Protein AF-A0A257G9U3-F1 (afdb_monomer_lite)

Structure (mmCIF, N/CA/C/O backbone):
data_AF-A0A257G9U3-F1
#
_entry.id   AF-A0A257G9U3-F1
#
loop_
_atom_site.group_PDB
_atom_site.id
_atom_site.type_symbol
_atom_site.label_atom_id
_atom_site.label_alt_id
_atom_site.label_comp_id
_atom_site.label_asym_id
_atom_site.label_entity_id
_atom_site.label_seq_id
_atom_site.pdbx_PDB_ins_code
_atom_site.Cartn_x
_atom_site.Cartn_y
_atom_site.Cartn_z
_atom_site.occupancy
_atom_site.B_iso_or_equiv
_atom_site.auth_seq_id
_atom_site.auth_comp_id
_atom_site.auth_asym_id
_atom_site.auth_atom_id
_atom_site.pdbx_PDB_model_num
ATOM 1 N N . MET A 1 1 ? -11.466 24.087 -43.821 1.00 72.81 1 MET A N 1
ATOM 2 C CA . MET A 1 1 ? -10.978 25.427 -44.226 1.00 72.81 1 MET A CA 1
ATOM 3 C C . MET A 1 1 ? -11.768 25.887 -45.441 1.00 72.81 1 MET A C 1
ATOM 5 O O . MET A 1 1 ? -11.652 25.248 -46.482 1.00 72.81 1 MET A O 1
ATOM 9 N N . HIS A 1 2 ? -12.593 26.930 -45.298 1.00 75.88 2 HIS A N 1
ATOM 10 C CA . HIS A 1 2 ? -13.577 27.343 -46.321 1.00 75.88 2 HIS A CA 1
ATOM 11 C C . HIS A 1 2 ? -13.564 28.851 -46.631 1.00 75.88 2 HIS A C 1
ATOM 13 O O . HIS A 1 2 ? -14.400 29.316 -47.394 1.00 75.88 2 HIS A O 1
ATOM 19 N N . ARG A 1 3 ? -12.641 29.619 -46.040 1.00 86.56 3 ARG A N 1
ATOM 20 C CA . ARG A 1 3 ? -12.510 31.073 -46.235 1.00 86.56 3 ARG A CA 1
ATOM 21 C C . ARG A 1 3 ? -11.156 31.422 -46.860 1.00 86.56 3 ARG A C 1
ATOM 23 O O . ARG A 1 3 ? -10.334 30.529 -47.083 1.00 86.56 3 ARG A O 1
ATOM 30 N N . SER A 1 4 ? -10.942 32.700 -47.148 1.00 89.44 4 SER A N 1
ATOM 31 C CA . SER A 1 4 ? -9.614 33.252 -47.428 1.00 89.44 4 SER A CA 1
ATOM 32 C C . SER A 1 4 ? -8.909 33.554 -46.110 1.00 89.44 4 SER A C 1
ATOM 34 O O . SER A 1 4 ? -9.551 34.014 -45.169 1.00 89.44 4 SER A O 1
ATOM 36 N N . TYR A 1 5 ? -7.615 33.263 -46.038 1.00 90.62 5 TYR A N 1
ATOM 37 C CA . TYR A 1 5 ? -6.811 33.429 -44.829 1.00 90.62 5 TYR A CA 1
ATOM 38 C C . TYR A 1 5 ? -5.545 34.211 -45.154 1.00 90.62 5 TYR A C 1
ATOM 40 O O . TYR A 1 5 ? -4.874 33.917 -46.146 1.00 90.62 5 TYR A O 1
ATOM 48 N N . SER A 1 6 ? -5.183 35.159 -44.297 1.00 91.81 6 SER A N 1
ATOM 49 C CA . SER A 1 6 ? -3.831 35.718 -44.289 1.00 91.81 6 SER A CA 1
ATOM 50 C C . SER A 1 6 ? -2.805 34.680 -43.812 1.00 91.81 6 SER A C 1
ATOM 52 O O . SER A 1 6 ? -3.154 33.654 -43.222 1.00 91.81 6 SER A O 1
ATOM 54 N N . VAL A 1 7 ? -1.513 34.952 -44.026 1.00 89.94 7 VAL A N 1
ATOM 55 C CA . VAL A 1 7 ? -0.409 34.101 -43.534 1.00 89.94 7 VAL A CA 1
ATOM 56 C C . VAL A 1 7 ? -0.536 33.800 -42.032 1.00 89.94 7 VAL A C 1
ATOM 58 O O . VAL A 1 7 ? -0.291 32.672 -41.607 1.00 89.94 7 VAL A O 1
ATOM 61 N N . GLU A 1 8 ? -0.911 34.794 -41.225 1.00 90.56 8 GLU A N 1
ATOM 62 C CA . GLU A 1 8 ? -0.974 34.667 -39.764 1.00 90.56 8 GLU A CA 1
ATOM 63 C C . GLU A 1 8 ? -2.212 33.911 -39.286 1.00 90.56 8 GLU A C 1
ATOM 65 O O . GLU A 1 8 ? -2.125 33.094 -38.370 1.00 90.56 8 GLU A O 1
ATOM 70 N N . GLU A 1 9 ? -3.360 34.147 -39.919 1.00 90.88 9 GLU A N 1
ATOM 71 C CA . GLU A 1 9 ? -4.587 33.405 -39.624 1.00 90.88 9 GLU A CA 1
ATOM 72 C C . GLU A 1 9 ? -4.457 31.945 -40.044 1.00 90.88 9 GLU A C 1
ATOM 74 O O . GLU A 1 9 ? -4.921 31.053 -39.335 1.00 90.88 9 GLU A O 1
ATOM 79 N N . LEU A 1 10 ? -3.784 31.687 -41.167 1.00 90.38 10 LEU A N 1
ATOM 80 C CA . LEU A 1 10 ? -3.533 30.334 -41.635 1.00 90.38 10 LEU A CA 1
ATOM 81 C C . LEU A 1 10 ? -2.587 29.572 -40.700 1.00 90.38 10 LEU A C 1
ATOM 83 O O . LEU A 1 10 ? -2.836 28.407 -40.392 1.00 90.38 10 LEU A O 1
ATOM 87 N N . ALA A 1 11 ? -1.532 30.243 -40.233 1.00 91.75 11 ALA A N 1
ATOM 88 C CA . ALA A 1 11 ? -0.590 29.719 -39.251 1.00 91.75 11 ALA A CA 1
ATOM 89 C C . ALA A 1 11 ? -1.302 29.313 -37.950 1.00 91.75 11 ALA A C 1
ATOM 91 O O . ALA A 1 11 ? -1.144 28.183 -37.494 1.00 91.75 11 ALA A O 1
ATOM 92 N N . ARG A 1 12 ? -2.170 30.185 -37.418 1.00 90.94 12 ARG A N 1
ATOM 93 C CA . ARG A 1 12 ? -2.994 29.884 -36.235 1.00 90.94 12 ARG A CA 1
ATOM 94 C C . ARG A 1 12 ? -3.997 28.756 -36.482 1.00 90.94 12 ARG A C 1
ATOM 96 O O . ARG A 1 12 ? -4.149 27.883 -35.640 1.00 90.94 12 ARG A O 1
ATOM 103 N N . CYS A 1 13 ? -4.668 28.743 -37.634 1.00 90.38 13 CYS A N 1
ATOM 104 C CA . CYS A 1 13 ? -5.687 27.736 -37.953 1.00 90.38 13 CYS A CA 1
ATOM 105 C C . CYS A 1 13 ? -5.116 26.312 -38.078 1.00 90.38 13 CYS A C 1
ATOM 107 O O . CYS A 1 13 ? -5.838 25.345 -37.841 1.00 90.38 13 CYS A O 1
ATOM 109 N N . LEU A 1 14 ? -3.861 26.179 -38.510 1.00 87.38 14 LEU A N 1
ATOM 110 C CA . LEU A 1 14 ? -3.194 24.891 -38.723 1.00 87.38 14 LEU A CA 1
ATOM 111 C C . LEU A 1 14 ? -2.183 24.543 -37.627 1.00 87.38 14 LEU A C 1
ATOM 113 O O . LEU A 1 14 ? -1.507 23.527 -37.760 1.00 87.38 14 LEU A O 1
ATOM 117 N N . ASP A 1 15 ? -2.081 25.379 -36.592 1.00 89.62 15 ASP A N 1
ATOM 118 C CA . ASP A 1 15 ? -1.109 25.260 -35.505 1.00 89.62 15 ASP A CA 1
ATOM 119 C C . ASP A 1 15 ? 0.339 25.093 -36.011 1.00 89.62 15 ASP A C 1
ATOM 121 O O . ASP A 1 15 ? 1.076 24.170 -35.670 1.00 89.62 15 ASP A O 1
ATOM 125 N N . VAL A 1 16 ? 0.746 25.981 -36.925 1.00 90.06 16 VAL A N 1
ATOM 126 C CA . VAL A 1 16 ? 2.098 26.013 -37.505 1.00 90.06 16 VAL A CA 1
ATOM 127 C C . VAL A 1 16 ? 2.681 27.418 -37.448 1.00 90.06 16 VAL A C 1
ATOM 129 O O . VAL A 1 16 ? 1.965 28.413 -37.449 1.00 90.06 16 VAL A O 1
ATOM 132 N N . HIS A 1 17 ? 4.008 27.538 -37.475 1.00 92.62 17 HIS A N 1
ATOM 133 C CA . HIS A 1 17 ? 4.662 28.846 -37.485 1.00 92.62 17 HIS A CA 1
ATOM 134 C C . HIS A 1 17 ? 4.446 29.604 -38.816 1.00 92.62 17 HIS A C 1
ATOM 136 O O . HIS A 1 17 ? 4.458 29.008 -39.897 1.00 92.62 17 HIS A O 1
ATOM 142 N N . LYS A 1 18 ? 4.343 30.943 -38.776 1.00 89.75 18 LYS A N 1
ATOM 143 C CA . LYS A 1 18 ? 4.124 31.806 -39.965 1.00 89.75 18 LYS A CA 1
ATOM 144 C C . LYS A 1 18 ? 5.163 31.628 -41.079 1.00 89.75 18 LYS A C 1
ATOM 146 O O . LYS A 1 18 ? 4.844 31.741 -42.261 1.00 89.75 18 LYS A O 1
ATOM 151 N N . ASN A 1 19 ? 6.404 31.298 -40.719 1.00 91.50 19 ASN A N 1
ATOM 152 C CA . ASN A 1 19 ? 7.462 31.021 -41.698 1.00 91.50 19 ASN A CA 1
ATOM 153 C C . ASN A 1 19 ? 7.225 29.710 -42.459 1.00 91.50 19 ASN A C 1
ATOM 155 O O . ASN A 1 19 ? 7.593 29.616 -43.625 1.00 91.50 19 ASN A O 1
ATOM 159 N N . THR A 1 20 ? 6.559 28.730 -41.848 1.00 89.31 20 THR A N 1
ATOM 160 C CA . THR A 1 20 ? 6.191 27.473 -42.508 1.00 89.31 20 THR A CA 1
ATOM 161 C C . THR A 1 20 ? 5.189 27.731 -43.634 1.00 89.31 20 THR A C 1
ATOM 163 O O . THR A 1 20 ? 5.343 27.182 -44.721 1.00 89.31 20 THR A O 1
ATOM 166 N N . VAL A 1 21 ? 4.228 28.637 -43.420 1.00 89.00 21 VAL A N 1
ATOM 167 C CA . VAL A 1 21 ? 3.282 29.081 -44.458 1.00 89.00 21 VAL A CA 1
ATOM 168 C C . VAL A 1 21 ? 3.996 29.831 -45.589 1.00 89.00 21 VAL A C 1
ATOM 170 O O . VAL A 1 21 ? 3.756 29.544 -46.759 1.00 89.00 21 VAL A O 1
ATOM 173 N N . ARG A 1 22 ? 4.935 30.735 -45.270 1.00 88.75 22 ARG A N 1
ATOM 174 C CA . ARG A 1 22 ? 5.759 31.419 -46.291 1.00 88.75 22 ARG A CA 1
ATOM 175 C C . ARG A 1 22 ? 6.621 30.447 -47.097 1.00 88.75 22 ARG A C 1
ATOM 177 O O . ARG A 1 22 ? 6.778 30.610 -48.301 1.00 88.75 22 ARG A O 1
ATOM 184 N N . HIS A 1 23 ? 7.129 29.397 -46.457 1.00 89.94 23 HIS A N 1
ATOM 185 C CA . HIS A 1 23 ? 7.853 28.331 -47.148 1.00 89.94 23 HIS A CA 1
ATOM 186 C C . HIS A 1 23 ? 6.951 27.527 -48.087 1.00 89.94 23 HIS A C 1
ATOM 188 O O . HIS A 1 23 ? 7.401 27.061 -49.128 1.00 89.94 23 HIS A O 1
ATOM 194 N N . TRP A 1 24 ? 5.669 27.359 -47.747 1.00 91.44 24 TRP A N 1
ATOM 195 C CA . TRP A 1 24 ? 4.699 26.734 -48.651 1.00 91.44 24 TRP A CA 1
ATOM 196 C C . TRP A 1 24 ? 4.435 27.599 -49.875 1.00 91.44 24 TRP A C 1
ATOM 198 O O . TRP A 1 24 ? 4.394 27.057 -50.974 1.00 91.44 24 TRP A O 1
ATOM 208 N N . GLN A 1 25 ? 4.349 28.920 -49.706 1.00 88.31 25 GLN A N 1
ATOM 209 C CA . GLN A 1 25 ? 4.256 29.860 -50.825 1.00 88.31 25 GLN A CA 1
ATOM 210 C C . GLN A 1 25 ? 5.451 29.711 -51.776 1.00 88.31 25 GLN A C 1
ATOM 212 O O . GLN A 1 25 ? 5.264 29.512 -52.970 1.00 88.31 25 GLN A O 1
ATOM 217 N N . ALA A 1 26 ? 6.675 29.683 -51.239 1.00 85.56 26 ALA A N 1
ATOM 218 C CA . ALA A 1 26 ? 7.885 29.456 -52.034 1.00 85.56 26 ALA A CA 1
ATOM 219 C C . ALA A 1 26 ? 7.920 28.080 -52.736 1.00 85.56 26 ALA A C 1
ATOM 221 O O . ALA A 1 26 ? 8.650 27.898 -53.705 1.00 85.56 26 ALA A O 1
ATOM 222 N N . LYS A 1 27 ? 7.136 27.105 -52.256 1.00 85.06 27 LYS A N 1
ATOM 223 C CA . LYS A 1 27 ? 7.017 25.747 -52.810 1.00 85.06 27 LYS A CA 1
ATOM 224 C C . LYS A 1 27 ? 5.774 25.540 -53.686 1.00 85.06 27 LYS A C 1
ATOM 226 O O . LYS A 1 27 ? 5.429 24.391 -53.959 1.00 85.06 27 LYS A O 1
ATOM 231 N N . GLY A 1 28 ? 5.112 26.617 -54.116 1.00 85.81 28 GLY A N 1
ATOM 232 C CA . GLY A 1 28 ? 4.000 26.561 -55.072 1.00 85.81 28 GLY A CA 1
ATOM 233 C C . GLY A 1 28 ? 2.598 26.645 -54.462 1.00 85.81 28 GLY A C 1
ATOM 234 O O . GLY A 1 28 ? 1.633 26.238 -55.105 1.00 85.81 28 GLY A O 1
ATOM 235 N N . LEU A 1 29 ? 2.450 27.143 -53.227 1.00 89.19 29 LEU A N 1
ATOM 236 C CA . LEU A 1 29 ? 1.143 27.580 -52.728 1.00 89.19 29 LEU A CA 1
ATOM 237 C C . LEU A 1 29 ? 0.839 28.987 -53.268 1.00 89.19 29 LEU A C 1
ATOM 239 O O . LEU A 1 29 ? 1.347 29.977 -52.742 1.00 89.19 29 LEU A O 1
ATOM 243 N N . GLU A 1 30 ? 0.002 29.063 -54.300 1.00 87.69 30 GLU A N 1
ATOM 244 C CA . GLU A 1 30 ? -0.359 30.328 -54.949 1.00 87.69 30 GLU A CA 1
ATOM 245 C C . GLU A 1 30 ? -1.299 31.184 -54.072 1.00 87.69 30 GLU A C 1
ATOM 247 O O . GLU A 1 30 ? -2.315 30.673 -53.574 1.00 87.69 30 GLU A O 1
ATOM 252 N N . PRO A 1 31 ? -0.986 32.476 -53.858 1.00 88.81 31 PRO A N 1
ATOM 253 C CA . PRO A 1 31 ? -1.901 33.417 -53.225 1.00 88.81 31 PRO A CA 1
ATOM 254 C C . PRO A 1 31 ? -3.032 33.820 -54.182 1.00 88.81 31 PRO A C 1
ATOM 256 O O . PRO A 1 31 ? -2.943 33.633 -55.392 1.00 88.81 31 PRO A O 1
ATOM 259 N N . ILE A 1 32 ? -4.106 34.386 -53.632 1.00 87.06 32 ILE A N 1
ATOM 260 C CA . ILE A 1 32 ? -5.258 34.867 -54.413 1.00 87.06 32 ILE A CA 1
ATOM 261 C C . ILE A 1 32 ? -4.840 36.022 -55.332 1.00 87.06 32 ILE A C 1
ATOM 263 O O . ILE A 1 32 ? -5.249 36.075 -56.488 1.00 87.06 32 ILE A O 1
ATOM 267 N N . ASP A 1 33 ? -4.017 36.935 -54.818 1.00 82.25 33 ASP A N 1
ATOM 268 C CA . ASP A 1 33 ? -3.486 38.083 -55.540 1.00 82.25 33 ASP A CA 1
ATOM 269 C C . ASP A 1 33 ? -2.051 38.419 -55.084 1.00 82.25 33 ASP A C 1
ATOM 271 O O . ASP A 1 33 ? -1.484 37.798 -54.179 1.00 82.25 33 ASP A O 1
ATOM 275 N N . ARG A 1 34 ? -1.430 39.411 -55.735 1.00 77.81 34 ARG A N 1
ATOM 276 C CA . ARG A 1 34 ? -0.120 39.964 -55.335 1.00 77.81 34 ARG A CA 1
ATOM 277 C C . ARG A 1 34 ? -0.255 41.124 -54.334 1.00 77.81 34 ARG A C 1
ATOM 279 O O . ARG A 1 34 ? 0.698 41.882 -54.145 1.00 77.81 34 ARG A O 1
ATOM 286 N N . GLY A 1 35 ? -1.433 41.279 -53.728 1.00 76.19 35 GLY A N 1
ATOM 287 C CA . GLY A 1 35 ? -1.744 42.331 -52.771 1.00 76.19 35 GLY A CA 1
ATOM 288 C C . GLY A 1 35 ? -1.068 42.110 -51.418 1.00 76.19 35 GLY A C 1
ATOM 289 O O . GLY A 1 35 ? -0.606 41.017 -51.081 1.00 76.19 35 GLY A O 1
ATOM 290 N N . ARG A 1 36 ? -0.985 43.179 -50.621 1.00 78.62 36 ARG A N 1
ATOM 291 C CA . ARG A 1 36 ? -0.591 43.103 -49.208 1.00 78.62 36 ARG A CA 1
ATOM 292 C C . ARG A 1 36 ? -1.789 43.527 -48.351 1.00 78.62 36 ARG A C 1
ATOM 294 O O . ARG A 1 36 ? -2.288 44.626 -48.577 1.00 78.62 36 ARG A O 1
ATOM 301 N N . PRO A 1 37 ? -2.220 42.719 -47.365 1.00 81.50 37 PRO A N 1
ATOM 302 C CA . PRO A 1 37 ? -1.639 41.442 -46.931 1.00 81.50 37 PRO A CA 1
ATOM 303 C C . PRO A 1 37 ? -1.880 40.289 -47.923 1.00 81.50 37 PRO A C 1
ATOM 305 O O . PRO A 1 37 ? -2.897 40.253 -48.598 1.00 81.50 37 PRO A O 1
ATOM 308 N N . VAL A 1 38 ? -0.947 39.329 -47.976 1.00 87.19 38 VAL A N 1
ATOM 309 C CA . VAL A 1 38 ? -1.051 38.142 -48.847 1.00 87.19 38 VAL A CA 1
ATOM 310 C C . VAL A 1 38 ? -2.140 37.208 -48.322 1.00 87.19 38 VAL A C 1
ATOM 312 O O . VAL A 1 38 ? -2.072 36.775 -47.165 1.00 87.19 38 VAL A O 1
ATOM 315 N N . LEU A 1 39 ? -3.106 36.869 -49.179 1.00 91.00 39 LEU A N 1
ATOM 316 C CA . LEU A 1 39 ? -4.240 36.006 -48.848 1.00 91.00 39 LEU A CA 1
ATOM 317 C C . LEU A 1 39 ? -4.191 34.683 -49.617 1.00 91.00 39 LEU A C 1
ATOM 319 O O . LEU A 1 39 ? -3.897 34.651 -50.810 1.00 91.00 39 LEU A O 1
ATOM 323 N N . PHE A 1 40 ? -4.551 33.589 -48.946 1.00 90.94 40 PHE A N 1
ATOM 324 C CA . PHE A 1 40 ? -4.679 32.257 -49.537 1.00 90.94 40 PHE A CA 1
ATOM 325 C C . PHE A 1 40 ? -6.117 31.762 -49.452 1.00 90.94 40 PHE A C 1
ATOM 327 O O . PHE A 1 40 ? -6.746 31.814 -48.392 1.00 90.94 40 PHE A O 1
ATOM 334 N N . GLN A 1 41 ? -6.627 31.205 -50.549 1.00 91.19 41 GLN A N 1
ATOM 335 C CA . GLN A 1 41 ? -7.936 30.563 -50.550 1.00 91.19 41 GLN A CA 1
ATOM 336 C C . GLN A 1 41 ? -7.844 29.203 -49.845 1.00 91.19 41 GLN A C 1
ATOM 338 O O . GLN A 1 41 ? -7.018 28.358 -50.195 1.00 91.19 41 GLN A O 1
ATOM 343 N N . GLY A 1 42 ? -8.716 28.949 -48.866 1.00 88.44 42 GLY A N 1
ATOM 344 C CA . GLY A 1 42 ? -8.676 27.720 -48.068 1.00 88.44 42 GLY A CA 1
ATOM 345 C C . GLY A 1 42 ? -8.819 26.425 -48.879 1.00 88.44 42 GLY A C 1
ATOM 346 O O . GLY A 1 42 ? -8.283 25.395 -48.472 1.00 88.44 42 GLY A O 1
ATOM 347 N N . ALA A 1 43 ? -9.490 26.470 -50.035 1.00 88.31 43 ALA A N 1
ATOM 348 C CA . ALA A 1 43 ? -9.569 25.343 -50.965 1.00 88.31 43 ALA A CA 1
ATOM 349 C C . ALA A 1 43 ? -8.194 25.006 -51.572 1.00 88.31 43 ALA A C 1
ATOM 351 O O . ALA A 1 43 ? -7.769 23.854 -51.503 1.00 88.31 43 ALA A O 1
ATOM 352 N N . SER A 1 44 ? -7.463 26.012 -52.062 1.00 87.31 44 SER A N 1
ATOM 353 C CA . SER A 1 44 ? -6.116 25.858 -52.625 1.00 87.31 44 SER A CA 1
ATOM 354 C C . SER A 1 44 ? -5.117 25.351 -51.585 1.00 87.31 44 SER A C 1
ATOM 356 O O . SER A 1 44 ? -4.344 24.438 -51.870 1.00 87.31 44 SER A O 1
ATOM 358 N N . VAL A 1 45 ? -5.195 25.847 -50.342 1.00 88.94 45 VAL A N 1
ATOM 359 C CA . VAL A 1 45 ? -4.355 25.347 -49.238 1.00 88.94 45 VAL A CA 1
ATOM 360 C C . VAL A 1 45 ? -4.635 23.872 -48.945 1.00 88.94 45 VAL A C 1
ATOM 362 O O . VAL A 1 45 ? -3.701 23.089 -48.774 1.00 88.94 45 VAL A O 1
ATOM 365 N N . ARG A 1 46 ? -5.910 23.461 -48.910 1.00 88.19 46 ARG A N 1
ATOM 366 C CA . ARG A 1 46 ? -6.277 22.052 -48.699 1.00 88.19 46 ARG A CA 1
ATOM 367 C C . ARG A 1 46 ? -5.734 21.154 -49.804 1.00 88.19 46 ARG A C 1
ATOM 369 O O . ARG A 1 46 ? -5.155 20.119 -49.485 1.00 88.19 46 ARG A O 1
ATOM 376 N N . SER A 1 47 ? -5.890 21.548 -51.066 1.00 87.12 47 SER A N 1
ATOM 377 C CA . SER A 1 47 ? -5.381 20.785 -52.211 1.00 87.12 47 SER A CA 1
ATOM 378 C C . SER A 1 47 ? -3.855 20.685 -52.190 1.00 87.12 47 SER A C 1
ATOM 380 O O . SER A 1 47 ? -3.313 19.592 -52.348 1.00 87.12 47 SER A O 1
ATOM 382 N N . PHE A 1 48 ? -3.158 21.785 -51.888 1.00 90.00 48 PHE A N 1
ATOM 383 C CA . PHE A 1 48 ? -1.702 21.806 -51.739 1.00 90.00 48 PHE A CA 1
ATOM 384 C C . PHE A 1 48 ? -1.221 20.874 -50.618 1.00 90.00 48 PHE A C 1
ATOM 386 O O . PHE A 1 48 ? -0.332 20.048 -50.828 1.00 90.00 48 PHE A O 1
ATOM 393 N N . LEU A 1 49 ? -1.823 20.955 -49.425 1.00 87.81 49 LEU A N 1
ATOM 394 C CA . LEU A 1 49 ? -1.457 20.091 -48.300 1.00 87.81 49 LEU A CA 1
ATOM 395 C C . LEU A 1 49 ? -1.792 18.622 -48.574 1.00 87.81 49 LEU A C 1
ATOM 397 O O . LEU A 1 49 ? -1.012 17.746 -48.201 1.00 87.81 49 LEU A O 1
ATOM 401 N N . ALA A 1 50 ? -2.908 18.338 -49.247 1.00 85.44 50 ALA A N 1
ATOM 402 C CA . ALA A 1 50 ? -3.270 16.984 -49.650 1.00 85.44 50 ALA A CA 1
ATOM 403 C C . ALA A 1 50 ? -2.255 16.399 -50.645 1.00 85.44 50 ALA A C 1
ATOM 405 O O . ALA A 1 50 ? -1.793 15.275 -50.439 1.00 85.44 50 ALA A O 1
ATOM 406 N N . ALA A 1 51 ? -1.847 17.166 -51.661 1.00 85.00 51 ALA A N 1
ATOM 407 C CA . ALA A 1 51 ? -0.819 16.762 -52.620 1.00 85.00 51 ALA A CA 1
ATOM 408 C C . ALA A 1 51 ? 0.539 16.547 -51.931 1.00 85.00 51 ALA A C 1
ATOM 410 O O . ALA A 1 51 ? 1.150 15.487 -52.070 1.00 85.00 51 ALA A O 1
ATOM 411 N N . ARG A 1 52 ? 0.963 17.501 -51.092 1.00 84.56 52 ARG A N 1
ATOM 412 C CA . ARG A 1 52 ? 2.223 17.435 -50.334 1.00 84.56 52 ARG A CA 1
ATOM 413 C C . ARG A 1 52 ? 2.272 16.262 -49.358 1.00 84.56 52 ARG A C 1
ATOM 415 O O . ARG A 1 52 ? 3.321 15.659 -49.161 1.00 84.56 52 ARG A O 1
ATOM 422 N N . ASN A 1 53 ? 1.167 15.964 -48.682 1.00 80.50 53 ASN A N 1
ATOM 423 C CA . ASN A 1 53 ? 1.122 14.849 -47.742 1.00 80.50 53 ASN A CA 1
ATOM 424 C C . ASN A 1 53 ? 1.048 13.511 -48.480 1.00 80.50 53 ASN A C 1
ATOM 426 O O . ASN A 1 53 ? 1.626 12.540 -48.005 1.00 80.50 53 ASN A O 1
ATOM 430 N N . SER A 1 54 ? 0.393 13.459 -49.642 1.00 75.88 54 SER A N 1
ATOM 431 C CA . SER A 1 54 ? 0.323 12.246 -50.464 1.00 75.88 54 SER A CA 1
ATOM 432 C C . SER A 1 54 ? 1.678 11.883 -51.067 1.00 75.88 54 SER A C 1
ATOM 434 O O . SER A 1 54 ? 2.039 10.713 -51.035 1.00 75.88 54 SER A O 1
ATOM 436 N N . SER A 1 55 ? 2.477 12.866 -51.501 1.00 72.19 55 SER A N 1
ATOM 437 C CA . SER A 1 55 ? 3.835 12.618 -52.011 1.00 72.19 55 SER A CA 1
ATOM 438 C C . SER A 1 55 ? 4.827 12.137 -50.944 1.00 72.19 55 SER A C 1
ATOM 440 O O . SER A 1 55 ? 5.865 11.575 -51.277 1.00 72.19 55 SER A O 1
ATOM 442 N N . ARG A 1 56 ? 4.515 12.326 -49.653 1.00 70.88 56 ARG A N 1
ATOM 443 C CA . ARG A 1 56 ? 5.318 11.835 -48.517 1.00 70.88 56 ARG A CA 1
ATOM 444 C C . ARG A 1 56 ? 4.880 10.463 -48.005 1.00 70.88 56 ARG A C 1
ATOM 446 O O . ARG A 1 56 ? 5.560 9.907 -47.146 1.00 70.88 56 ARG A O 1
ATOM 453 N N . LYS A 1 57 ? 3.752 9.922 -48.478 1.00 72.56 57 LYS A N 1
ATOM 454 C CA . LYS A 1 57 ? 3.299 8.587 -48.073 1.00 72.56 57 LYS A CA 1
ATOM 455 C C . LYS A 1 57 ? 4.173 7.540 -48.751 1.00 72.56 57 LYS A C 1
ATOM 457 O O . LYS A 1 57 ? 4.193 7.449 -49.972 1.00 72.56 57 LYS A O 1
ATOM 462 N N . GLN A 1 58 ? 4.839 6.717 -47.951 1.00 74.88 58 GLN A N 1
ATOM 463 C CA . GLN A 1 58 ? 5.484 5.500 -48.427 1.00 74.88 58 GLN A CA 1
ATOM 464 C C . GLN A 1 58 ? 4.606 4.304 -48.040 1.00 74.88 58 GLN A C 1
ATOM 466 O O . GLN A 1 58 ? 4.472 4.023 -46.844 1.00 74.88 58 GLN A O 1
ATOM 471 N N . PRO A 1 59 ? 3.945 3.634 -49.001 1.00 78.44 59 PRO A N 1
ATOM 472 C CA . PRO A 1 59 ? 3.130 2.468 -48.693 1.00 78.44 59 PRO A CA 1
ATOM 473 C C . PRO A 1 59 ? 4.022 1.343 -48.155 1.00 78.44 59 PRO A C 1
ATOM 475 O O . PRO A 1 59 ? 5.048 1.016 -48.745 1.00 78.44 59 PRO A O 1
ATOM 478 N N . CYS A 1 60 ? 3.640 0.762 -47.018 1.00 83.38 60 CYS A N 1
ATOM 479 C CA . CYS A 1 60 ? 4.311 -0.419 -46.479 1.00 83.38 60 CYS A CA 1
ATOM 480 C C . CYS A 1 60 ? 3.809 -1.652 -47.228 1.00 83.38 60 CYS A C 1
ATOM 482 O O . CYS A 1 60 ? 2.599 -1.895 -47.268 1.00 83.38 60 CYS A O 1
ATOM 484 N N . THR A 1 61 ? 4.724 -2.426 -47.803 1.00 85.19 61 THR A N 1
ATOM 485 C CA . THR A 1 61 ? 4.407 -3.728 -48.395 1.00 85.19 61 THR A CA 1
ATOM 486 C C . THR A 1 61 ? 3.946 -4.712 -47.310 1.00 85.19 61 THR A C 1
ATOM 488 O O . THR A 1 61 ? 4.258 -4.512 -46.127 1.00 85.19 61 THR A O 1
ATOM 491 N N . PRO A 1 62 ? 3.184 -5.765 -47.660 1.00 86.38 62 PRO A N 1
ATOM 492 C CA . PRO A 1 62 ? 2.832 -6.821 -46.710 1.00 86.38 62 PRO A CA 1
ATOM 493 C C . PRO A 1 62 ? 4.080 -7.365 -45.997 1.00 86.38 62 PRO A C 1
ATOM 495 O O . PRO A 1 62 ? 5.118 -7.543 -46.629 1.00 86.38 62 PRO A O 1
ATOM 498 N N . GLY A 1 63 ? 3.996 -7.567 -44.681 1.00 84.12 63 GLY A N 1
ATOM 499 C CA . GLY A 1 63 ? 5.121 -8.026 -43.855 1.00 84.12 63 GLY A CA 1
ATOM 500 C C . GLY A 1 63 ? 6.048 -6.910 -43.360 1.00 84.12 63 GLY A C 1
ATOM 501 O O . GLY A 1 63 ? 7.018 -7.191 -42.662 1.00 84.12 63 GLY A O 1
ATOM 502 N N . THR A 1 64 ? 5.758 -5.640 -43.672 1.00 89.44 64 THR A N 1
ATOM 503 C CA . THR A 1 64 ? 6.562 -4.493 -43.218 1.00 89.44 64 THR A CA 1
ATOM 504 C C . THR A 1 64 ? 5.752 -3.476 -42.412 1.00 89.44 64 THR A C 1
ATOM 506 O O . THR A 1 64 ? 4.540 -3.293 -42.596 1.00 89.44 64 THR A O 1
ATOM 509 N N . LEU A 1 65 ? 6.446 -2.777 -41.512 1.00 88.31 65 LEU A N 1
ATOM 510 C CA . LEU A 1 65 ? 5.948 -1.608 -40.790 1.00 88.31 65 LEU A CA 1
ATOM 511 C C . LEU A 1 65 ? 6.830 -0.395 -41.097 1.00 88.31 65 LEU A C 1
ATOM 513 O O . LEU A 1 65 ? 8.008 -0.526 -41.420 1.00 88.31 65 LEU A O 1
ATOM 517 N N . TYR A 1 66 ? 6.270 0.809 -40.997 1.00 89.94 66 TYR A N 1
ATOM 518 C CA . TYR A 1 66 ? 7.045 2.026 -41.216 1.00 89.94 66 TYR A CA 1
ATOM 519 C C . TYR A 1 66 ? 7.914 2.335 -39.995 1.00 89.94 66 TYR A C 1
ATOM 521 O O . TYR A 1 66 ? 7.399 2.544 -38.894 1.00 89.94 66 TYR A O 1
ATOM 529 N N . CYS A 1 67 ? 9.227 2.421 -40.199 1.00 86.50 67 CYS A N 1
ATOM 530 C CA . CYS A 1 67 ? 10.152 2.854 -39.164 1.00 86.50 67 CYS A CA 1
ATOM 531 C C . CYS A 1 67 ? 10.372 4.370 -39.243 1.00 86.50 67 CYS A C 1
ATOM 533 O O . CYS A 1 67 ? 10.914 4.877 -40.228 1.00 86.50 67 CYS A O 1
ATOM 535 N N . PHE A 1 68 ? 10.014 5.097 -38.180 1.00 82.44 68 PHE A N 1
ATOM 536 C CA . PHE A 1 68 ? 10.203 6.551 -38.101 1.00 82.44 68 PHE A CA 1
ATOM 537 C C . PHE A 1 68 ? 11.675 6.976 -38.049 1.00 82.44 68 PHE A C 1
ATOM 539 O O . PHE A 1 68 ? 11.998 8.061 -38.518 1.00 82.44 68 PHE A O 1
ATOM 546 N N . ARG A 1 69 ? 12.570 6.122 -37.535 1.00 77.19 69 ARG A N 1
ATOM 547 C CA . ARG A 1 69 ? 14.014 6.402 -37.475 1.00 77.19 69 ARG A CA 1
ATOM 548 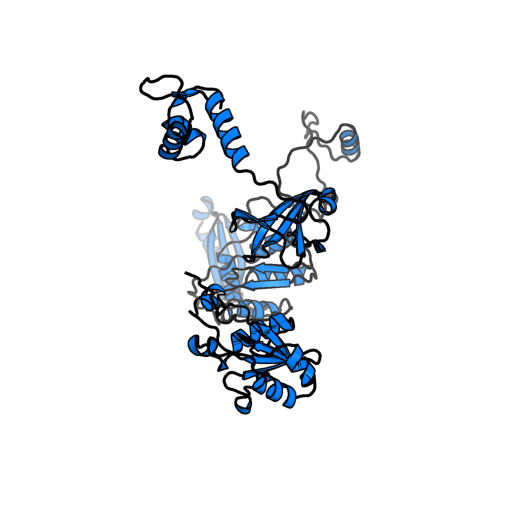C C . ARG A 1 69 ? 14.712 6.143 -38.812 1.00 77.19 69 ARG A C 1
ATOM 550 O O . ARG A 1 69 ? 15.561 6.923 -39.221 1.00 77.19 69 ARG A O 1
ATOM 557 N N . CYS A 1 70 ? 14.336 5.076 -39.520 1.00 80.75 70 CYS A N 1
ATOM 558 C CA . CYS A 1 70 ? 14.885 4.761 -40.845 1.00 80.75 70 CYS A CA 1
ATOM 559 C C . CYS A 1 70 ? 14.155 5.460 -42.000 1.00 80.75 70 CYS A C 1
ATOM 561 O O . CYS A 1 70 ? 14.539 5.251 -43.153 1.00 80.75 70 CYS A O 1
ATOM 563 N N . CYS A 1 71 ? 13.080 6.200 -41.717 1.00 82.75 71 CYS A N 1
ATOM 564 C CA . CYS A 1 71 ? 12.207 6.845 -42.701 1.00 82.75 71 CYS A CA 1
ATOM 565 C C . CYS A 1 71 ? 11.838 5.934 -43.891 1.00 82.75 71 CYS A C 1
ATOM 567 O O . CYS A 1 71 ? 11.832 6.379 -45.037 1.00 82.75 71 CYS A O 1
ATOM 569 N N . SER A 1 72 ? 11.615 4.641 -43.632 1.00 86.75 72 SER A N 1
ATOM 570 C CA . SER A 1 72 ? 11.325 3.627 -44.656 1.00 86.75 72 SER A CA 1
ATOM 571 C C . SER A 1 72 ? 10.537 2.441 -44.075 1.00 86.75 72 SER A C 1
ATOM 573 O O . SER A 1 72 ? 10.649 2.178 -42.871 1.00 86.75 72 SER A O 1
ATOM 575 N N . PRO A 1 73 ? 9.748 1.713 -44.895 1.00 90.06 73 PRO A N 1
ATOM 576 C CA . PRO A 1 73 ? 9.168 0.426 -44.515 1.00 90.06 73 PRO A CA 1
ATOM 577 C C . PRO A 1 73 ? 10.263 -0.598 -44.200 1.00 90.06 73 PRO A C 1
ATOM 579 O O . PRO A 1 73 ? 11.238 -0.714 -44.945 1.00 90.06 73 PRO A O 1
ATOM 582 N N . ARG A 1 74 ? 10.117 -1.318 -43.088 1.00 89.12 74 ARG A N 1
ATOM 583 C CA . ARG A 1 74 ? 11.082 -2.305 -42.589 1.00 89.12 74 ARG A CA 1
ATOM 584 C C . ARG A 1 74 ? 10.384 -3.543 -42.058 1.00 89.12 74 ARG A C 1
ATOM 586 O O . ARG A 1 74 ? 9.246 -3.460 -41.586 1.00 89.12 74 ARG A O 1
ATOM 593 N N . ALA A 1 75 ? 11.068 -4.678 -42.143 1.00 87.94 75 ALA A N 1
ATOM 594 C CA . ALA A 1 75 ? 10.565 -5.907 -41.558 1.00 87.94 75 ALA A CA 1
ATOM 595 C C . ALA A 1 75 ? 10.707 -5.873 -40.019 1.00 87.94 75 ALA A C 1
ATOM 597 O O . ALA A 1 75 ? 11.611 -5.210 -39.487 1.00 87.94 75 ALA A O 1
ATOM 598 N N . PRO A 1 76 ? 9.810 -6.558 -39.289 1.00 86.19 76 PRO A N 1
ATOM 599 C CA . PRO A 1 76 ? 9.999 -6.854 -37.876 1.00 86.19 76 PRO A CA 1
ATOM 600 C C . PRO A 1 76 ? 11.277 -7.661 -37.642 1.00 86.19 76 PRO A C 1
ATOM 602 O O . PRO A 1 76 ? 11.536 -8.638 -38.347 1.00 86.19 76 PRO A O 1
ATOM 605 N N . ALA A 1 77 ? 12.040 -7.307 -36.611 1.00 76.38 77 ALA A N 1
ATOM 606 C CA . ALA A 1 77 ? 13.172 -8.102 -36.159 1.00 76.38 77 ALA A CA 1
ATOM 607 C C . ALA A 1 77 ? 12.708 -9.531 -35.832 1.00 76.38 77 ALA A C 1
ATOM 609 O O . ALA A 1 77 ? 11.734 -9.726 -35.101 1.00 76.38 77 ALA A O 1
ATOM 610 N N . LEU A 1 78 ? 13.397 -10.524 -36.408 1.00 77.44 78 LEU A N 1
ATOM 611 C CA . LEU A 1 78 ? 13.100 -11.956 -36.250 1.00 77.44 78 LEU A CA 1
ATOM 612 C C . LEU A 1 78 ? 11.668 -12.360 -36.659 1.00 77.44 78 LEU A C 1
ATOM 614 O O . LEU A 1 78 ? 11.191 -13.419 -36.261 1.00 77.44 78 LEU A O 1
ATOM 618 N N . GLY A 1 79 ? 10.963 -11.523 -37.431 1.00 75.38 79 GLY A N 1
ATOM 619 C CA . GLY A 1 79 ? 9.577 -11.783 -37.826 1.00 75.38 79 GLY A CA 1
ATOM 620 C C . GLY A 1 79 ? 8.586 -11.801 -36.656 1.00 75.38 79 GLY A C 1
ATOM 621 O O . GLY A 1 79 ? 7.506 -12.368 -36.801 1.00 75.38 79 GLY A O 1
ATOM 622 N N . MET A 1 80 ? 8.932 -11.212 -35.505 1.00 75.25 80 MET A N 1
ATOM 623 C CA . MET A 1 80 ? 8.074 -11.180 -34.316 1.00 75.25 80 MET A CA 1
ATOM 624 C C . MET A 1 80 ? 7.271 -9.880 -34.228 1.00 75.25 80 MET A C 1
ATOM 626 O O . MET A 1 80 ? 7.812 -8.785 -34.404 1.00 75.25 80 MET A O 1
ATOM 630 N N . VAL A 1 81 ? 5.972 -9.997 -33.946 1.00 81.69 81 VAL A N 1
ATOM 631 C CA . VAL A 1 81 ? 5.055 -8.856 -33.833 1.00 81.69 81 VAL A CA 1
ATOM 632 C C . VAL A 1 81 ? 4.091 -9.062 -32.672 1.00 81.69 81 VAL A C 1
ATOM 634 O O . VAL A 1 81 ? 3.407 -10.077 -32.615 1.00 81.69 81 VAL A O 1
ATOM 637 N N . ASP A 1 82 ? 3.945 -8.059 -31.814 1.00 81.44 82 ASP A N 1
ATOM 638 C CA . ASP A 1 82 ? 2.974 -8.069 -30.723 1.00 81.44 82 ASP A CA 1
ATOM 639 C C . ASP A 1 82 ? 1.691 -7.353 -31.146 1.00 81.44 82 ASP A C 1
ATOM 641 O O . ASP A 1 82 ? 1.723 -6.203 -31.589 1.00 81.44 82 ASP A O 1
ATOM 645 N N . PHE A 1 83 ? 0.539 -7.990 -30.972 1.00 83.69 83 PHE A N 1
ATOM 646 C CA . PHE A 1 83 ? -0.762 -7.346 -31.090 1.00 83.69 83 PHE A CA 1
ATOM 647 C C . PHE A 1 83 ? -1.251 -6.888 -29.715 1.00 83.69 83 PHE A C 1
ATOM 649 O O . PHE A 1 83 ? -1.463 -7.697 -28.814 1.00 83.69 83 PHE A O 1
ATOM 656 N N . VAL A 1 84 ? -1.472 -5.580 -29.573 1.00 82.62 84 VAL A N 1
ATOM 657 C CA . VAL A 1 84 ? -2.020 -4.953 -28.365 1.00 82.62 84 VAL A CA 1
ATOM 658 C C . VAL A 1 84 ? -3.474 -4.535 -28.628 1.00 82.62 84 VAL A C 1
ATOM 660 O O . VAL A 1 84 ? -3.702 -3.607 -29.422 1.00 82.62 84 VAL A O 1
ATOM 663 N N . PRO A 1 85 ? -4.473 -5.173 -27.987 1.00 80.94 85 PRO A N 1
ATOM 664 C CA . PRO A 1 85 ? -5.879 -4.838 -28.193 1.00 80.94 85 PRO A CA 1
ATOM 665 C C . PRO A 1 85 ? -6.204 -3.445 -27.632 1.00 80.94 85 PRO A C 1
ATOM 667 O O . PRO A 1 85 ? -5.805 -3.095 -26.523 1.00 80.94 85 PRO A O 1
ATOM 670 N N . MET A 1 86 ? -6.955 -2.635 -28.389 1.00 76.62 86 MET A N 1
ATOM 671 C CA . MET A 1 86 ? -7.409 -1.302 -27.946 1.00 76.62 86 MET A CA 1
ATOM 672 C C . MET A 1 86 ? -8.931 -1.186 -27.849 1.00 76.62 86 MET A C 1
ATOM 674 O O . MET A 1 86 ? -9.445 -0.476 -26.987 1.00 76.62 86 MET A O 1
ATOM 678 N N . ARG A 1 87 ? -9.656 -1.833 -28.765 1.00 77.50 87 ARG A N 1
ATOM 679 C CA . ARG A 1 87 ? -11.124 -1.927 -28.794 1.00 77.50 87 ARG A CA 1
ATOM 680 C C . ARG A 1 87 ? -11.505 -3.327 -29.290 1.00 77.50 87 ARG A C 1
ATOM 682 O O . ARG A 1 87 ? -10.673 -3.946 -29.952 1.00 77.50 87 ARG A O 1
ATOM 689 N N . PRO A 1 88 ? -12.739 -3.805 -29.064 1.00 76.50 88 PRO A N 1
ATOM 690 C CA . PRO A 1 88 ? -13.189 -5.072 -29.640 1.00 76.50 88 PRO A CA 1
ATOM 691 C C . PRO A 1 88 ? -12.929 -5.114 -31.158 1.00 76.50 88 PRO A C 1
ATOM 693 O O . PRO A 1 88 ? -13.360 -4.215 -31.884 1.00 76.50 88 PRO A O 1
ATOM 696 N N . GLY A 1 89 ? -12.145 -6.093 -31.621 1.00 76.69 89 GLY A N 1
ATOM 697 C CA . GLY A 1 89 ? -11.790 -6.293 -33.034 1.00 76.69 89 GLY A CA 1
ATOM 698 C C . GLY A 1 89 ? -10.751 -5.331 -33.637 1.00 76.69 89 GLY A C 1
ATOM 699 O O . GLY A 1 89 ? -10.500 -5.390 -34.845 1.00 76.69 89 GLY A O 1
ATOM 700 N N . SER A 1 90 ? -10.128 -4.433 -32.857 1.00 87.50 90 SER A N 1
ATOM 701 C CA . SER A 1 90 ? -9.047 -3.564 -33.357 1.00 87.50 90 SER A CA 1
ATOM 702 C C . SER A 1 90 ? -7.944 -3.303 -32.332 1.00 87.50 90 SER A C 1
ATOM 704 O O . SER A 1 90 ? -8.191 -3.109 -31.138 1.00 87.50 90 SER A O 1
ATOM 706 N N . GLY A 1 91 ? -6.709 -3.220 -32.815 1.00 87.81 91 GLY A N 1
ATOM 707 C CA . GLY A 1 91 ? -5.538 -3.023 -31.970 1.00 87.81 91 GLY A CA 1
ATOM 708 C C . GLY A 1 91 ? -4.350 -2.458 -32.732 1.00 87.81 91 GLY A C 1
ATOM 709 O O . GLY A 1 91 ? -4.449 -2.080 -33.905 1.00 87.81 91 GLY A O 1
ATOM 710 N N . ASN A 1 92 ? -3.224 -2.375 -32.035 1.00 89.75 92 ASN A N 1
ATOM 711 C CA . ASN A 1 92 ? -1.956 -1.949 -32.604 1.00 89.75 92 ASN A CA 1
ATOM 712 C C . ASN A 1 92 ? -0.992 -3.128 -32.667 1.00 89.75 92 ASN A C 1
ATOM 714 O O . ASN A 1 92 ? -0.762 -3.789 -31.662 1.00 89.75 92 ASN A O 1
ATOM 718 N N . LEU A 1 93 ? -0.383 -3.325 -33.833 1.00 88.12 93 LEU A N 1
ATOM 719 C CA . LEU A 1 93 ? 0.830 -4.114 -33.979 1.00 88.12 93 LEU A CA 1
ATOM 720 C C . LEU A 1 93 ? 2.016 -3.299 -33.468 1.00 88.12 93 LEU A C 1
ATOM 722 O O . LEU A 1 93 ? 2.152 -2.118 -33.813 1.00 88.12 93 LEU A O 1
ATOM 726 N N . ARG A 1 94 ? 2.866 -3.935 -32.671 1.00 86.25 94 ARG A N 1
ATOM 727 C CA . ARG A 1 94 ? 4.115 -3.410 -32.131 1.00 86.25 94 ARG A CA 1
ATOM 728 C C . ARG A 1 94 ? 5.231 -4.380 -32.512 1.00 86.25 94 ARG A C 1
ATOM 730 O O . ARG A 1 94 ? 5.116 -5.573 -32.281 1.00 86.25 94 ARG A O 1
ATOM 737 N N . ALA A 1 95 ? 6.291 -3.874 -33.124 1.00 84.19 95 ALA A N 1
ATOM 738 C CA . ALA A 1 95 ? 7.428 -4.686 -33.557 1.00 84.19 95 ALA A CA 1
ATOM 739 C C . ALA A 1 95 ? 8.716 -3.870 -33.504 1.00 84.19 95 ALA A C 1
ATOM 741 O O . ALA A 1 95 ? 8.673 -2.647 -33.619 1.00 84.19 95 ALA A O 1
ATOM 742 N N . LEU A 1 96 ? 9.865 -4.525 -33.367 1.00 81.00 96 LEU A N 1
ATOM 743 C CA . LEU A 1 96 ? 11.167 -3.862 -33.467 1.00 81.00 96 LEU A CA 1
ATOM 744 C C . LEU A 1 96 ? 11.611 -3.798 -34.929 1.00 81.00 96 LEU A C 1
ATOM 746 O O . LEU A 1 96 ? 11.425 -4.753 -35.676 1.00 81.00 96 LEU A O 1
ATOM 750 N N . CYS A 1 97 ? 12.188 -2.676 -35.353 1.00 79.69 97 CYS A N 1
ATOM 751 C CA . CYS A 1 97 ? 12.816 -2.559 -36.670 1.00 79.69 97 CYS A CA 1
ATOM 752 C C . CYS A 1 97 ? 14.049 -3.470 -36.756 1.00 79.69 97 CYS A C 1
ATOM 754 O O . CYS A 1 97 ? 14.951 -3.328 -35.936 1.00 79.69 97 CYS A O 1
ATOM 756 N N . GLU A 1 98 ? 14.144 -4.311 -37.789 1.00 80.38 98 GLU A N 1
ATOM 757 C CA . GLU A 1 98 ? 15.299 -5.199 -38.034 1.00 80.38 98 GLU A CA 1
ATOM 758 C C . GLU A 1 98 ? 16.665 -4.487 -38.105 1.00 80.38 98 GLU A C 1
ATOM 760 O O . GLU A 1 98 ? 17.701 -5.117 -37.933 1.00 80.38 98 GLU A O 1
ATOM 765 N N . ARG A 1 99 ? 16.683 -3.177 -38.395 1.00 79.06 99 ARG A N 1
ATOM 766 C CA . ARG A 1 99 ? 17.914 -2.415 -38.658 1.00 79.06 99 ARG A CA 1
ATOM 767 C C . ARG A 1 99 ? 18.346 -1.508 -37.512 1.00 79.06 99 ARG A C 1
ATOM 769 O O . ARG A 1 99 ? 19.534 -1.311 -37.304 1.00 79.06 99 ARG A O 1
ATOM 776 N N . CYS A 1 100 ? 17.393 -0.843 -36.868 1.00 72.38 100 CYS A N 1
ATOM 777 C CA . CYS A 1 100 ? 17.681 0.207 -35.884 1.00 72.38 100 CYS A CA 1
ATOM 778 C C . CYS A 1 100 ? 16.983 -0.024 -34.546 1.00 72.38 100 CYS A C 1
ATOM 780 O O . CYS A 1 100 ? 16.960 0.893 -33.723 1.00 72.38 100 CYS A O 1
ATOM 782 N N . GLU A 1 101 ? 16.323 -1.182 -34.408 1.00 76.06 101 GLU A N 1
ATOM 783 C CA . GLU A 1 101 ? 15.669 -1.677 -33.190 1.00 76.06 101 GLU A CA 1
ATOM 784 C C . GLU A 1 101 ? 14.617 -0.724 -32.608 1.00 76.06 101 GLU A C 1
ATOM 786 O O . GLU A 1 101 ? 14.096 -0.903 -31.515 1.00 76.06 101 GLU A O 1
ATOM 791 N N . THR A 1 102 ? 14.245 0.306 -33.365 1.00 68.12 102 THR A N 1
ATOM 792 C CA . THR A 1 102 ? 13.220 1.261 -32.966 1.00 68.12 102 THR A CA 1
ATOM 793 C C . THR A 1 102 ? 11.863 0.589 -33.054 1.00 68.12 102 THR A C 1
ATOM 795 O O . THR A 1 102 ? 11.570 -0.110 -34.028 1.00 68.12 102 THR A O 1
ATOM 798 N N . ILE A 1 103 ? 11.029 0.829 -32.047 1.00 81.81 103 ILE A N 1
ATOM 799 C CA . ILE A 1 103 ? 9.673 0.299 -32.007 1.00 81.81 103 ILE A CA 1
ATOM 800 C C . ILE A 1 103 ? 8.858 0.919 -33.147 1.00 81.81 103 ILE A C 1
ATOM 802 O O . ILE A 1 103 ? 8.759 2.137 -33.298 1.00 81.81 103 ILE A O 1
ATOM 806 N N . MET A 1 104 ? 8.269 0.051 -33.955 1.00 88.06 104 MET A N 1
ATOM 807 C CA . MET A 1 104 ? 7.355 0.371 -35.037 1.00 88.06 104 MET A CA 1
ATOM 808 C C . MET A 1 104 ? 5.929 0.058 -34.598 1.00 88.06 104 MET A C 1
ATOM 810 O O . MET A 1 104 ? 5.676 -0.950 -33.935 1.00 88.06 104 MET A O 1
ATOM 814 N N . HIS A 1 105 ? 4.991 0.907 -35.011 1.00 89.25 105 HIS A N 1
ATOM 815 C CA . HIS A 1 105 ? 3.576 0.753 -34.699 1.00 89.25 105 HIS A CA 1
ATOM 816 C C . HIS A 1 105 ? 2.737 0.739 -35.973 1.00 89.25 105 HIS A C 1
ATOM 818 O O . HIS A 1 105 ? 2.948 1.553 -36.874 1.00 89.25 105 HIS A O 1
ATOM 824 N N . ARG A 1 106 ? 1.736 -0.143 -36.031 1.00 88.06 106 ARG A N 1
ATOM 825 C CA . ARG A 1 106 ? 0.736 -0.148 -37.105 1.00 88.06 106 ARG A CA 1
ATOM 826 C C . ARG A 1 106 ? -0.635 -0.500 -36.554 1.00 88.06 106 ARG A C 1
ATOM 828 O O . ARG A 1 106 ? -0.811 -1.532 -35.921 1.00 88.06 106 ARG A O 1
ATOM 835 N N . ARG A 1 107 ? -1.623 0.347 -36.828 1.00 89.00 107 ARG A N 1
ATOM 836 C CA . ARG A 1 107 ? -3.006 0.091 -36.427 1.00 89.00 107 ARG A CA 1
ATOM 837 C C . ARG A 1 107 ? -3.671 -0.870 -37.403 1.00 89.00 107 ARG A C 1
ATOM 839 O O . ARG A 1 107 ? -3.602 -0.642 -38.610 1.00 89.00 107 ARG A O 1
ATOM 846 N N . VAL A 1 108 ? -4.317 -1.911 -36.885 1.00 89.56 108 VAL A N 1
ATOM 847 C CA . VAL A 1 108 ? -4.947 -2.966 -37.691 1.00 89.56 108 VAL A CA 1
ATOM 848 C C . VAL A 1 108 ? -6.254 -3.447 -37.060 1.00 89.56 108 VAL A C 1
ATOM 850 O O . VAL A 1 108 ? -6.477 -3.306 -35.852 1.00 89.56 108 VAL A O 1
ATOM 853 N N . ARG A 1 109 ? -7.133 -4.011 -37.888 1.00 89.38 109 ARG A N 1
ATOM 854 C CA . ARG A 1 109 ? -8.232 -4.857 -37.413 1.00 89.38 109 ARG A CA 1
ATOM 855 C C . ARG A 1 109 ? -7.710 -6.273 -37.250 1.00 89.38 109 ARG A C 1
ATOM 857 O O . ARG A 1 109 ? -6.849 -6.693 -38.015 1.00 89.38 109 ARG A O 1
ATOM 864 N N . GLU A 1 110 ? -8.250 -6.992 -36.278 1.00 82.56 110 GLU A N 1
ATOM 865 C CA . GLU A 1 110 ? -7.806 -8.350 -35.952 1.00 82.56 110 GLU A CA 1
ATOM 866 C C . GLU A 1 110 ? -7.938 -9.310 -37.146 1.00 82.56 110 GLU A C 1
ATOM 868 O O . GLU A 1 110 ? -7.002 -10.038 -37.462 1.00 82.56 110 GLU A O 1
ATOM 873 N N . ALA A 1 111 ? -9.041 -9.207 -37.895 1.00 85.19 111 ALA A N 1
ATOM 874 C CA . ALA A 1 111 ? -9.288 -10.004 -39.099 1.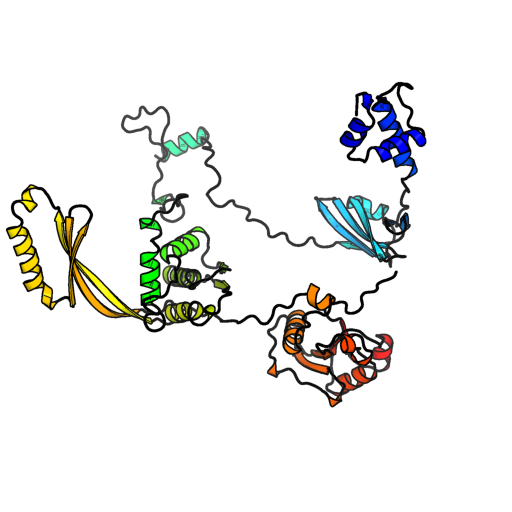00 85.19 111 ALA A CA 1
ATOM 875 C C . ALA A 1 111 ? -8.271 -9.762 -40.235 1.00 85.19 111 ALA A C 1
ATOM 877 O O . ALA A 1 111 ? -8.036 -10.650 -41.049 1.00 85.19 111 ALA A O 1
ATOM 878 N N . ASP A 1 112 ? -7.643 -8.583 -40.281 1.00 86.69 112 ASP A N 1
ATOM 879 C CA . ASP A 1 112 ? -6.739 -8.189 -41.369 1.00 86.69 112 ASP A CA 1
ATOM 880 C C . ASP A 1 112 ? -5.265 -8.525 -41.063 1.00 86.69 112 ASP A C 1
ATOM 882 O O . ASP A 1 112 ? -4.395 -8.321 -41.912 1.00 86.69 112 ASP A O 1
ATOM 886 N N . ILE A 1 113 ? -4.950 -9.033 -39.862 1.00 84.50 113 ILE A N 1
ATOM 887 C CA . ILE A 1 113 ? -3.566 -9.278 -39.418 1.00 84.50 113 ILE A CA 1
ATOM 888 C C . ILE A 1 113 ? -2.847 -10.257 -40.351 1.00 84.50 113 ILE A C 1
ATOM 890 O O . ILE A 1 113 ? -1.723 -9.979 -40.768 1.00 84.50 113 ILE A O 1
ATOM 894 N N . ALA A 1 114 ? -3.507 -11.355 -40.730 1.00 82.25 114 ALA A N 1
ATOM 895 C CA . ALA A 1 114 ? -2.924 -12.385 -41.590 1.00 82.25 114 ALA A CA 1
ATOM 896 C C . ALA A 1 114 ? -2.567 -11.859 -42.993 1.00 82.25 114 ALA A C 1
ATOM 898 O O . ALA A 1 114 ? -1.556 -12.257 -43.568 1.00 82.25 114 ALA A O 1
ATOM 899 N N . ALA A 1 115 ? -3.362 -10.927 -43.528 1.00 85.44 115 ALA A N 1
ATOM 900 C CA . ALA A 1 115 ? -3.094 -10.291 -44.816 1.00 85.44 115 ALA A CA 1
ATOM 901 C C . ALA A 1 115 ? -2.004 -9.209 -44.720 1.00 85.44 115 ALA A C 1
ATOM 903 O O . ALA A 1 115 ? -1.256 -8.978 -45.669 1.00 85.44 115 ALA A O 1
ATOM 904 N N . ILE A 1 116 ? -1.917 -8.523 -43.575 1.00 84.81 116 ILE A N 1
ATOM 905 C CA . ILE A 1 116 ? -0.988 -7.411 -43.358 1.00 84.81 116 ILE A CA 1
ATOM 906 C C . ILE A 1 116 ? 0.426 -7.897 -43.009 1.00 84.81 116 ILE A C 1
ATOM 908 O O . ILE A 1 116 ? 1.392 -7.296 -43.485 1.00 84.81 116 ILE A O 1
ATOM 912 N N . MET A 1 117 ? 0.552 -8.961 -42.210 1.00 85.44 117 MET A N 1
ATOM 913 C CA . MET A 1 117 ? 1.826 -9.534 -41.753 1.00 85.44 117 MET A CA 1
ATOM 914 C C . MET A 1 117 ? 1.960 -11.025 -42.129 1.00 85.44 117 MET A C 1
ATOM 916 O O . MET A 1 117 ? 2.027 -11.876 -41.239 1.00 85.44 117 MET A O 1
ATOM 920 N N . PRO A 1 118 ? 2.001 -11.377 -43.429 1.00 83.38 118 PRO A N 1
ATOM 921 C CA . PRO A 1 118 ? 2.219 -12.757 -43.850 1.00 83.38 118 PRO A CA 1
ATOM 922 C C . PRO A 1 118 ? 3.612 -13.247 -43.421 1.00 83.38 118 PRO A C 1
ATOM 924 O O . PRO A 1 118 ? 4.605 -12.546 -43.606 1.00 83.38 118 PRO A O 1
ATOM 927 N N . GLY A 1 119 ? 3.689 -14.457 -42.860 1.00 75.31 119 GLY A N 1
ATOM 928 C CA . GLY A 1 119 ? 4.959 -15.093 -42.479 1.00 75.31 119 GLY A CA 1
ATOM 929 C C . GLY A 1 119 ? 5.616 -14.554 -41.201 1.00 75.31 119 GLY A C 1
ATOM 930 O O . GLY A 1 119 ? 6.747 -14.929 -40.909 1.00 75.31 119 GLY A O 1
ATOM 931 N N . CYS A 1 120 ? 4.936 -13.694 -40.436 1.00 78.12 120 CYS A N 1
ATOM 932 C CA . CYS A 1 120 ? 5.393 -13.234 -39.123 1.00 78.12 120 CYS A CA 1
ATOM 933 C C . CYS A 1 120 ? 4.661 -13.963 -37.989 1.00 78.12 120 CYS A C 1
ATOM 935 O O . CYS A 1 120 ? 3.461 -14.228 -38.078 1.00 78.12 120 CYS A O 1
ATOM 937 N N . THR A 1 121 ? 5.371 -14.231 -36.895 1.00 77.56 121 THR A N 1
ATOM 938 C CA . THR A 1 121 ? 4.793 -14.785 -35.668 1.00 77.56 121 THR A CA 1
ATOM 939 C C . THR A 1 121 ? 4.141 -13.657 -34.878 1.00 77.56 121 THR A C 1
ATOM 941 O O . THR A 1 121 ? 4.828 -12.754 -34.395 1.00 77.56 121 THR A O 1
ATOM 944 N N . VA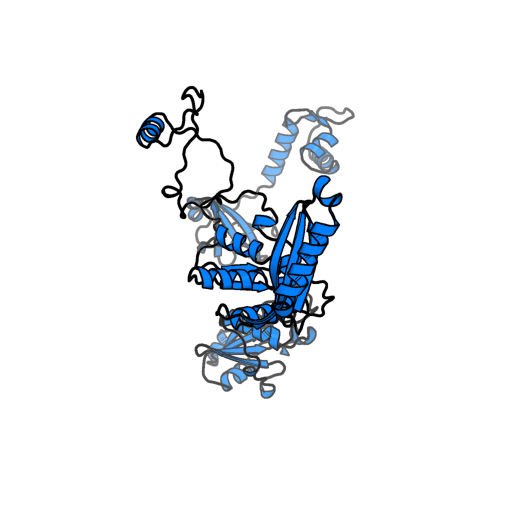L A 1 122 ? 2.812 -13.701 -34.754 1.00 78.50 122 VAL A N 1
ATOM 945 C CA . VAL A 1 122 ? 2.039 -12.693 -34.018 1.00 78.50 122 VAL A CA 1
ATOM 946 C C . VAL A 1 122 ? 1.756 -13.180 -32.601 1.00 78.50 122 VAL A C 1
ATOM 948 O O . VAL A 1 122 ? 1.097 -14.200 -32.412 1.00 78.50 122 VAL A O 1
ATOM 951 N N . GLN A 1 123 ? 2.234 -12.437 -31.607 1.00 75.44 123 GLN A N 1
ATOM 952 C CA . GLN A 1 123 ? 1.954 -12.673 -30.195 1.00 75.44 123 GLN A CA 1
ATOM 953 C C . GLN A 1 123 ? 0.817 -11.759 -29.737 1.00 75.44 123 GLN A C 1
ATOM 955 O O . GLN A 1 123 ? 0.852 -10.548 -29.938 1.00 75.44 123 GLN A O 1
ATOM 960 N N . PHE A 1 124 ? -0.217 -12.325 -29.120 1.00 76.19 124 PHE A N 1
ATOM 961 C CA . PHE A 1 124 ? -1.328 -11.546 -28.579 1.00 76.19 124 PHE A CA 1
ATOM 962 C C . PHE A 1 124 ? -0.989 -11.140 -27.150 1.00 76.19 124 PHE A C 1
ATOM 964 O O . PHE A 1 124 ? -1.027 -11.963 -26.236 1.00 76.19 124 PHE A O 1
ATOM 971 N N . ALA A 1 125 ? -0.651 -9.868 -26.953 1.00 62.53 125 ALA A N 1
ATOM 972 C CA . ALA A 1 125 ? -0.426 -9.344 -25.619 1.00 62.53 125 ALA A CA 1
ATOM 973 C C . ALA A 1 125 ? -1.773 -9.293 -24.884 1.00 62.53 125 ALA A C 1
ATOM 975 O O . ALA A 1 125 ? -2.681 -8.559 -25.287 1.00 62.53 125 ALA A O 1
ATOM 976 N N . GLN A 1 126 ? -1.912 -10.068 -23.803 1.00 54.59 126 GLN A N 1
ATOM 977 C CA . GLN A 1 126 ? -3.029 -9.897 -22.879 1.00 54.59 126 GLN A CA 1
ATOM 978 C C . GLN A 1 126 ? -2.972 -8.463 -22.351 1.00 54.59 126 GLN A C 1
ATOM 980 O O . GLN A 1 126 ? -1.969 -8.038 -21.774 1.00 54.59 126 GLN A O 1
ATOM 985 N N . GLY A 1 127 ? -4.025 -7.683 -22.608 1.00 54.81 127 GLY A N 1
ATOM 986 C CA . GLY A 1 127 ? -4.137 -6.350 -22.030 1.00 54.81 127 GLY A CA 1
ATOM 987 C C . GLY A 1 127 ? -4.009 -6.459 -20.514 1.00 54.81 127 GLY A C 1
ATOM 988 O O . GLY A 1 127 ? -4.580 -7.375 -19.923 1.00 54.81 127 GLY A O 1
ATOM 989 N N . GLN A 1 128 ? -3.259 -5.547 -19.890 1.00 51.47 128 GLN A N 1
ATOM 990 C CA . GLN A 1 128 ? -3.203 -5.506 -18.432 1.00 51.47 128 GLN A CA 1
ATOM 991 C C . GLN A 1 128 ? -4.637 -5.458 -17.886 1.00 51.47 128 GLN A C 1
ATOM 993 O O . GLN A 1 128 ? -5.446 -4.680 -18.418 1.00 51.47 128 GLN A O 1
ATOM 998 N N . PRO A 1 129 ? -4.973 -6.268 -16.864 1.00 47.56 129 PRO A N 1
ATOM 999 C CA . PRO A 1 129 ? -6.250 -6.137 -16.195 1.00 47.56 129 PRO A CA 1
ATOM 1000 C C . PRO A 1 129 ? -6.330 -4.698 -15.703 1.00 47.56 129 PRO A C 1
ATOM 1002 O O . PRO A 1 129 ? -5.553 -4.257 -14.858 1.00 47.56 129 PRO A O 1
ATOM 1005 N N . ARG A 1 130 ? -7.240 -3.919 -16.287 1.00 47.72 130 ARG A N 1
ATOM 1006 C CA . ARG A 1 130 ? -7.625 -2.662 -15.660 1.00 47.72 130 ARG A CA 1
ATOM 1007 C C . ARG A 1 130 ? -8.224 -3.063 -14.322 1.00 47.72 130 ARG A C 1
ATOM 1009 O O . ARG A 1 130 ? -9.019 -4.001 -14.303 1.00 47.72 130 ARG A O 1
ATOM 1016 N N . LEU A 1 131 ? -7.861 -2.367 -13.245 1.00 44.34 131 LEU A N 1
ATOM 1017 C CA . LEU A 1 131 ? -8.656 -2.381 -12.019 1.00 44.34 131 LEU A CA 1
ATOM 1018 C C . LEU A 1 131 ? -10.099 -2.131 -12.454 1.00 44.34 131 LEU A C 1
ATOM 1020 O O . LEU A 1 131 ? -10.447 -1.035 -12.900 1.00 44.34 131 LEU A O 1
ATOM 1024 N N . SER A 1 132 ? -10.899 -3.192 -12.472 1.00 43.00 132 SER A N 1
ATOM 1025 C CA . SER A 1 132 ? -12.296 -3.108 -12.835 1.00 43.00 132 SER A CA 1
ATOM 1026 C C . SER A 1 132 ? -12.941 -2.310 -11.720 1.00 43.00 132 SER A C 1
ATOM 1028 O O . SER A 1 132 ? -13.124 -2.823 -10.617 1.00 43.00 132 SER A O 1
ATOM 1030 N N . GLY A 1 133 ? -13.226 -1.037 -11.992 1.00 45.12 133 GLY A N 1
ATOM 1031 C CA . GLY A 1 133 ? -14.149 -0.272 -11.172 1.00 45.12 133 GLY A CA 1
ATOM 1032 C C . GLY A 1 133 ? -15.407 -1.114 -10.989 1.00 45.12 133 GLY A C 1
ATOM 1033 O O . GLY A 1 133 ? -15.920 -1.674 -11.962 1.00 45.12 133 GLY A O 1
ATOM 1034 N N . GLN A 1 134 ? -15.824 -1.269 -9.734 1.00 45.62 134 GLN A N 1
ATOM 1035 C CA . GLN A 1 134 ? -17.029 -1.990 -9.342 1.00 45.62 134 GLN A CA 1
ATOM 1036 C C . GLN A 1 134 ? -18.187 -1.708 -10.308 1.00 45.62 134 GLN A C 1
ATOM 1038 O O . GLN A 1 134 ? -18.450 -0.568 -10.687 1.00 45.62 134 GLN A O 1
ATOM 1043 N N . THR A 1 135 ? -18.926 -2.755 -10.661 1.00 42.31 135 THR A N 1
ATOM 1044 C CA . THR A 1 135 ? -20.149 -2.694 -11.477 1.00 42.31 135 THR A CA 1
ATOM 1045 C C . THR A 1 135 ? -21.354 -2.100 -10.744 1.00 42.31 135 THR A C 1
ATOM 1047 O O . THR A 1 135 ? -22.452 -2.077 -11.297 1.00 42.31 135 THR A O 1
ATOM 1050 N N . ALA A 1 136 ? -21.173 -1.576 -9.532 1.00 47.00 136 ALA A N 1
ATOM 1051 C CA . ALA A 1 136 ? -22.196 -0.827 -8.825 1.00 47.00 136 ALA A CA 1
ATOM 1052 C C . ALA A 1 136 ? -21.608 0.511 -8.353 1.00 47.00 136 ALA A C 1
ATOM 1054 O O . ALA A 1 136 ? -20.632 0.499 -7.602 1.00 47.00 136 ALA A O 1
ATOM 1055 N N . PRO A 1 137 ? -22.170 1.664 -8.760 1.00 42.75 137 PRO A N 1
ATOM 1056 C CA . PRO A 1 137 ? -21.882 2.905 -8.059 1.00 42.75 137 PRO A CA 1
ATOM 1057 C C . PRO A 1 137 ? -22.244 2.730 -6.580 1.00 42.75 137 PRO A C 1
ATOM 1059 O O . PRO A 1 137 ? -23.285 2.151 -6.252 1.00 42.75 137 PRO A O 1
ATOM 1062 N N . SER A 1 138 ? -21.393 3.234 -5.683 1.00 45.12 138 SER A N 1
ATOM 1063 C CA . SER A 1 138 ? -21.780 3.409 -4.287 1.00 45.12 138 SER A CA 1
ATOM 1064 C C . SER A 1 138 ? -23.044 4.275 -4.235 1.00 45.12 138 SER A C 1
ATOM 1066 O O . SER A 1 138 ? -23.259 5.142 -5.082 1.00 45.12 138 SER A O 1
ATOM 1068 N N . LEU A 1 139 ? -23.913 3.988 -3.265 1.00 46.31 139 LEU A N 1
ATOM 1069 C CA . LEU A 1 139 ? -25.313 4.423 -3.123 1.00 46.31 139 LEU A CA 1
ATOM 1070 C C . LEU A 1 139 ? -25.603 5.945 -3.151 1.00 46.31 139 LEU A C 1
ATOM 1072 O O . LEU A 1 139 ? -26.738 6.339 -2.894 1.00 46.31 139 LEU A O 1
ATOM 1076 N N . ASN A 1 140 ? -24.636 6.799 -3.489 1.00 41.56 140 ASN A N 1
ATOM 1077 C CA . ASN A 1 140 ? -24.731 8.257 -3.418 1.00 41.56 140 ASN A CA 1
ATOM 1078 C C . ASN A 1 140 ? -24.670 8.970 -4.782 1.00 41.56 140 ASN A C 1
ATOM 1080 O O . ASN A 1 140 ? -24.340 10.152 -4.841 1.00 41.56 140 ASN A O 1
ATOM 1084 N N . CYS A 1 141 ? -25.012 8.299 -5.883 1.00 33.47 141 CYS A N 1
ATOM 1085 C CA . CYS A 1 141 ? -25.205 8.974 -7.168 1.00 33.47 141 CYS A CA 1
ATOM 1086 C C . CYS A 1 141 ? -26.679 9.364 -7.347 1.00 33.47 141 CYS A C 1
ATOM 1088 O O . CYS A 1 141 ? -27.516 8.502 -7.596 1.00 33.47 141 CYS A O 1
ATOM 1090 N N . ASP A 1 142 ? -26.955 10.662 -7.200 1.00 33.44 142 ASP A N 1
ATOM 1091 C CA . ASP A 1 142 ? -28.142 11.412 -7.629 1.00 33.44 142 ASP A CA 1
ATOM 1092 C C . ASP A 1 142 ? -29.481 10.661 -7.663 1.00 33.44 142 ASP A C 1
ATOM 1094 O O . ASP A 1 142 ? -29.797 9.912 -8.591 1.00 33.44 142 ASP A O 1
ATOM 1098 N N . PHE A 1 143 ? -30.355 11.000 -6.709 1.00 36.38 143 PHE A N 1
ATOM 1099 C CA . PHE A 1 143 ? -31.784 10.708 -6.772 1.00 36.38 143 PHE A CA 1
ATOM 1100 C C . PHE A 1 143 ? -32.431 11.404 -7.983 1.00 36.38 143 PHE A C 1
ATOM 1102 O O . PHE A 1 143 ? -33.167 12.383 -7.846 1.00 36.38 143 PHE A O 1
ATOM 1109 N N . LYS A 1 144 ? -32.264 10.852 -9.187 1.00 36.88 144 LYS A N 1
ATOM 1110 C CA . LYS A 1 144 ? -33.322 10.952 -10.188 1.00 36.88 144 LYS A CA 1
ATOM 1111 C C . LYS A 1 144 ? -34.511 10.219 -9.584 1.00 36.88 144 LYS A C 1
ATOM 1113 O O . LYS A 1 144 ? -34.517 8.992 -9.531 1.00 36.88 144 LYS A O 1
ATOM 1118 N N . ARG A 1 145 ? -35.498 10.969 -9.080 1.00 45.25 145 ARG A N 1
ATOM 1119 C CA . ARG A 1 145 ? -36.821 10.444 -8.722 1.00 45.25 145 ARG A CA 1
ATOM 1120 C C . ARG A 1 145 ? -37.432 9.831 -9.984 1.00 45.25 145 ARG A C 1
ATOM 1122 O O . ARG A 1 145 ? -38.159 10.496 -10.712 1.00 45.25 145 ARG A O 1
ATOM 1129 N N . GLN A 1 146 ? -37.091 8.582 -10.280 1.00 44.25 146 GLN A N 1
ATOM 1130 C CA . GLN A 1 146 ? -37.837 7.789 -11.238 1.00 44.25 146 GLN A CA 1
ATOM 1131 C C . GLN A 1 146 ? -39.181 7.505 -10.575 1.00 44.25 146 GLN A C 1
ATOM 1133 O O . GLN A 1 146 ? -39.266 6.726 -9.626 1.00 44.25 146 GLN A O 1
ATOM 1138 N N . GLY A 1 147 ? -40.220 8.214 -11.018 1.00 55.25 147 GLY A N 1
ATOM 1139 C CA . GLY A 1 147 ? -41.587 7.803 -10.734 1.00 55.25 147 GLY A CA 1
ATOM 1140 C C . GLY A 1 147 ? -41.757 6.369 -11.227 1.00 55.25 147 GLY A C 1
ATOM 1141 O O . GLY A 1 147 ? -41.360 6.045 -12.346 1.00 55.25 147 GLY A O 1
ATOM 1142 N N . TYR A 1 148 ? -42.267 5.496 -10.368 1.00 64.38 148 TYR A N 1
ATOM 1143 C CA . TYR A 1 148 ? -42.584 4.126 -10.744 1.00 64.38 148 TYR A CA 1
ATOM 1144 C C . TYR A 1 148 ? -43.855 4.119 -11.615 1.00 64.38 148 TYR A C 1
ATOM 1146 O O . TYR A 1 148 ? -44.724 4.976 -11.457 1.00 64.38 148 TYR A O 1
ATOM 1154 N N . GLY A 1 149 ? -43.941 3.191 -12.573 1.00 72.44 149 GLY A N 1
ATOM 1155 C CA . GLY A 1 149 ? -45.060 3.118 -13.521 1.00 72.44 149 GLY A CA 1
ATOM 1156 C C . GLY A 1 149 ? -46.416 2.794 -12.862 1.00 72.44 149 GLY A C 1
ATOM 1157 O O . GLY A 1 149 ? -46.448 2.366 -11.706 1.00 72.44 149 GLY A O 1
ATOM 1158 N N . PRO A 1 150 ? -47.538 2.952 -13.589 1.00 72.75 150 PRO A N 1
ATOM 1159 C CA . PRO A 1 150 ? -48.895 2.801 -13.045 1.00 72.75 150 PRO A CA 1
ATOM 1160 C C . PRO A 1 150 ? -49.184 1.407 -12.460 1.00 72.75 150 PRO A C 1
ATOM 1162 O O . PRO A 1 150 ? -49.820 1.307 -11.416 1.00 72.75 150 PRO A O 1
ATOM 1165 N N . GLU A 1 151 ? -48.649 0.333 -13.047 1.00 78.38 151 GLU A N 1
ATOM 1166 C CA . GLU A 1 151 ? -48.782 -1.028 -12.495 1.00 78.38 151 GLU A CA 1
ATOM 1167 C C . GLU A 1 151 ? -48.061 -1.194 -11.151 1.00 78.38 151 GLU A C 1
ATOM 1169 O O . GLU A 1 151 ? -48.561 -1.837 -10.229 1.00 78.38 151 GLU A O 1
ATOM 1174 N N . GLN A 1 152 ? -46.882 -0.583 -11.016 1.00 75.56 152 GLN A N 1
ATOM 1175 C CA . GLN A 1 152 ? -46.137 -0.590 -9.761 1.00 75.56 152 GLN A CA 1
ATOM 1176 C C . GLN A 1 152 ? -46.822 0.298 -8.713 1.00 75.56 152 GLN A C 1
ATOM 1178 O O . GLN A 1 152 ? -46.722 0.011 -7.524 1.00 75.56 152 GLN A O 1
ATOM 1183 N N . HIS A 1 153 ? -47.539 1.347 -9.133 1.00 78.56 153 HIS A N 1
ATOM 1184 C CA . HIS A 1 153 ? -48.333 2.178 -8.230 1.00 78.56 153 HIS A CA 1
ATOM 1185 C C . HIS A 1 153 ? -49.485 1.403 -7.605 1.00 78.56 153 HIS A C 1
ATOM 1187 O O . HIS A 1 153 ? -49.576 1.393 -6.382 1.00 78.56 153 HIS A O 1
ATOM 1193 N N . ALA A 1 154 ? -50.265 0.674 -8.406 1.00 78.69 154 ALA A N 1
ATOM 1194 C CA . ALA A 1 154 ? -51.343 -0.172 -7.895 1.00 78.69 154 ALA A CA 1
ATOM 1195 C C . ALA A 1 154 ? -50.829 -1.189 -6.857 1.00 78.69 154 ALA A C 1
ATOM 1197 O O . ALA A 1 154 ? -51.372 -1.286 -5.759 1.00 78.69 154 ALA A O 1
ATOM 1198 N N . LYS A 1 155 ? -49.698 -1.855 -7.137 1.00 82.50 155 LYS A N 1
ATOM 1199 C CA . LYS A 1 155 ? -49.051 -2.761 -6.168 1.00 82.50 155 LYS A CA 1
ATOM 1200 C C . LYS A 1 155 ? -48.606 -2.053 -4.888 1.00 82.50 155 LYS A C 1
ATOM 1202 O O . LYS A 1 155 ? -48.752 -2.584 -3.793 1.00 82.50 155 LYS A O 1
ATOM 1207 N N . ASN A 1 156 ? -48.053 -0.847 -5.003 1.00 82.50 156 ASN A N 1
ATOM 1208 C CA . ASN A 1 156 ? -47.616 -0.078 -3.839 1.00 82.50 156 ASN A CA 1
ATOM 1209 C C . ASN A 1 156 ? -48.806 0.382 -2.974 1.00 82.50 156 ASN A C 1
ATOM 1211 O O . ASN A 1 156 ? -48.650 0.505 -1.757 1.00 82.50 156 ASN A O 1
ATOM 1215 N N . GLU A 1 157 ? -49.969 0.646 -3.575 1.00 80.81 157 GLU A N 1
ATOM 1216 C CA . GLU A 1 157 ? -51.209 0.946 -2.850 1.00 80.81 157 GLU A CA 1
ATOM 1217 C C . GLU A 1 157 ? -51.755 -0.292 -2.131 1.00 80.81 157 GLU A C 1
ATOM 1219 O O . GLU A 1 157 ? -52.053 -0.203 -0.938 1.00 80.81 157 GLU A O 1
ATOM 1224 N N . GLU A 1 158 ? -51.780 -1.454 -2.795 1.00 84.69 158 GLU A N 1
ATOM 1225 C CA . GLU A 1 158 ? -52.136 -2.743 -2.178 1.00 84.69 158 GLU A CA 1
ATOM 1226 C C . GLU A 1 158 ? -51.229 -3.076 -0.983 1.00 84.69 158 GLU A C 1
ATOM 1228 O O . GLU A 1 158 ? -51.697 -3.505 0.072 1.00 84.69 158 GLU A O 1
ATOM 1233 N N . GLU A 1 159 ? -49.926 -2.812 -1.102 1.00 81.88 159 GLU A N 1
ATOM 1234 C CA . GLU A 1 159 ? -48.950 -3.031 -0.031 1.00 81.88 159 GLU A CA 1
ATOM 1235 C C . GLU A 1 159 ? -48.924 -1.928 1.048 1.00 81.88 159 GLU A C 1
ATOM 1237 O O . GLU A 1 159 ? -48.067 -1.956 1.941 1.00 81.88 159 GLU A O 1
ATOM 1242 N N . ASN A 1 160 ? -49.840 -0.952 0.992 1.00 84.50 160 ASN A N 1
ATOM 1243 C CA . ASN A 1 160 ? -49.933 0.187 1.914 1.00 84.50 160 ASN A CA 1
ATOM 1244 C C . ASN A 1 160 ? -48.628 1.009 2.015 1.00 84.50 160 ASN A C 1
ATOM 1246 O O . ASN A 1 160 ? -48.296 1.571 3.061 1.00 84.50 160 ASN A O 1
ATOM 1250 N N . LEU A 1 161 ? -47.868 1.089 0.922 1.00 81.06 161 LEU A N 1
ATOM 1251 C CA . LEU A 1 161 ? -46.614 1.843 0.829 1.00 81.06 161 LEU A CA 1
ATOM 1252 C C . LEU A 1 161 ? -46.834 3.298 0.392 1.00 81.06 161 LEU A C 1
ATOM 1254 O O . LEU A 1 161 ? -45.903 4.098 0.424 1.00 81.06 161 LEU A O 1
ATOM 1258 N N . VAL A 1 162 ? -48.055 3.665 0.012 1.00 83.44 162 VAL A N 1
ATOM 1259 C CA . VAL A 1 162 ? -48.416 5.001 -0.477 1.00 83.44 162 VAL A CA 1
ATOM 1260 C C . VAL A 1 162 ? -49.121 5.787 0.635 1.00 83.44 162 VAL A C 1
ATOM 1262 O O . VAL A 1 162 ? -49.972 5.265 1.356 1.00 83.44 162 VAL A O 1
ATOM 1265 N N . TRP A 1 163 ? -48.735 7.048 0.831 1.00 81.62 163 TRP A N 1
ATOM 1266 C CA . TRP A 1 163 ? -49.327 7.942 1.823 1.00 81.62 163 TRP A CA 1
ATOM 1267 C C . TRP A 1 163 ? -49.774 9.259 1.192 1.00 81.62 163 TRP A C 1
ATOM 1269 O O . TRP A 1 163 ? -48.956 10.041 0.713 1.00 81.62 163 TRP A O 1
ATOM 1279 N N . TRP A 1 164 ? -51.073 9.530 1.275 1.00 82.38 164 TRP A N 1
ATOM 1280 C CA . TRP A 1 164 ? -51.735 10.685 0.663 1.00 82.38 164 TRP A CA 1
ATOM 1281 C C . TRP A 1 164 ? -51.886 11.892 1.612 1.00 82.38 164 TRP A C 1
ATOM 1283 O O . TRP A 1 164 ? -52.766 12.734 1.444 1.00 82.38 164 TRP A O 1
ATOM 1293 N N . GLY A 1 165 ? -51.015 12.000 2.622 1.00 79.88 165 GLY A N 1
ATOM 1294 C CA . GLY A 1 165 ? -51.107 13.035 3.659 1.00 79.88 165 GLY A CA 1
ATOM 1295 C C . GLY A 1 165 ? -52.091 12.671 4.778 1.00 79.88 165 GLY A C 1
ATOM 1296 O O . GLY A 1 165 ? -52.663 11.582 4.789 1.00 79.88 165 GLY A O 1
ATOM 1297 N N . LYS A 1 166 ? -52.262 13.563 5.763 1.00 78.62 166 LYS A N 1
ATOM 1298 C CA . LYS A 1 166 ? -53.193 13.337 6.889 1.00 78.62 166 LYS A CA 1
ATOM 1299 C C . LYS A 1 166 ? -54.658 13.339 6.441 1.00 78.62 166 LYS A C 1
ATOM 1301 O O . LYS A 1 166 ? -55.420 12.506 6.912 1.00 78.62 166 LYS A O 1
ATOM 1306 N N . ASP A 1 167 ? -54.992 14.209 5.490 1.00 79.25 167 ASP A N 1
ATOM 1307 C CA . ASP A 1 167 ? -56.366 14.416 5.014 1.00 79.25 167 ASP A CA 1
ATOM 1308 C C . ASP A 1 167 ? -56.671 13.647 3.714 1.00 79.25 167 ASP A C 1
ATOM 1310 O O . ASP A 1 167 ? -57.763 13.756 3.170 1.00 79.25 167 ASP A O 1
ATOM 1314 N N . GLY A 1 168 ? -55.703 12.890 3.178 1.00 76.56 168 GLY A N 1
ATOM 1315 C CA . GLY A 1 168 ? -55.863 12.087 1.957 1.00 76.56 168 GLY A CA 1
ATOM 1316 C C . GLY A 1 168 ? -55.912 12.876 0.640 1.00 76.56 168 GLY A C 1
ATOM 1317 O O . GLY A 1 168 ? -56.042 12.274 -0.419 1.00 76.56 168 GLY A O 1
ATOM 1318 N N . LEU A 1 169 ? -55.796 14.206 0.688 1.00 77.19 169 LEU A N 1
ATOM 1319 C CA . LEU A 1 169 ? -55.975 15.108 -0.460 1.00 77.19 169 LEU A CA 1
ATOM 1320 C C . LEU A 1 169 ? -54.658 15.568 -1.110 1.00 77.19 169 LEU A C 1
ATOM 1322 O O . LEU A 1 169 ? -54.659 16.493 -1.924 1.00 77.19 169 LEU A O 1
ATOM 1326 N N . ALA A 1 170 ? -53.513 14.988 -0.739 1.00 75.06 170 ALA A N 1
ATOM 1327 C CA . ALA A 1 170 ? -52.231 15.414 -1.295 1.00 75.06 170 ALA A CA 1
ATOM 1328 C C . ALA A 1 170 ? -52.158 15.121 -2.805 1.00 75.06 170 ALA A C 1
ATOM 1330 O O . ALA A 1 170 ? -52.372 13.998 -3.240 1.00 75.06 170 ALA A O 1
ATOM 1331 N N . THR A 1 171 ? -51.781 16.109 -3.617 1.00 71.56 171 THR A N 1
ATOM 1332 C CA . THR A 1 171 ? -51.618 15.939 -5.075 1.00 71.56 171 THR A CA 1
ATOM 1333 C C . THR A 1 171 ? -50.422 15.067 -5.453 1.00 71.56 171 THR A C 1
ATOM 1335 O O . THR A 1 171 ? -50.330 14.596 -6.582 1.00 71.56 171 THR A O 1
ATOM 1338 N N . THR A 1 172 ? -49.482 14.855 -4.531 1.00 73.19 172 THR A N 1
ATOM 1339 C CA . THR A 1 172 ? -48.343 13.950 -4.715 1.00 73.19 172 THR A CA 1
ATOM 1340 C C . THR A 1 172 ? -48.238 13.031 -3.498 1.00 73.19 172 THR A C 1
ATOM 1342 O O . THR A 1 172 ? -48.098 13.541 -2.382 1.00 73.19 172 THR A O 1
ATOM 1345 N N . PRO A 1 173 ? -48.289 11.699 -3.670 1.00 78.00 173 PRO A N 1
ATOM 1346 C CA . PRO A 1 173 ? -48.179 10.784 -2.549 1.00 78.00 173 PRO A CA 1
ATOM 1347 C C . PRO A 1 173 ? -46.732 10.686 -2.056 1.00 78.00 173 PRO A C 1
ATOM 1349 O O . PRO A 1 173 ? -45.778 10.701 -2.835 1.00 78.00 173 PRO A O 1
ATOM 1352 N N . ASN A 1 174 ? -46.568 10.507 -0.750 1.00 74.94 174 ASN A N 1
ATOM 1353 C CA . ASN A 1 174 ? -45.296 10.152 -0.131 1.00 74.94 174 ASN A CA 1
ATOM 1354 C C . ASN A 1 174 ? -45.180 8.632 0.011 1.00 74.94 174 ASN A C 1
ATOM 1356 O O . ASN A 1 174 ? -46.168 7.941 0.250 1.00 74.94 174 ASN A O 1
ATOM 1360 N N . PHE A 1 175 ? -43.963 8.103 -0.096 1.00 79.69 175 PHE A N 1
ATOM 1361 C CA . PHE A 1 175 ? -43.717 6.666 0.022 1.00 79.69 175 PHE A CA 1
ATOM 1362 C C . PHE A 1 175 ? -43.346 6.287 1.462 1.00 79.69 175 PHE A C 1
ATOM 1364 O O . PHE A 1 175 ? -42.348 6.771 2.004 1.00 79.69 175 PHE A O 1
ATOM 1371 N N . LYS A 1 176 ? -44.129 5.402 2.085 1.00 80.00 176 LYS A N 1
ATOM 1372 C CA . LYS A 1 176 ? -43.850 4.841 3.411 1.00 80.00 176 LYS A CA 1
ATOM 1373 C C . LYS A 1 176 ? -42.719 3.822 3.296 1.00 80.00 176 LYS A C 1
ATOM 1375 O O . LYS A 1 176 ? -42.804 2.857 2.541 1.00 80.00 176 LYS A O 1
ATOM 1380 N N . ARG A 1 177 ? -41.658 4.003 4.082 1.00 70.19 177 ARG A N 1
ATOM 1381 C CA . ARG A 1 177 ? -40.564 3.028 4.204 1.00 70.19 177 ARG A CA 1
ATOM 1382 C C . ARG A 1 177 ? -40.652 2.355 5.566 1.00 70.19 177 ARG A C 1
ATOM 1384 O O . ARG A 1 177 ? -40.332 2.962 6.584 1.00 70.19 177 ARG A O 1
ATOM 1391 N N . TYR A 1 178 ? -41.100 1.104 5.585 1.00 74.50 178 TYR A N 1
ATOM 1392 C CA . TYR A 1 178 ? -41.175 0.321 6.814 1.00 74.50 178 TYR A CA 1
ATOM 1393 C C . TYR A 1 178 ? -39.797 -0.211 7.205 1.00 74.50 178 TYR A C 1
ATOM 1395 O O . TYR A 1 178 ? -39.098 -0.796 6.379 1.00 74.50 178 TYR A O 1
ATOM 1403 N N . ARG A 1 179 ? -39.432 -0.059 8.484 1.00 65.12 179 ARG A N 1
ATOM 1404 C CA . ARG A 1 179 ? -38.120 -0.450 9.027 1.00 65.12 179 ARG A CA 1
ATOM 1405 C C . ARG A 1 179 ? -37.732 -1.898 8.692 1.00 65.12 179 ARG A C 1
ATOM 1407 O O . ARG A 1 179 ? -36.590 -2.146 8.330 1.00 65.12 179 ARG A O 1
ATOM 1414 N N . HIS A 1 180 ? -38.690 -2.826 8.753 1.00 73.06 180 HIS A N 1
ATOM 1415 C CA . HIS A 1 180 ? -38.480 -4.252 8.475 1.00 73.06 180 HIS A CA 1
ATOM 1416 C C . HIS A 1 180 ? -38.344 -4.593 6.977 1.00 73.06 180 HIS A C 1
ATOM 1418 O O . HIS A 1 180 ? -37.855 -5.668 6.652 1.00 73.06 180 HIS A O 1
ATOM 1424 N N . LYS A 1 181 ? -38.759 -3.700 6.062 1.00 66.38 181 LYS A N 1
ATOM 1425 C CA . LYS A 1 181 ? -38.622 -3.881 4.601 1.00 66.38 181 LYS A CA 1
ATOM 1426 C C . LYS A 1 181 ? -37.322 -3.276 4.040 1.00 66.38 181 LYS A C 1
ATOM 1428 O O . LYS A 1 181 ? -37.035 -3.429 2.856 1.00 66.38 181 LYS A O 1
ATOM 1433 N N . LEU A 1 182 ? -36.535 -2.565 4.853 1.00 62.19 182 LEU A N 1
ATOM 1434 C CA . LEU A 1 182 ? -35.253 -1.989 4.436 1.00 62.19 182 LEU A CA 1
ATOM 1435 C C . LEU A 1 182 ? -34.150 -3.058 4.488 1.00 62.19 182 LEU A C 1
ATOM 1437 O O . LEU A 1 182 ? -33.953 -3.697 5.522 1.00 62.19 182 LEU A O 1
ATOM 1441 N N . LYS A 1 183 ? -33.399 -3.228 3.388 1.00 51.34 183 LYS A N 1
ATOM 1442 C CA . LYS A 1 183 ? -32.186 -4.065 3.373 1.00 51.34 183 LYS A CA 1
ATOM 1443 C C . LYS A 1 183 ? -31.216 -3.548 4.450 1.00 51.34 183 LYS A C 1
ATOM 1445 O O . LYS A 1 183 ? -30.892 -2.365 4.443 1.00 51.34 183 LYS A O 1
ATOM 1450 N N . GLY A 1 184 ? -30.798 -4.413 5.380 1.00 54.47 184 GLY A N 1
ATOM 1451 C CA . GLY A 1 184 ? -29.877 -4.059 6.474 1.00 54.47 184 GLY A CA 1
ATOM 1452 C C . GLY A 1 184 ? -30.522 -3.654 7.812 1.00 54.47 184 GLY A C 1
ATOM 1453 O O . GLY A 1 184 ? -29.899 -2.937 8.586 1.00 54.47 184 GLY A O 1
ATOM 1454 N N . GLY A 1 185 ? -31.763 -4.065 8.109 1.00 55.19 185 GLY A N 1
ATOM 1455 C CA . GLY A 1 185 ? -32.333 -3.937 9.467 1.00 55.19 185 GLY A CA 1
ATOM 1456 C C . GLY A 1 185 ? -32.832 -2.535 9.852 1.00 55.19 185 GLY A C 1
ATOM 1457 O O . GLY A 1 185 ? -33.032 -2.234 11.033 1.00 55.19 185 GLY A O 1
ATOM 1458 N N . GLY A 1 186 ? -33.064 -1.668 8.864 1.00 50.09 186 GLY A N 1
ATOM 1459 C CA . GLY A 1 186 ? -33.653 -0.350 9.095 1.00 50.09 186 GLY A CA 1
ATOM 1460 C C . GLY A 1 186 ? -32.673 0.750 9.497 1.00 50.09 186 GLY A C 1
ATOM 1461 O O . GLY A 1 186 ? -33.084 1.711 10.147 1.00 50.09 186 GLY A O 1
ATOM 1462 N N . GLY A 1 187 ? -31.400 0.618 9.118 1.00 55.56 187 GLY A N 1
ATOM 1463 C CA . GLY A 1 187 ? -30.445 1.722 9.172 1.00 55.56 187 GLY A CA 1
ATOM 1464 C C . GLY A 1 187 ? -30.876 2.888 8.274 1.00 55.56 187 GLY A C 1
ATOM 1465 O O . GLY A 1 187 ? -31.432 2.691 7.191 1.00 55.56 187 GLY A O 1
ATOM 1466 N N . VAL A 1 188 ? -30.638 4.114 8.737 1.00 56.88 188 VAL A N 1
ATOM 1467 C CA . VAL A 1 188 ? -30.794 5.323 7.918 1.00 56.88 188 VAL A CA 1
ATOM 1468 C C . VAL A 1 188 ? -29.619 5.381 6.942 1.00 56.88 188 VAL A C 1
ATOM 1470 O O . VAL A 1 188 ? -28.491 5.076 7.325 1.00 56.88 188 VAL A O 1
ATOM 1473 N N . VAL A 1 189 ? -29.873 5.759 5.686 1.00 57.75 189 VAL A N 1
ATOM 1474 C CA . VAL A 1 189 ? -28.791 6.015 4.723 1.00 57.75 189 VAL A CA 1
ATOM 1475 C C . VAL A 1 189 ? -27.957 7.181 5.268 1.00 57.75 189 VAL A C 1
ATOM 1477 O O . VAL A 1 189 ? -28.540 8.241 5.508 1.00 57.75 189 VAL A O 1
ATOM 1480 N N . PRO A 1 190 ? -26.643 7.013 5.498 1.00 61.69 190 PRO A N 1
ATOM 1481 C CA . PRO A 1 190 ? -25.804 8.087 6.013 1.00 61.69 190 PRO A CA 1
ATOM 1482 C C . PRO A 1 190 ? -25.903 9.322 5.110 1.00 61.69 190 PRO A C 1
ATOM 1484 O O . PRO A 1 190 ? -25.762 9.214 3.891 1.00 61.69 190 PRO A O 1
ATOM 1487 N N . GLY A 1 191 ? -26.160 10.490 5.702 1.00 67.00 191 GLY A N 1
ATOM 1488 C CA . GLY A 1 191 ? -26.122 11.763 4.981 1.00 67.00 191 GLY A CA 1
ATOM 1489 C C . GLY A 1 191 ? -24.697 12.125 4.550 1.00 67.00 191 GLY A C 1
ATOM 1490 O O . GLY A 1 191 ? -23.724 11.556 5.042 1.00 67.00 191 GLY A O 1
ATOM 1491 N N . THR A 1 192 ? -24.560 13.097 3.645 1.00 73.75 192 THR A N 1
ATOM 1492 C CA . THR A 1 192 ? -23.253 13.593 3.167 1.00 73.75 192 THR A CA 1
ATOM 1493 C C . THR A 1 192 ? -22.483 14.400 4.215 1.00 73.75 192 THR A C 1
ATOM 1495 O O . THR A 1 192 ? -21.295 14.648 4.042 1.00 73.75 192 THR A O 1
ATOM 1498 N N . TRP A 1 193 ? -23.153 14.822 5.287 1.00 80.31 193 TRP A N 1
ATOM 1499 C CA . TRP A 1 193 ? -22.579 15.564 6.404 1.00 80.31 193 TRP A CA 1
ATOM 1500 C C . TRP A 1 193 ? -22.754 14.761 7.689 1.00 80.31 193 TRP A C 1
ATOM 1502 O O . TRP A 1 193 ? -23.875 14.359 8.007 1.00 80.31 193 TRP A O 1
ATOM 1512 N N . TRP A 1 194 ? -21.663 14.537 8.422 1.00 86.31 194 TRP A N 1
ATOM 1513 C CA . TRP A 1 194 ? -21.671 13.862 9.720 1.00 86.31 194 TRP A CA 1
ATOM 1514 C C . TRP A 1 194 ? -21.326 14.877 10.804 1.00 86.31 194 TRP A C 1
ATOM 1516 O O . TRP A 1 194 ? -20.241 15.457 10.795 1.00 86.31 194 TRP A O 1
ATOM 1526 N N . ASP A 1 195 ? -22.268 15.122 11.708 1.00 86.75 195 ASP A N 1
ATOM 1527 C CA . ASP A 1 195 ? -22.045 15.998 12.852 1.00 86.75 195 ASP A CA 1
ATOM 1528 C C . ASP A 1 195 ? -21.220 15.308 13.953 1.00 86.75 195 ASP A C 1
ATOM 1530 O O . ASP A 1 195 ? -20.903 14.114 13.903 1.00 86.75 195 ASP A O 1
ATOM 1534 N N . TRP A 1 196 ? -20.835 16.099 14.953 1.00 83.06 196 TRP A N 1
ATOM 1535 C CA . TRP A 1 196 ? -20.016 15.640 16.069 1.00 83.06 196 TRP A CA 1
ATOM 1536 C C . TRP A 1 196 ? -20.765 14.686 17.011 1.00 83.06 196 TRP A C 1
ATOM 1538 O O . TRP A 1 196 ? -20.116 13.912 17.708 1.00 83.06 196 TRP A O 1
ATOM 1548 N N . GLU A 1 197 ? -22.100 14.710 17.039 1.00 81.81 197 GLU A N 1
ATOM 1549 C CA . GLU A 1 197 ? -22.898 13.761 17.825 1.00 81.81 197 GLU A CA 1
ATOM 1550 C C . GLU A 1 197 ? -22.861 12.375 17.168 1.00 81.81 197 GLU A C 1
ATOM 1552 O O . GLU A 1 197 ? -22.757 11.351 17.844 1.00 81.81 197 GLU A O 1
ATOM 1557 N N . PHE A 1 198 ? -22.877 12.340 15.835 1.00 80.12 198 PHE A N 1
ATOM 1558 C CA . PHE A 1 198 ? -22.870 11.120 15.042 1.00 80.12 198 PHE A CA 1
ATOM 1559 C C . PHE A 1 198 ? -21.475 10.497 14.877 1.00 80.12 198 PHE A C 1
ATOM 1561 O O . PHE A 1 198 ? -21.337 9.270 14.945 1.00 80.12 198 PHE A O 1
ATOM 1568 N N . ALA A 1 199 ? -20.448 11.321 14.640 1.00 85.81 199 ALA A N 1
ATOM 1569 C CA . ALA A 1 199 ? -19.088 10.880 14.305 1.00 85.81 199 ALA A CA 1
ATOM 1570 C C . ALA A 1 199 ? -18.021 11.241 15.355 1.00 85.81 199 ALA A C 1
ATOM 1572 O O . ALA A 1 199 ? -16.840 10.944 15.157 1.00 85.81 199 ALA A O 1
ATOM 1573 N N . SER A 1 200 ? -18.429 11.805 16.496 1.00 88.31 200 SER A N 1
ATOM 1574 C CA . SER A 1 200 ? -17.544 12.298 17.558 1.00 88.31 200 SER A CA 1
ATOM 1575 C C . SER A 1 200 ? -16.688 13.506 17.134 1.00 88.31 200 SER A C 1
ATOM 1577 O O . SER A 1 200 ? -16.828 14.061 16.044 1.00 88.31 200 SER A O 1
ATOM 1579 N N . HIS A 1 201 ? -15.818 13.968 18.032 1.00 87.00 201 HIS A N 1
ATOM 1580 C CA . HIS A 1 201 ? -15.004 15.172 17.869 1.00 87.00 201 HIS A CA 1
ATOM 1581 C C . HIS A 1 201 ? -13.562 14.968 18.355 1.00 87.00 201 HIS A C 1
ATOM 1583 O O . HIS A 1 201 ? -13.248 14.045 19.111 1.00 87.00 201 HIS A O 1
ATOM 1589 N N . THR A 1 202 ? -12.668 15.883 17.978 1.00 87.62 202 THR A N 1
ATOM 1590 C CA . THR A 1 202 ? -11.220 15.792 18.239 1.00 87.62 202 THR A CA 1
ATOM 1591 C C . THR A 1 202 ? -10.868 15.636 19.722 1.00 87.62 202 THR A C 1
ATOM 1593 O O . THR A 1 202 ? -9.977 14.861 20.062 1.00 87.62 202 THR A O 1
ATOM 1596 N N . ASP A 1 203 ? -11.577 16.315 20.629 1.00 84.25 203 ASP A N 1
ATOM 1597 C CA . ASP A 1 203 ? -11.285 16.205 22.067 1.00 84.25 203 ASP A CA 1
ATOM 1598 C C . ASP A 1 203 ? -11.560 14.810 22.642 1.00 84.25 203 ASP A C 1
ATOM 1600 O O . ASP A 1 203 ? -10.848 14.369 23.544 1.00 84.25 203 ASP A O 1
ATOM 1604 N N . ALA A 1 204 ? -12.564 14.096 22.122 1.00 85.44 204 ALA A N 1
ATOM 1605 C CA . ALA A 1 204 ? -12.849 12.727 22.531 1.00 85.44 204 ALA A CA 1
ATOM 1606 C C . ALA A 1 204 ? -11.750 11.790 22.021 1.00 85.44 204 ALA A C 1
ATOM 1608 O O . ALA A 1 204 ? -11.211 11.005 22.795 1.00 85.44 204 ALA A O 1
ATOM 1609 N N . ALA A 1 205 ? -11.331 11.968 20.764 1.00 88.56 205 ALA A N 1
ATOM 1610 C CA . ALA A 1 205 ? -10.232 11.213 20.168 1.00 88.56 205 ALA A CA 1
ATOM 1611 C C . ALA A 1 205 ? -8.920 11.366 20.961 1.00 88.56 205 ALA A C 1
ATOM 1613 O O . ALA A 1 205 ? -8.215 10.388 21.207 1.00 88.56 205 ALA A O 1
ATOM 1614 N N . LYS A 1 206 ? -8.604 12.589 21.414 1.00 88.06 206 LYS A N 1
ATOM 1615 C CA . LYS A 1 206 ? -7.432 12.853 22.265 1.00 88.06 206 LYS A CA 1
ATOM 1616 C C . LYS A 1 206 ? -7.519 12.139 23.612 1.00 88.06 206 LYS A C 1
ATOM 1618 O O . LYS A 1 206 ? -6.526 11.577 24.063 1.00 88.06 206 LYS A O 1
ATOM 1623 N N . LYS A 1 207 ? -8.686 12.170 24.263 1.00 86.44 207 LYS A N 1
ATOM 1624 C CA . LYS A 1 207 ? -8.906 11.477 25.544 1.00 86.44 207 LYS A CA 1
ATOM 1625 C C . LYS A 1 207 ? -8.765 9.966 25.392 1.00 86.44 207 LYS A C 1
ATOM 1627 O O . LYS A 1 207 ? -8.097 9.348 26.210 1.00 86.44 207 LYS A O 1
ATOM 1632 N N . GLU A 1 208 ? -9.330 9.399 24.330 1.00 88.06 208 GLU A N 1
ATOM 1633 C CA . GLU A 1 208 ? -9.209 7.974 24.018 1.00 88.06 208 GLU A CA 1
ATOM 1634 C C . GLU A 1 208 ? -7.743 7.576 23.818 1.00 88.06 208 GLU A C 1
ATOM 1636 O O . GLU A 1 208 ? -7.260 6.661 24.479 1.00 88.06 208 GLU A O 1
ATOM 1641 N N . LEU A 1 209 ? -7.000 8.304 22.979 1.00 89.69 209 LEU A N 1
ATOM 1642 C CA . LEU A 1 209 ? -5.583 8.019 22.750 1.00 89.69 209 LEU A CA 1
ATOM 1643 C C . LEU A 1 209 ? -4.765 8.094 24.050 1.00 89.69 209 LEU A C 1
ATOM 1645 O O . LEU A 1 209 ? -3.963 7.202 24.313 1.00 89.69 209 LEU A O 1
ATOM 1649 N N . ARG A 1 210 ? -5.006 9.113 24.886 1.00 87.56 210 ARG A N 1
ATOM 1650 C CA . ARG A 1 210 ? -4.364 9.233 26.204 1.00 87.56 210 ARG A CA 1
ATOM 1651 C C . ARG A 1 210 ? -4.730 8.092 27.145 1.00 87.56 210 ARG A C 1
ATOM 1653 O O . ARG A 1 210 ? -3.885 7.694 27.926 1.00 87.56 210 ARG A O 1
ATOM 1660 N N . SER A 1 211 ? -5.951 7.566 27.074 1.00 85.94 211 SER A N 1
ATOM 1661 C CA . SER A 1 211 ? -6.348 6.418 27.897 1.00 85.94 211 SER A CA 1
ATOM 1662 C C . SER A 1 211 ? -5.647 5.122 27.486 1.00 85.94 211 SER A C 1
ATOM 1664 O O . SER A 1 211 ? -5.417 4.268 28.329 1.00 85.94 211 SER A O 1
ATOM 1666 N N . ILE A 1 212 ? -5.289 4.987 26.203 1.00 89.12 212 ILE A N 1
ATOM 1667 C CA . ILE A 1 212 ? -4.581 3.813 25.677 1.00 89.12 212 ILE A CA 1
ATOM 1668 C C . ILE A 1 212 ? -3.081 3.897 25.986 1.00 89.12 212 ILE A C 1
ATOM 1670 O O . ILE A 1 212 ? -2.459 2.879 26.276 1.00 89.12 212 ILE A O 1
ATOM 1674 N N . LEU A 1 213 ? -2.492 5.095 25.917 1.00 88.38 213 LEU A N 1
ATOM 1675 C CA . LEU A 1 213 ? -1.043 5.334 25.988 1.00 88.38 213 LEU A CA 1
ATOM 1676 C C . LEU A 1 213 ? -0.648 6.268 27.146 1.00 88.38 213 LEU A C 1
ATOM 1678 O O . LEU A 1 213 ? 0.241 7.102 26.989 1.00 88.38 213 LEU A O 1
ATOM 1682 N N . SER A 1 214 ? -1.327 6.176 28.290 1.00 81.12 214 SER A N 1
ATOM 1683 C CA . SER A 1 214 ? -1.214 7.134 29.407 1.00 81.12 214 SER A CA 1
ATOM 1684 C C . SER A 1 214 ? 0.188 7.267 30.009 1.00 81.12 214 SER A C 1
ATOM 1686 O O . SER A 1 214 ? 0.528 8.312 30.552 1.00 81.12 214 SER A O 1
ATOM 1688 N N . ASP A 1 215 ? 0.983 6.208 29.931 1.00 80.12 215 ASP A N 1
ATOM 1689 C CA . ASP A 1 215 ? 2.357 6.079 30.426 1.00 80.12 215 ASP A CA 1
ATOM 1690 C C . ASP A 1 215 ? 3.419 6.519 29.406 1.00 80.12 215 ASP A C 1
ATOM 1692 O O . ASP A 1 215 ? 4.522 6.894 29.796 1.00 80.12 215 ASP A O 1
ATOM 1696 N N . ILE A 1 216 ? 3.095 6.484 28.109 1.00 81.31 216 ILE A N 1
ATOM 1697 C CA . ILE A 1 216 ? 4.034 6.797 27.020 1.00 81.31 216 ILE A CA 1
ATOM 1698 C C . ILE A 1 216 ? 3.831 8.222 26.505 1.00 81.31 216 ILE A C 1
ATOM 1700 O O . ILE A 1 216 ? 4.795 8.893 26.134 1.00 81.31 216 ILE A O 1
ATOM 1704 N N . LEU A 1 217 ? 2.584 8.697 26.450 1.00 77.50 217 LEU A N 1
ATOM 1705 C CA . LEU A 1 217 ? 2.267 10.017 25.921 1.00 77.50 217 LEU A CA 1
ATOM 1706 C C . LEU A 1 217 ? 2.408 11.102 26.997 1.00 77.50 217 LEU A C 1
ATOM 1708 O O . LEU A 1 217 ? 1.664 11.084 27.980 1.00 77.50 217 LEU A O 1
ATOM 1712 N N . PRO A 1 218 ? 3.260 12.119 26.773 1.00 69.06 218 PRO A N 1
ATOM 1713 C CA . PRO A 1 218 ? 3.260 13.328 27.587 1.00 69.06 218 PRO A CA 1
ATOM 1714 C C . PRO A 1 218 ? 1.877 13.996 27.588 1.00 69.06 218 PRO A C 1
ATOM 1716 O O . PRO A 1 218 ? 1.160 13.980 26.580 1.00 69.06 218 PRO A O 1
ATOM 1719 N N . GLN A 1 219 ? 1.484 14.622 28.704 1.00 60.66 219 GLN A N 1
ATOM 1720 C CA . GLN A 1 219 ? 0.175 15.291 28.806 1.00 60.66 219 GLN A CA 1
ATOM 1721 C C . GLN A 1 219 ? -0.009 16.405 27.755 1.00 60.66 219 GLN A C 1
ATOM 1723 O O . GLN A 1 219 ? -1.131 16.656 27.297 1.00 60.66 219 GLN A O 1
ATOM 1728 N N . ASP A 1 220 ? 1.093 17.027 27.344 1.00 57.66 220 ASP A N 1
ATOM 1729 C CA . ASP A 1 220 ? 1.215 18.099 26.358 1.00 57.66 220 ASP A CA 1
ATOM 1730 C C . ASP A 1 220 ? 1.415 17.610 24.912 1.00 57.66 220 ASP A C 1
ATOM 1732 O O . ASP A 1 220 ? 1.566 18.433 24.009 1.00 57.66 220 ASP A O 1
ATOM 1736 N N . ALA A 1 221 ? 1.347 16.297 24.653 1.00 67.69 221 ALA A N 1
ATOM 1737 C CA . ALA A 1 221 ? 1.455 15.755 23.301 1.00 67.69 221 ALA A CA 1
ATOM 1738 C C . ALA A 1 221 ? 0.460 16.432 22.334 1.00 67.69 221 ALA A C 1
ATOM 1740 O O . ALA A 1 221 ? -0.759 16.437 22.543 1.00 67.69 221 ALA A O 1
ATOM 1741 N N . THR A 1 222 ? 0.988 16.984 21.240 1.00 70.12 222 THR A N 1
ATOM 1742 C CA . THR A 1 222 ? 0.254 17.794 20.249 1.00 70.12 222 THR A CA 1
ATOM 1743 C C . THR A 1 222 ? -0.493 16.964 19.200 1.00 70.12 222 THR A C 1
ATOM 1745 O O . THR A 1 222 ? -1.091 17.515 18.273 1.00 70.12 222 THR A O 1
ATOM 1748 N N . ILE A 1 223 ? -0.516 15.637 19.350 1.00 80.88 223 ILE A N 1
ATOM 1749 C CA . ILE A 1 223 ? -1.129 14.722 18.387 1.00 80.88 223 ILE A CA 1
ATOM 1750 C C . ILE A 1 223 ? -2.653 14.911 18.374 1.00 80.88 223 ILE A C 1
ATOM 1752 O O . ILE A 1 223 ? -3.325 14.982 19.408 1.00 80.88 223 ILE A O 1
ATOM 1756 N N . THR A 1 224 ? -3.213 14.997 17.169 1.00 87.44 224 THR A N 1
ATOM 1757 C CA . THR A 1 224 ? -4.652 15.155 16.921 1.00 87.44 224 THR A CA 1
ATOM 1758 C C . THR A 1 224 ? -5.192 13.905 16.220 1.00 87.44 224 THR A C 1
ATOM 1760 O O . THR A 1 224 ? -5.372 13.903 15.000 1.00 87.44 224 THR A O 1
ATOM 1763 N N . PRO A 1 225 ? -5.433 12.811 16.971 1.00 92.06 225 PRO A N 1
ATOM 1764 C CA . PRO A 1 225 ? -5.948 11.582 16.384 1.00 92.06 225 PRO A CA 1
ATOM 1765 C C . PRO A 1 225 ? -7.324 11.827 15.761 1.00 92.06 225 PRO A C 1
ATOM 1767 O O . PRO A 1 225 ? -8.113 12.647 16.245 1.00 92.06 225 PRO A O 1
ATOM 1770 N N . LYS A 1 226 ? -7.638 11.092 14.692 1.00 94.38 226 LYS A N 1
ATOM 1771 C CA . LYS A 1 226 ? -9.012 11.042 14.178 1.00 94.38 226 LYS A CA 1
ATOM 1772 C C . LYS A 1 226 ? -9.900 10.304 15.194 1.00 94.38 226 LYS A C 1
ATOM 1774 O O . LYS A 1 226 ? -9.413 9.345 15.799 1.00 94.38 226 LYS A O 1
ATOM 1779 N N . PRO A 1 227 ? -11.166 10.717 15.399 1.00 94.56 227 PRO A N 1
ATOM 1780 C CA . PRO A 1 227 ? -12.076 10.001 16.291 1.00 94.56 227 PRO A CA 1
ATOM 1781 C C . PRO A 1 227 ? -12.316 8.561 15.831 1.00 94.56 227 PRO A C 1
ATOM 1783 O O . PRO A 1 227 ? -12.538 8.326 14.644 1.00 94.56 227 PRO A O 1
ATOM 1786 N N . LEU A 1 228 ? -12.308 7.606 16.764 1.00 93.88 228 LEU A N 1
ATOM 1787 C CA . LEU A 1 228 ? -12.551 6.193 16.461 1.00 93.88 228 LEU A CA 1
ATOM 1788 C C . LEU A 1 228 ? -13.925 5.985 15.823 1.00 93.88 228 LEU A C 1
ATOM 1790 O O . LEU A 1 228 ? -14.034 5.352 14.776 1.00 93.88 228 LEU A O 1
ATOM 1794 N N . THR A 1 229 ? -14.955 6.602 16.406 1.00 91.75 229 THR A N 1
ATOM 1795 C CA . THR A 1 229 ? -16.343 6.519 15.935 1.00 91.75 229 THR A CA 1
ATOM 1796 C C . THR A 1 229 ? -16.470 6.930 14.473 1.00 91.75 229 THR A C 1
ATOM 1798 O O . THR A 1 229 ? -17.136 6.240 13.709 1.00 91.75 229 THR A O 1
ATOM 1801 N N . LEU A 1 230 ? -15.791 8.004 14.055 1.00 93.75 230 LEU A N 1
ATOM 1802 C CA . LEU A 1 230 ? -15.763 8.436 12.659 1.00 93.75 230 LEU A CA 1
ATOM 1803 C C . LEU A 1 230 ? -15.278 7.308 11.738 1.00 93.75 230 LEU A C 1
ATOM 1805 O O . LEU A 1 230 ? -15.939 7.000 10.748 1.00 93.75 230 LEU A O 1
ATOM 1809 N N . ILE A 1 231 ? -14.154 6.671 12.069 1.00 96.12 231 ILE A N 1
ATOM 1810 C CA . ILE A 1 231 ? -13.571 5.628 11.218 1.00 96.12 231 ILE A CA 1
ATOM 1811 C C . ILE A 1 231 ? -14.392 4.334 11.261 1.00 96.12 231 ILE A C 1
ATOM 1813 O O . ILE A 1 231 ? -14.587 3.708 10.221 1.00 96.12 231 ILE A O 1
ATOM 1817 N N . GLU A 1 232 ? -14.973 3.968 12.406 1.00 92.44 232 GLU A N 1
ATOM 1818 C CA . GLU A 1 232 ? -15.903 2.834 12.487 1.00 92.44 232 GLU A CA 1
ATOM 1819 C C . GLU A 1 232 ? -17.114 3.010 11.563 1.00 92.44 232 GLU A C 1
ATOM 1821 O O . GLU A 1 232 ? -17.546 2.051 10.922 1.00 92.44 232 GLU A O 1
ATOM 1826 N N . ARG A 1 233 ? -17.651 4.235 11.446 1.00 90.31 233 ARG A N 1
ATOM 1827 C CA . ARG A 1 233 ? -18.735 4.532 10.496 1.00 90.31 233 ARG A CA 1
ATOM 1828 C C . ARG A 1 233 ? -18.277 4.372 9.053 1.00 90.31 233 ARG A C 1
ATOM 1830 O O . ARG A 1 233 ? -19.014 3.800 8.255 1.00 90.31 233 ARG A O 1
ATOM 1837 N N . VAL A 1 234 ? -17.075 4.845 8.719 1.00 92.44 234 VAL A N 1
ATOM 1838 C CA . VAL A 1 234 ? -16.505 4.659 7.375 1.00 92.44 234 VAL A CA 1
ATOM 1839 C C . VAL A 1 234 ? -16.400 3.170 7.049 1.00 92.44 234 VAL A C 1
ATOM 1841 O O . VAL A 1 234 ? -16.900 2.748 6.010 1.00 92.44 234 VAL A O 1
ATOM 1844 N N . ILE A 1 235 ? -15.842 2.362 7.955 1.00 91.00 235 ILE A N 1
ATOM 1845 C CA . ILE A 1 235 ? -15.714 0.907 7.778 1.00 91.00 235 ILE A CA 1
ATOM 1846 C C . ILE A 1 235 ? -17.090 0.255 7.623 1.00 91.00 235 ILE A C 1
ATOM 1848 O O . ILE A 1 235 ? -17.288 -0.535 6.702 1.00 91.00 235 ILE A O 1
ATOM 1852 N N . GLN A 1 236 ? -18.061 0.625 8.461 1.00 87.69 236 GLN A N 1
ATOM 1853 C CA . GLN A 1 236 ? -19.424 0.093 8.405 1.00 87.69 236 GLN A CA 1
ATOM 1854 C C . GLN A 1 236 ? -20.101 0.332 7.046 1.00 87.69 236 GLN A C 1
ATOM 1856 O O . GLN A 1 236 ? -20.882 -0.501 6.594 1.00 87.69 236 GLN A O 1
ATOM 1861 N N . VAL A 1 237 ? -19.848 1.482 6.417 1.00 86.81 237 VAL A N 1
ATOM 1862 C CA . VAL A 1 237 ? -20.495 1.868 5.153 1.00 86.81 237 VAL A CA 1
ATOM 1863 C C . VAL A 1 237 ? -19.729 1.351 3.935 1.00 86.81 237 VAL A C 1
ATOM 1865 O O . VAL A 1 237 ? -20.346 1.052 2.915 1.00 86.81 237 VAL A O 1
ATOM 1868 N N . ALA A 1 238 ? -18.400 1.281 4.018 1.00 88.12 238 ALA A N 1
ATOM 1869 C CA . ALA A 1 238 ? -17.533 1.056 2.865 1.00 88.12 238 ALA A CA 1
ATOM 1870 C C . ALA A 1 238 ? -17.000 -0.379 2.733 1.00 88.12 238 ALA A C 1
ATOM 1872 O O . ALA A 1 238 ? -16.393 -0.684 1.708 1.00 88.12 238 ALA A O 1
ATOM 1873 N N . THR A 1 239 ? -17.173 -1.240 3.742 1.00 87.44 239 THR A N 1
ATOM 1874 C CA . THR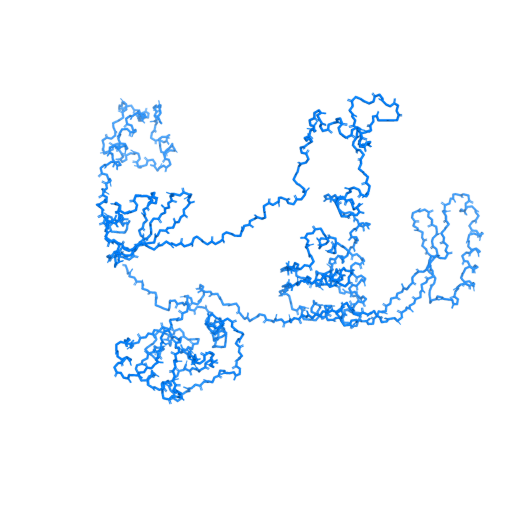 A 1 239 ? -16.514 -2.557 3.776 1.00 87.44 239 THR A CA 1
ATOM 1875 C C . THR A 1 239 ? -17.465 -3.711 4.072 1.00 87.44 239 THR A C 1
ATOM 1877 O O . THR A 1 239 ? -18.360 -3.600 4.910 1.00 87.44 239 THR A O 1
ATOM 1880 N N . ASP A 1 240 ? -17.198 -4.847 3.430 1.00 90.62 240 ASP A N 1
ATOM 1881 C CA . ASP A 1 240 ? -17.735 -6.154 3.809 1.00 90.62 240 ASP A CA 1
ATOM 1882 C C . ASP A 1 240 ? -16.905 -6.783 4.946 1.00 90.62 240 ASP A C 1
ATOM 1884 O O . ASP A 1 240 ? -15.896 -6.225 5.389 1.00 90.62 240 ASP A O 1
ATOM 1888 N N . GLN A 1 241 ? -17.331 -7.946 5.447 1.00 89.81 241 GLN A N 1
ATOM 1889 C CA . GLN A 1 241 ? -16.714 -8.607 6.604 1.00 89.81 241 GLN A CA 1
ATOM 1890 C C . GLN A 1 241 ? -15.309 -9.175 6.350 1.00 89.81 241 GLN A C 1
ATOM 1892 O O . GLN A 1 241 ? -14.623 -9.482 7.314 1.00 89.81 241 GLN A O 1
ATOM 1897 N N . ASP A 1 242 ? -14.848 -9.303 5.109 1.00 91.69 242 ASP A N 1
ATOM 1898 C CA . ASP A 1 242 ? -13.543 -9.872 4.726 1.00 91.69 242 ASP A CA 1
ATOM 1899 C C . ASP A 1 242 ? -12.629 -8.869 3.991 1.00 91.69 242 ASP A C 1
ATOM 1901 O O . ASP A 1 242 ? -11.583 -9.228 3.436 1.00 91.69 242 ASP A O 1
ATOM 1905 N N . ALA A 1 243 ? -13.009 -7.588 4.002 1.00 93.12 243 ALA A N 1
ATOM 1906 C CA . ALA A 1 243 ? -12.326 -6.531 3.270 1.00 93.12 243 ALA A CA 1
ATOM 1907 C C . ALA A 1 243 ? -10.873 -6.303 3.730 1.00 93.12 243 ALA A C 1
ATOM 1909 O O . ALA A 1 243 ? -10.525 -6.475 4.900 1.00 93.12 243 ALA A O 1
ATOM 1910 N N . LEU A 1 244 ? -10.032 -5.839 2.801 1.00 96.44 244 LEU A N 1
ATOM 1911 C CA . LEU A 1 244 ? -8.698 -5.309 3.086 1.00 96.44 244 LEU A CA 1
ATOM 1912 C C . LEU A 1 244 ? -8.751 -3.776 3.103 1.00 96.44 244 LEU A C 1
ATOM 1914 O O . LEU A 1 244 ? -9.062 -3.155 2.088 1.00 96.44 244 LEU A O 1
ATOM 1918 N N . VAL A 1 245 ? -8.431 -3.175 4.246 1.00 96.56 245 VAL A N 1
ATOM 1919 C CA . VAL A 1 245 ? -8.452 -1.724 4.469 1.00 96.56 245 VAL A CA 1
ATOM 1920 C C . VAL A 1 245 ? -7.029 -1.173 4.418 1.00 96.56 245 VAL A C 1
ATOM 1922 O O . VAL A 1 245 ? -6.182 -1.574 5.207 1.00 96.56 245 VAL A O 1
ATOM 1925 N N . LEU A 1 246 ? -6.758 -0.242 3.506 1.00 97.50 246 LEU A N 1
ATOM 1926 C CA . LEU A 1 246 ? -5.478 0.464 3.429 1.00 97.50 246 LEU A CA 1
ATOM 1927 C C . LEU A 1 246 ? -5.630 1.876 3.993 1.00 97.50 246 LEU A C 1
ATOM 1929 O O . LEU A 1 246 ? -6.482 2.634 3.531 1.00 97.50 246 LEU A O 1
ATOM 1933 N N . ASP A 1 247 ? -4.761 2.232 4.931 1.00 97.38 247 ASP A N 1
ATOM 1934 C CA . ASP A 1 247 ? -4.560 3.605 5.380 1.00 97.38 247 ASP A CA 1
ATOM 1935 C C . ASP A 1 247 ? -3.103 4.004 5.146 1.00 97.38 247 ASP A C 1
ATOM 1937 O O . ASP A 1 247 ? -2.198 3.571 5.860 1.00 97.38 247 ASP A O 1
ATOM 1941 N N . SER A 1 248 ? -2.874 4.803 4.104 1.00 95.94 248 SER A N 1
ATOM 1942 C CA . SER A 1 248 ? -1.532 5.256 3.728 1.00 95.94 248 SER A CA 1
ATOM 1943 C C . SER A 1 248 ? -1.003 6.409 4.593 1.00 95.94 248 SER A C 1
ATOM 1945 O O . SER A 1 248 ? 0.115 6.856 4.362 1.00 95.94 248 SER A O 1
ATOM 1947 N N . PHE A 1 249 ? -1.806 6.907 5.540 1.00 95.44 249 PHE A N 1
ATOM 1948 C CA . PHE A 1 249 ? -1.461 7.992 6.459 1.00 95.44 249 PHE A CA 1
ATOM 1949 C C . PHE A 1 249 ? -1.991 7.657 7.855 1.00 95.44 249 PHE A C 1
ATOM 1951 O O . PHE A 1 249 ? -2.871 8.336 8.394 1.00 95.44 249 PHE A O 1
ATOM 1958 N N . ALA A 1 250 ? -1.469 6.567 8.418 1.00 94.69 250 ALA A N 1
ATOM 1959 C CA . ALA A 1 250 ? -2.030 5.931 9.601 1.00 94.69 250 ALA A CA 1
ATOM 1960 C C . ALA A 1 250 ? -2.077 6.855 10.827 1.00 94.69 250 ALA A C 1
ATOM 1962 O O . ALA A 1 250 ? -2.979 6.722 11.667 1.00 94.69 250 ALA A O 1
ATOM 1963 N N . GLY A 1 251 ? -1.128 7.787 10.954 1.00 94.00 251 GLY A N 1
ATOM 1964 C CA . GLY A 1 251 ? -1.012 8.705 12.075 1.00 94.00 251 GLY A CA 1
ATOM 1965 C C . GLY A 1 251 ? -0.975 7.929 13.381 1.00 94.00 251 GLY A C 1
ATOM 1966 O O . GLY A 1 251 ? -0.145 7.055 13.594 1.00 94.00 251 GLY A O 1
ATOM 1967 N N . SER A 1 252 ? -1.946 8.172 14.258 1.00 94.19 252 SER A N 1
ATOM 1968 C CA . SER A 1 252 ? -2.054 7.446 15.525 1.00 94.19 252 SER A CA 1
ATOM 1969 C C . SER A 1 252 ? -2.516 5.991 15.398 1.00 94.19 252 SER A C 1
ATOM 1971 O O . SER A 1 252 ? -2.608 5.335 16.422 1.00 94.19 252 SER A O 1
ATOM 1973 N N . GLY A 1 253 ? -2.877 5.481 14.217 1.00 95.62 253 GLY A N 1
ATOM 1974 C CA . GLY A 1 253 ? -3.354 4.101 14.037 1.00 95.62 253 GLY A CA 1
ATOM 1975 C C . GLY A 1 253 ? -4.844 3.907 14.346 1.00 95.62 253 GLY A C 1
ATOM 1976 O O . GLY A 1 253 ? -5.274 2.820 14.738 1.00 95.62 253 GLY A O 1
ATOM 1977 N N . THR A 1 254 ? -5.664 4.957 14.198 1.00 97.06 254 THR A N 1
ATOM 1978 C CA . THR A 1 254 ? -7.115 4.886 14.470 1.00 97.06 254 THR A CA 1
ATOM 1979 C C . THR A 1 254 ? -7.816 3.877 13.556 1.00 97.06 254 THR A C 1
ATOM 1981 O O . THR A 1 254 ? -8.713 3.171 14.012 1.00 97.06 254 THR A O 1
ATOM 1984 N N . THR A 1 255 ? -7.385 3.759 12.297 1.00 98.06 255 THR A N 1
ATOM 1985 C CA . THR A 1 255 ? -7.998 2.852 11.318 1.00 98.06 255 THR A CA 1
ATOM 1986 C C . THR A 1 255 ? -7.860 1.384 11.704 1.00 98.06 255 THR A C 1
ATOM 1988 O O . THR A 1 255 ? -8.856 0.664 11.684 1.00 98.06 255 THR A O 1
ATOM 1991 N N . ALA A 1 256 ? -6.680 0.943 12.149 1.00 97.75 256 ALA A N 1
ATOM 1992 C CA . ALA A 1 256 ? -6.504 -0.425 12.640 1.00 97.75 256 ALA A CA 1
ATOM 1993 C C . ALA A 1 256 ? -7.372 -0.705 13.874 1.00 97.75 256 ALA A C 1
ATOM 1995 O O . ALA A 1 256 ? -8.027 -1.742 13.930 1.00 97.75 256 ALA A O 1
ATOM 1996 N N . HIS A 1 257 ? -7.457 0.242 14.819 1.00 97.38 257 HIS A N 1
ATOM 1997 C CA . HIS A 1 257 ? -8.353 0.110 15.974 1.00 97.38 257 HIS A CA 1
ATOM 1998 C C . HIS A 1 257 ? -9.811 -0.079 15.518 1.00 97.38 257 HIS A C 1
ATOM 2000 O O . HIS A 1 257 ? -10.472 -1.020 15.946 1.00 97.38 257 HIS A O 1
ATOM 2006 N N . ALA A 1 258 ? -10.297 0.743 14.586 1.00 97.06 258 ALA A N 1
ATOM 2007 C CA . ALA A 1 258 ? -11.663 0.635 14.081 1.00 97.06 258 ALA A CA 1
ATOM 2008 C C . ALA A 1 258 ? -11.933 -0.699 13.354 1.00 97.06 258 ALA A C 1
ATOM 2010 O O . ALA A 1 258 ? -13.014 -1.267 13.498 1.00 97.06 258 ALA A O 1
ATOM 2011 N N . VAL A 1 259 ? -10.954 -1.227 12.606 1.00 97.69 259 VAL A N 1
ATOM 2012 C CA . VAL A 1 259 ? -11.056 -2.544 11.951 1.00 97.69 259 VAL A CA 1
ATOM 2013 C C . VAL A 1 259 ? -11.162 -3.669 12.983 1.00 97.69 259 VAL A C 1
ATOM 2015 O O . VAL A 1 259 ? -12.049 -4.516 12.872 1.00 97.69 259 VAL A O 1
ATOM 2018 N N . LEU A 1 260 ? -10.303 -3.660 14.007 1.00 97.12 260 LEU A N 1
ATOM 2019 C CA . LEU A 1 260 ? -10.331 -4.653 15.085 1.00 97.12 260 LEU A CA 1
ATOM 2020 C C . LEU A 1 260 ? -11.647 -4.591 15.870 1.00 97.12 260 LEU A C 1
ATOM 2022 O O . LEU A 1 260 ? -12.255 -5.626 16.132 1.00 97.12 260 LEU A O 1
ATOM 2026 N N . ALA A 1 261 ? -12.134 -3.385 16.173 1.00 94.00 261 ALA A N 1
ATOM 2027 C CA . ALA A 1 261 ? -13.410 -3.180 16.854 1.00 94.00 261 ALA A CA 1
ATOM 2028 C C . ALA A 1 261 ? -14.601 -3.661 16.017 1.00 94.00 261 ALA A C 1
ATOM 2030 O O . ALA A 1 261 ? -15.527 -4.268 16.558 1.00 94.00 261 ALA A O 1
ATOM 2031 N N . ALA A 1 262 ? -14.574 -3.440 14.699 1.00 92.75 262 ALA A N 1
ATOM 2032 C CA . ALA A 1 262 ? -15.591 -3.965 13.796 1.00 92.75 262 ALA A CA 1
ATOM 2033 C C . ALA A 1 262 ? -15.598 -5.501 13.797 1.00 92.75 262 ALA A C 1
ATOM 2035 O O . ALA A 1 262 ? -16.655 -6.084 14.024 1.00 92.75 262 ALA A O 1
ATOM 2036 N N . ASN A 1 263 ? -14.434 -6.142 13.641 1.00 94.44 263 ASN A N 1
ATOM 2037 C CA . ASN A 1 263 ? -14.315 -7.604 13.663 1.00 94.44 263 ASN A CA 1
ATOM 2038 C C . ASN A 1 263 ? -14.763 -8.207 15.002 1.00 94.44 263 ASN A C 1
ATOM 2040 O O . ASN A 1 263 ? -15.501 -9.188 15.015 1.00 94.44 263 ASN A O 1
ATOM 2044 N N . ALA A 1 264 ? -14.379 -7.602 16.131 1.00 92.44 264 ALA A N 1
ATOM 2045 C CA . ALA A 1 264 ? -14.814 -8.048 17.455 1.00 92.44 264 ALA A CA 1
ATOM 2046 C C . ALA A 1 264 ? -16.338 -7.925 17.640 1.00 92.44 264 ALA A C 1
ATOM 2048 O O . ALA A 1 264 ? -16.955 -8.742 18.321 1.00 92.44 264 ALA A O 1
ATOM 2049 N N . ARG A 1 265 ? -16.958 -6.911 17.022 1.00 89.56 265 ARG A N 1
ATOM 2050 C CA . ARG A 1 265 ? -18.399 -6.643 17.111 1.00 89.56 265 ARG A CA 1
ATOM 2051 C C . ARG A 1 265 ? -19.238 -7.576 16.242 1.00 89.56 265 ARG A C 1
ATOM 2053 O O . ARG A 1 265 ? -20.313 -7.980 16.678 1.00 89.56 265 ARG A O 1
ATOM 2060 N N . ASP A 1 266 ? -18.808 -7.845 15.010 1.00 88.88 266 ASP A N 1
ATOM 2061 C CA . ASP A 1 266 ? -19.610 -8.565 14.010 1.00 88.88 266 ASP A CA 1
ATOM 2062 C C . ASP A 1 266 ? -19.071 -9.949 13.621 1.00 88.88 266 ASP A C 1
ATOM 2064 O O . ASP A 1 266 ? -19.683 -10.622 12.791 1.00 88.88 266 ASP A O 1
ATOM 2068 N N . GLY A 1 267 ? -17.969 -10.393 14.232 1.00 89.50 267 GLY A N 1
ATOM 2069 C CA . GLY A 1 267 ? -17.314 -11.664 13.918 1.00 89.50 267 GLY A CA 1
ATOM 2070 C C . GLY A 1 267 ? -16.613 -11.679 12.556 1.00 89.50 267 GLY A C 1
ATOM 2071 O O . GLY A 1 267 ? -16.321 -12.756 12.039 1.00 89.50 267 GLY A O 1
ATOM 2072 N N . GLY A 1 268 ? -16.383 -10.509 11.950 1.00 91.81 268 GLY A N 1
ATOM 2073 C CA . GLY A 1 268 ? -15.719 -10.373 10.659 1.00 91.81 268 GLY A CA 1
ATOM 2074 C C . GLY A 1 268 ? -14.229 -10.727 10.678 1.00 91.81 268 GLY A C 1
ATOM 2075 O O . GLY A 1 268 ? -13.595 -10.879 11.720 1.00 91.81 268 GLY A O 1
ATOM 2076 N N . ASN A 1 269 ? -13.659 -10.816 9.481 1.00 94.75 269 ASN A N 1
ATOM 2077 C CA . ASN A 1 269 ? -12.255 -11.110 9.211 1.00 94.75 269 ASN A CA 1
ATOM 2078 C C . ASN A 1 269 ? -11.611 -10.029 8.318 1.00 94.75 269 ASN A C 1
ATOM 2080 O O . ASN A 1 269 ? -10.870 -10.324 7.374 1.00 94.75 269 ASN A O 1
ATOM 2084 N N . ARG A 1 270 ? -11.924 -8.755 8.584 1.00 96.62 270 ARG A N 1
ATOM 2085 C CA . ARG A 1 270 ? -11.318 -7.623 7.874 1.00 96.62 270 ARG A CA 1
ATOM 2086 C C . ARG A 1 270 ? -9.838 -7.537 8.216 1.00 96.62 270 ARG A C 1
ATOM 2088 O O . ARG A 1 270 ? -9.448 -7.718 9.369 1.00 96.62 270 ARG A O 1
ATOM 2095 N N . ARG A 1 271 ? -9.020 -7.212 7.222 1.00 97.44 271 ARG A N 1
ATOM 2096 C CA . ARG A 1 271 ? -7.569 -7.026 7.353 1.00 97.44 271 ARG A CA 1
ATOM 2097 C C . ARG A 1 271 ? -7.223 -5.566 7.126 1.00 97.44 271 ARG A C 1
ATOM 2099 O O . ARG A 1 271 ? -7.967 -4.857 6.451 1.00 97.44 271 ARG A O 1
ATOM 2106 N N . PHE A 1 272 ? -6.086 -5.122 7.644 1.00 97.81 272 PHE A N 1
ATOM 2107 C CA . PHE A 1 272 ? -5.619 -3.757 7.438 1.00 97.81 272 PHE A CA 1
ATOM 2108 C C . PHE A 1 272 ? -4.149 -3.702 7.025 1.00 97.81 272 PHE A C 1
ATOM 2110 O O . PHE A 1 272 ? -3.360 -4.573 7.382 1.00 97.81 272 PHE A O 1
ATOM 2117 N N . ILE A 1 273 ? -3.799 -2.651 6.289 1.00 97.88 273 ILE A N 1
ATOM 2118 C CA . ILE A 1 273 ? -2.428 -2.216 6.026 1.00 97.88 273 ILE A CA 1
ATOM 2119 C C . ILE A 1 273 ? -2.354 -0.755 6.450 1.00 97.88 273 ILE A C 1
ATOM 2121 O O . ILE A 1 273 ? -3.146 0.067 5.988 1.00 97.88 273 ILE A O 1
ATOM 2125 N N . LEU A 1 274 ? -1.414 -0.451 7.338 1.00 97.56 274 LEU A N 1
ATOM 2126 C CA . LEU A 1 274 ? -1.116 0.905 7.778 1.00 97.56 274 LEU A CA 1
ATOM 2127 C C . LEU A 1 274 ? 0.248 1.314 7.227 1.00 97.56 274 LEU A C 1
ATOM 2129 O O . LEU A 1 274 ? 1.193 0.533 7.310 1.00 97.56 274 LEU A O 1
ATOM 2133 N N . VAL A 1 275 ? 0.345 2.531 6.700 1.00 96.56 275 VAL A N 1
ATOM 2134 C CA . VAL A 1 275 ? 1.618 3.163 6.341 1.00 96.56 275 VAL A CA 1
ATOM 2135 C C . VAL A 1 275 ? 1.769 4.428 7.174 1.00 96.56 275 VAL A C 1
ATOM 2137 O O . VAL A 1 275 ? 0.856 5.252 7.228 1.00 96.56 275 VAL A O 1
ATOM 2140 N N . GLU A 1 276 ? 2.915 4.557 7.833 1.00 94.62 276 GLU A N 1
ATOM 2141 C CA . GLU A 1 276 ? 3.313 5.737 8.593 1.00 94.62 276 GLU A CA 1
ATOM 2142 C C . GLU A 1 276 ? 4.767 6.066 8.248 1.00 94.62 276 GLU A C 1
ATOM 2144 O O . GLU A 1 276 ? 5.599 5.162 8.187 1.00 94.62 276 GLU A O 1
ATOM 2149 N N . GLY A 1 277 ? 5.041 7.339 7.958 1.00 91.38 277 GLY A N 1
ATOM 2150 C CA . GLY A 1 277 ? 6.356 7.818 7.524 1.00 91.38 277 GLY A CA 1
ATOM 2151 C C . GLY A 1 277 ? 7.132 8.560 8.610 1.00 91.38 277 GLY A C 1
ATOM 2152 O O . GLY A 1 277 ? 8.308 8.855 8.419 1.00 91.38 277 GLY A O 1
ATOM 2153 N N . GLU A 1 278 ? 6.487 8.881 9.728 1.00 90.12 278 GLU A N 1
ATOM 2154 C CA . GLU A 1 278 ? 7.102 9.614 10.828 1.00 90.12 278 GLU A CA 1
ATOM 2155 C C . GLU A 1 278 ? 7.829 8.689 11.820 1.00 90.12 278 GLU A C 1
ATOM 2157 O O . GLU A 1 278 ? 7.470 7.523 12.008 1.00 90.12 278 GLU A O 1
ATOM 2162 N N . ASP A 1 279 ? 8.811 9.241 12.542 1.00 88.50 279 ASP A N 1
ATOM 2163 C CA . ASP A 1 279 ? 9.650 8.512 13.514 1.00 88.50 279 ASP A CA 1
ATOM 2164 C C . ASP A 1 279 ? 8.877 7.877 14.684 1.00 88.50 279 ASP A C 1
ATOM 2166 O O . ASP A 1 279 ? 9.403 7.066 15.449 1.00 88.50 279 ASP A O 1
ATOM 2170 N N . TYR A 1 280 ? 7.612 8.262 14.850 1.00 89.75 280 TYR A N 1
ATOM 2171 C CA . TYR A 1 280 ? 6.762 7.794 15.927 1.00 89.75 280 TYR A CA 1
ATOM 2172 C C . TYR A 1 280 ? 5.974 6.533 15.581 1.00 89.75 280 TYR A C 1
ATOM 2174 O O . TYR A 1 280 ? 5.236 6.052 16.443 1.00 89.75 280 TYR A O 1
ATOM 2182 N N . ALA A 1 281 ? 6.116 5.991 14.368 1.00 92.06 281 ALA A N 1
ATOM 2183 C CA . ALA A 1 281 ? 5.356 4.834 13.902 1.00 92.06 281 ALA A CA 1
ATOM 2184 C C . ALA A 1 281 ? 5.385 3.666 14.903 1.00 92.06 281 ALA A C 1
ATOM 2186 O O . ALA A 1 281 ? 4.334 3.149 15.276 1.00 92.06 281 ALA A O 1
ATOM 2187 N N . ASP A 1 282 ? 6.560 3.289 15.411 1.00 92.62 282 ASP A N 1
ATOM 2188 C CA . ASP A 1 282 ? 6.665 2.182 16.366 1.00 92.62 282 ASP A CA 1
ATOM 2189 C C . ASP A 1 282 ? 6.106 2.547 17.757 1.00 92.62 282 ASP A C 1
ATOM 2191 O O . ASP A 1 282 ? 5.219 1.877 18.295 1.00 92.62 282 ASP A O 1
ATOM 2195 N N . ARG A 1 283 ? 6.575 3.666 18.323 1.00 91.75 283 ARG A N 1
ATOM 2196 C CA . ARG A 1 283 ? 6.253 4.100 19.698 1.00 91.75 283 ARG A CA 1
ATOM 2197 C C . ARG A 1 283 ? 4.815 4.579 19.902 1.00 91.75 283 ARG A C 1
ATOM 2199 O O . ARG A 1 283 ? 4.349 4.624 21.037 1.00 91.75 283 ARG A O 1
ATOM 2206 N N . LEU A 1 284 ? 4.130 4.989 18.835 1.00 92.69 284 LEU A N 1
ATOM 2207 C CA . LEU A 1 284 ? 2.771 5.529 18.888 1.00 92.69 284 LEU A CA 1
ATOM 2208 C C . LEU A 1 284 ? 1.790 4.651 18.113 1.00 92.69 284 LEU A C 1
ATOM 2210 O O . LEU A 1 284 ? 0.829 4.148 18.692 1.00 92.69 284 LEU A O 1
ATOM 2214 N N . THR A 1 285 ? 1.997 4.505 16.804 1.00 94.56 285 THR A N 1
ATOM 2215 C CA . THR A 1 285 ? 1.037 3.871 15.891 1.00 94.56 285 THR A CA 1
ATOM 2216 C C . THR A 1 285 ? 0.951 2.375 16.160 1.00 94.56 285 THR A C 1
ATOM 2218 O O . THR A 1 285 ? -0.130 1.861 16.451 1.00 94.56 285 THR A O 1
ATOM 2221 N N . ALA A 1 286 ? 2.089 1.681 16.115 1.00 95.44 286 ALA A N 1
ATOM 2222 C CA . ALA A 1 286 ? 2.176 0.255 16.386 1.00 95.44 286 ALA A CA 1
ATOM 2223 C C . ALA A 1 286 ? 1.833 -0.037 17.850 1.00 95.44 286 ALA A C 1
ATOM 2225 O O . ALA A 1 286 ? 1.059 -0.952 18.121 1.00 95.44 286 ALA A O 1
ATOM 2226 N N . GLU A 1 287 ? 2.318 0.779 18.789 1.00 95.19 287 GLU A N 1
ATOM 2227 C CA . GLU A 1 287 ? 2.035 0.600 20.214 1.00 95.19 287 GLU A CA 1
ATOM 2228 C C . GLU A 1 287 ? 0.547 0.740 20.565 1.00 95.19 287 GLU A C 1
ATOM 2230 O O . GLU A 1 287 ? 0.005 -0.102 21.285 1.00 95.19 287 GLU A O 1
ATOM 2235 N N . ARG A 1 288 ? -0.170 1.723 19.992 1.00 94.81 288 ARG A N 1
ATOM 2236 C CA . ARG A 1 288 ? -1.637 1.799 20.130 1.00 94.81 288 ARG A CA 1
ATOM 2237 C C . ARG A 1 288 ? -2.285 0.498 19.660 1.00 94.81 288 ARG A C 1
ATOM 2239 O O . ARG A 1 288 ? -3.161 -0.020 20.347 1.00 94.81 288 ARG A O 1
ATOM 2246 N N . VAL A 1 289 ? -1.872 -0.035 18.507 1.00 96.75 289 VAL A N 1
ATOM 2247 C CA . VAL A 1 289 ? -2.440 -1.273 17.951 1.00 96.75 289 VAL A CA 1
ATOM 2248 C C . VAL A 1 289 ? -2.126 -2.478 18.844 1.00 96.75 289 VAL A C 1
ATOM 2250 O O . VAL A 1 289 ? -3.038 -3.248 19.136 1.00 96.75 289 VAL A O 1
ATOM 2253 N N . ARG A 1 290 ? -0.895 -2.612 19.362 1.00 96.31 290 ARG A N 1
ATOM 2254 C CA . ARG A 1 290 ? -0.519 -3.675 20.320 1.00 96.31 290 ARG A CA 1
ATOM 2255 C C . ARG A 1 290 ? -1.429 -3.672 21.544 1.00 96.31 290 ARG A C 1
ATOM 2257 O O . ARG A 1 290 ? -1.941 -4.718 21.933 1.00 96.31 290 ARG A O 1
ATOM 2264 N N . ARG A 1 291 ? -1.665 -2.498 22.127 1.00 94.69 291 ARG A N 1
ATOM 2265 C CA . ARG A 1 291 ? -2.515 -2.340 23.315 1.00 94.69 291 ARG A CA 1
ATOM 2266 C C . ARG A 1 291 ? -3.983 -2.601 23.035 1.00 94.69 291 ARG A C 1
ATOM 2268 O O . ARG A 1 291 ? -4.651 -3.246 23.829 1.00 94.69 291 ARG A O 1
ATOM 2275 N N . VAL A 1 292 ? -4.488 -2.159 21.891 1.00 94.50 292 VAL A N 1
ATOM 2276 C CA . VAL A 1 292 ? -5.866 -2.456 21.478 1.00 94.50 292 VAL A CA 1
ATOM 2277 C C . VAL A 1 292 ? -6.072 -3.963 21.264 1.00 94.50 292 VAL A C 1
ATOM 2279 O O . VAL A 1 292 ? -7.117 -4.492 21.634 1.00 94.50 292 VAL A O 1
ATOM 2282 N N . ILE A 1 293 ? -5.079 -4.669 20.715 1.00 95.81 293 ILE A N 1
ATOM 2283 C CA . ILE A 1 293 ? -5.130 -6.125 20.510 1.00 95.81 293 ILE A CA 1
ATOM 2284 C C . ILE A 1 293 ? -5.084 -6.883 21.840 1.00 95.81 293 ILE A C 1
ATOM 2286 O O . ILE A 1 293 ? -5.903 -7.775 22.053 1.00 95.81 293 ILE A O 1
ATOM 2290 N N . ASN A 1 294 ? -4.140 -6.534 22.720 1.00 93.94 294 ASN A N 1
ATOM 2291 C CA . ASN A 1 294 ? -3.849 -7.286 23.948 1.00 93.94 294 ASN A CA 1
ATOM 2292 C C . ASN A 1 294 ? -4.684 -6.847 25.160 1.00 93.94 294 ASN A C 1
ATOM 2294 O O . ASN A 1 294 ? -4.797 -7.587 26.135 1.00 93.94 294 ASN A O 1
ATOM 2298 N N . GLY A 1 295 ? -5.275 -5.657 25.097 1.00 89.75 295 GLY A N 1
ATOM 2299 C CA . GLY A 1 295 ? -5.848 -4.967 26.245 1.00 89.75 295 GLY A CA 1
ATOM 2300 C C . GLY A 1 295 ? -4.838 -4.021 26.893 1.00 89.75 295 GLY A C 1
ATOM 2301 O O . GLY A 1 295 ? -3.627 -4.106 26.672 1.00 89.75 295 GLY A O 1
ATOM 2302 N N . TYR A 1 296 ? -5.346 -3.083 27.685 1.00 86.38 296 TYR A N 1
ATOM 2303 C CA . TYR A 1 296 ? -4.532 -2.076 28.363 1.00 86.38 296 TYR A CA 1
ATOM 2304 C C . TYR A 1 296 ? -5.175 -1.634 29.674 1.00 86.38 296 TYR A C 1
ATOM 2306 O O . TYR A 1 296 ? -6.395 -1.707 29.847 1.00 86.38 296 TYR A O 1
ATOM 2314 N N . ALA A 1 297 ? -4.341 -1.166 30.602 1.00 79.56 297 ALA A N 1
ATOM 2315 C CA . ALA A 1 297 ? -4.812 -0.542 31.827 1.00 79.56 297 ALA A CA 1
ATOM 2316 C C . ALA A 1 297 ? -5.469 0.797 31.480 1.00 79.56 297 ALA A C 1
ATOM 2318 O O . ALA A 1 297 ? -4.829 1.699 30.943 1.00 79.56 297 ALA A O 1
ATOM 2319 N N . PHE A 1 298 ? -6.756 0.911 31.769 1.00 72.88 298 PHE A N 1
ATOM 2320 C CA . PHE A 1 298 ? -7.508 2.141 31.651 1.00 72.88 298 PHE A CA 1
ATOM 2321 C C . PHE A 1 298 ? -7.465 2.864 32.991 1.00 72.88 298 PHE A C 1
ATOM 2323 O O . PHE A 1 298 ? -7.997 2.389 33.994 1.00 72.88 298 PHE A O 1
ATOM 2330 N N . THR A 1 299 ? -6.845 4.037 32.989 1.00 64.69 299 THR A N 1
ATOM 2331 C CA . THR A 1 299 ? -6.966 5.015 34.067 1.00 64.69 299 THR A CA 1
ATOM 2332 C C . THR A 1 299 ? -7.843 6.145 33.557 1.00 64.69 299 THR A C 1
ATOM 2334 O O . THR A 1 299 ? -7.429 6.909 32.678 1.00 64.69 299 THR A O 1
ATOM 2337 N N . GLY A 1 300 ? -9.067 6.244 34.062 1.00 61.28 300 GLY A N 1
ATOM 2338 C CA . GLY A 1 300 ? -9.988 7.286 33.636 1.00 61.28 300 GLY A CA 1
ATOM 2339 C C . GLY A 1 300 ? -10.898 7.745 34.755 1.00 61.28 300 GLY A C 1
ATOM 2340 O O . GLY A 1 300 ? -11.214 7.002 35.676 1.00 61.28 300 GLY A O 1
ATOM 2341 N N . THR A 1 301 ? -11.345 8.988 34.640 1.00 62.78 301 THR A N 1
ATOM 2342 C CA . THR A 1 301 ? -12.289 9.577 35.581 1.00 62.78 301 THR A CA 1
ATOM 2343 C C . THR A 1 301 ? -13.716 9.258 35.129 1.00 62.78 301 THR A C 1
ATOM 2345 O O . THR A 1 301 ? -14.217 9.844 34.161 1.00 62.78 301 THR A O 1
ATOM 2348 N N . SER A 1 302 ? -14.369 8.321 35.811 1.00 56.62 302 SER A N 1
ATOM 2349 C CA . SER A 1 302 ? -15.801 8.050 35.692 1.00 56.62 302 SER A CA 1
ATOM 2350 C C . SER A 1 302 ? -16.591 9.256 36.195 1.00 56.62 302 SER A C 1
ATOM 2352 O O . SER A 1 302 ? -16.321 9.756 37.286 1.00 56.62 302 SER A O 1
ATOM 2354 N N . ARG A 1 303 ? -17.537 9.756 35.390 1.00 71.50 303 ARG A N 1
ATOM 2355 C CA . ARG A 1 303 ? -18.388 10.900 35.743 1.00 71.50 303 ARG A CA 1
ATOM 2356 C C . ARG A 1 303 ? -19.830 10.451 35.914 1.00 71.50 303 ARG A C 1
ATOM 2358 O O . ARG A 1 303 ? -20.425 9.961 34.959 1.00 71.50 303 ARG A O 1
ATOM 2365 N N . GLU A 1 304 ? -20.400 10.693 37.082 1.00 73.94 304 GLU A N 1
ATOM 2366 C CA . GLU A 1 304 ? -21.814 10.472 37.375 1.00 73.94 304 GLU A CA 1
ATOM 2367 C C . GLU A 1 304 ? -22.513 11.825 37.553 1.00 73.94 304 GLU A C 1
ATOM 2369 O O . GLU A 1 304 ? -22.067 12.665 38.333 1.00 73.94 304 GLU A O 1
ATOM 2374 N N . GLU A 1 305 ? -23.584 12.079 36.798 1.00 79.00 305 GLU A N 1
ATOM 2375 C CA . GLU A 1 305 ? -24.378 13.306 36.937 1.00 79.00 305 GLU A CA 1
ATOM 2376 C C . GLU A 1 305 ? -25.290 13.185 38.163 1.00 79.00 305 GLU A C 1
ATOM 2378 O O . GLU A 1 305 ? -26.282 12.463 38.140 1.00 79.00 305 GLU A O 1
ATOM 2383 N N . LEU A 1 306 ? -24.946 13.899 39.236 1.00 81.75 306 LEU A N 1
ATOM 2384 C CA . LEU A 1 306 ? -25.670 13.873 40.510 1.00 81.75 306 LEU A CA 1
ATOM 2385 C C . LEU A 1 306 ? -26.862 14.836 40.508 1.00 81.75 306 LEU A C 1
ATOM 2387 O O . LEU A 1 306 ? -27.863 14.603 41.183 1.00 81.75 306 LEU A O 1
ATOM 2391 N N . LEU A 1 307 ? -26.763 15.938 39.757 1.00 82.25 307 LEU A N 1
ATOM 2392 C CA . LEU A 1 307 ? -27.823 16.939 39.661 1.00 82.25 307 LEU A CA 1
ATOM 2393 C C . LEU A 1 307 ? -27.752 17.694 38.337 1.00 82.25 307 LEU A C 1
ATOM 2395 O O . LEU A 1 307 ? -26.689 18.176 37.953 1.00 82.25 307 LEU A O 1
ATOM 2399 N N . ARG A 1 308 ? -28.914 17.901 37.715 1.00 82.50 308 ARG A N 1
ATOM 2400 C CA . ARG A 1 308 ? -29.126 18.873 36.637 1.00 82.50 308 ARG A CA 1
ATOM 2401 C C . ARG A 1 308 ? -30.335 19.730 36.971 1.00 82.50 308 ARG A C 1
ATOM 2403 O O . ARG A 1 308 ? -31.462 19.243 36.970 1.00 82.50 308 ARG A O 1
ATOM 2410 N N . GLU A 1 309 ? -30.111 21.012 37.245 1.00 81.06 309 GLU A N 1
ATOM 2411 C CA . GLU A 1 309 ? -31.185 21.954 37.580 1.00 81.06 309 GLU A CA 1
ATOM 2412 C C . GLU A 1 309 ? -31.121 23.194 36.664 1.00 81.06 309 GLU A C 1
ATOM 2414 O O . GLU A 1 309 ? -30.090 23.868 36.617 1.00 81.06 309 GLU A O 1
ATOM 2419 N N . PRO A 1 310 ? -32.190 23.524 35.911 1.00 83.94 310 PRO A N 1
ATOM 2420 C CA . PRO A 1 310 ? -32.205 24.688 35.028 1.00 83.94 310 PRO A CA 1
ATOM 2421 C C . PRO A 1 310 ? -32.142 25.999 35.825 1.00 83.94 310 PRO A C 1
ATOM 2423 O O . PRO A 1 310 ? -32.876 26.203 36.798 1.00 83.94 310 PRO A O 1
ATOM 2426 N N . ILE A 1 311 ? -31.291 26.921 35.381 1.00 82.44 311 ILE A N 1
ATOM 2427 C CA . ILE A 1 311 ? -31.104 28.235 35.992 1.00 82.44 311 ILE A CA 1
ATOM 2428 C C . ILE A 1 311 ? -32.141 29.192 35.407 1.00 82.44 311 ILE A C 1
ATOM 2430 O O . ILE A 1 311 ? -32.042 29.651 34.273 1.00 82.44 311 ILE A O 1
ATOM 2434 N N . THR A 1 312 ? -33.151 29.513 36.210 1.00 82.62 312 THR A N 1
ATOM 2435 C CA . THR A 1 312 ? -34.166 30.528 35.893 1.00 82.62 312 THR A CA 1
ATOM 2436 C C . THR A 1 312 ? -34.003 31.746 36.802 1.00 82.62 312 THR A C 1
ATOM 2438 O O . THR A 1 312 ? -33.461 31.640 37.904 1.00 82.62 312 THR A O 1
ATOM 2441 N N . PHE A 1 313 ? -34.508 32.912 36.383 1.00 77.25 313 PHE A N 1
ATOM 2442 C CA . PHE A 1 313 ? -34.440 34.153 37.176 1.00 77.25 313 PHE A CA 1
ATOM 2443 C C . PHE A 1 313 ? -35.022 33.987 38.593 1.00 77.25 313 PHE A C 1
ATOM 2445 O O . PHE A 1 313 ? -34.478 34.510 39.565 1.00 77.25 313 PHE A O 1
ATOM 2452 N N . SER A 1 314 ? -36.083 33.188 38.732 1.00 75.88 314 SER A N 1
ATOM 2453 C CA . SER A 1 314 ? -36.700 32.856 40.022 1.00 75.88 314 SER A CA 1
ATOM 2454 C C . SER A 1 314 ? -35.781 32.036 40.935 1.00 75.88 314 SER A C 1
ATOM 2456 O O . SER A 1 314 ? -35.810 32.204 42.151 1.00 75.88 314 SER A O 1
ATOM 2458 N N . LYS A 1 315 ? -34.946 31.161 40.363 1.00 74.75 315 LYS A N 1
ATOM 2459 C CA . LYS A 1 315 ? -33.982 30.325 41.097 1.00 74.75 315 LYS A CA 1
ATOM 2460 C C . LYS A 1 315 ? -32.720 31.094 41.477 1.00 74.75 315 LYS A C 1
ATOM 2462 O O . LYS A 1 315 ? -32.204 30.876 42.564 1.00 74.75 315 LYS A O 1
ATOM 2467 N N . LEU A 1 316 ? -32.288 32.045 40.649 1.00 76.56 316 LEU A N 1
ATOM 2468 C CA . LEU A 1 316 ? -31.219 32.988 41.002 1.00 76.56 316 LEU A CA 1
ATOM 2469 C C . LEU A 1 316 ? -31.616 33.882 42.184 1.00 76.56 316 LEU A C 1
ATOM 2471 O O . LEU A 1 316 ? -30.792 34.159 43.048 1.00 76.56 316 LEU A O 1
ATOM 2475 N N . ARG A 1 317 ? -32.894 34.281 42.270 1.00 79.12 317 ARG A N 1
ATOM 2476 C CA . ARG A 1 317 ? -33.419 35.038 43.420 1.00 79.12 317 ARG A CA 1
ATOM 2477 C C . ARG A 1 317 ? -33.380 34.237 44.728 1.00 79.12 317 ARG A C 1
ATOM 2479 O O . ARG A 1 317 ? -33.206 34.825 45.787 1.00 79.12 317 ARG A O 1
ATOM 2486 N N . ASN A 1 318 ? -33.489 32.911 44.632 1.00 78.31 318 ASN A N 1
ATOM 2487 C CA . ASN A 1 318 ? -33.401 31.960 45.744 1.00 78.31 318 ASN A CA 1
ATOM 2488 C C . ASN A 1 318 ? -32.094 31.145 45.687 1.00 78.31 318 ASN A C 1
ATOM 2490 O O . ASN A 1 318 ? -32.104 29.929 45.888 1.00 78.31 318 ASN A O 1
ATOM 2494 N N . ALA A 1 319 ? -30.967 31.803 45.392 1.00 77.06 319 ALA A N 1
ATOM 2495 C CA . ALA A 1 319 ? -29.672 31.139 45.229 1.00 77.06 319 ALA A CA 1
ATOM 2496 C C . ALA A 1 319 ? -29.248 30.323 46.464 1.00 77.06 319 ALA A C 1
ATOM 2498 O O . ALA A 1 319 ? -28.645 29.264 46.306 1.00 77.06 319 ALA A O 1
ATOM 2499 N N . ASN A 1 320 ? -29.623 30.756 47.674 1.00 82.56 320 ASN A N 1
ATOM 2500 C CA . ASN A 1 320 ? -29.295 30.053 48.920 1.00 82.56 320 ASN A CA 1
ATOM 2501 C C . ASN A 1 320 ? -29.818 28.609 48.931 1.00 82.56 320 ASN A C 1
ATOM 2503 O O . ASN A 1 320 ? -29.068 27.692 49.235 1.00 82.56 320 ASN A O 1
ATOM 2507 N N . THR A 1 321 ? -31.058 28.379 48.493 1.00 79.31 321 THR A N 1
ATOM 2508 C CA . THR A 1 321 ? -31.644 27.028 48.436 1.00 79.31 321 THR A CA 1
ATOM 2509 C C . THR A 1 321 ? -30.958 26.146 47.390 1.00 79.31 321 THR A C 1
ATOM 2511 O O . THR A 1 321 ? -30.905 24.927 47.525 1.00 79.31 321 THR A O 1
ATOM 2514 N N . LEU A 1 322 ? -30.437 26.750 46.317 1.00 77.94 322 LEU A N 1
ATOM 2515 C CA . LEU A 1 322 ? -29.678 26.034 45.294 1.00 77.94 322 LEU A CA 1
ATOM 2516 C C . LEU A 1 322 ? -28.298 25.619 45.832 1.00 77.94 322 LEU A C 1
ATOM 2518 O O . LEU A 1 322 ? -27.861 24.496 45.598 1.00 77.94 322 LEU A O 1
ATOM 2522 N N . LEU A 1 323 ? -27.646 26.505 46.590 1.00 81.25 323 LEU A N 1
ATOM 2523 C CA . LEU A 1 323 ? -26.366 26.240 47.249 1.00 81.25 323 LEU A CA 1
ATOM 2524 C C . LEU A 1 323 ? -26.497 25.165 48.332 1.00 81.25 323 LEU A C 1
ATOM 2526 O O . LEU A 1 323 ? -25.675 24.256 48.370 1.00 81.25 323 LEU A O 1
ATOM 2530 N N . GLU A 1 324 ? -27.559 25.202 49.138 1.00 83.50 324 GLU A N 1
ATOM 2531 C CA . GLU A 1 324 ? -27.853 24.172 50.145 1.00 83.50 324 GLU A CA 1
ATOM 2532 C C . GLU A 1 324 ? -28.016 22.781 49.520 1.00 83.50 324 GLU A C 1
ATOM 2534 O O . GLU A 1 324 ? -27.501 21.802 50.053 1.00 83.50 324 GLU A O 1
ATOM 2539 N N . LYS A 1 325 ? -28.675 22.675 48.358 1.00 80.81 325 LYS A N 1
ATOM 2540 C CA . LYS A 1 325 ? -28.792 21.402 47.625 1.00 80.81 325 LYS A CA 1
ATOM 2541 C C . LYS A 1 325 ? -27.443 20.885 47.137 1.00 80.81 325 LYS A C 1
ATOM 2543 O O . LYS A 1 325 ? -27.169 19.697 47.262 1.00 80.81 325 LYS A O 1
ATOM 2548 N N . VAL A 1 326 ? -26.611 21.763 46.577 1.00 81.81 326 VAL A N 1
ATOM 2549 C CA . VAL A 1 326 ? -25.258 21.394 46.132 1.00 81.81 326 VAL A CA 1
ATOM 2550 C C . VAL A 1 326 ? -24.422 20.939 47.328 1.00 81.81 326 VAL A C 1
ATOM 2552 O O . VAL A 1 326 ? -23.770 19.905 47.249 1.00 81.81 326 VAL A O 1
ATOM 2555 N N . GLN A 1 327 ? -24.510 21.648 48.454 1.00 81.88 327 GLN A N 1
ATOM 2556 C CA . GLN A 1 327 ? -23.797 21.314 49.684 1.00 81.88 327 GLN A CA 1
ATOM 2557 C C . GLN A 1 327 ? -24.294 20.001 50.313 1.00 81.88 327 GLN A C 1
ATOM 2559 O O . GLN A 1 327 ? -23.501 19.214 50.833 1.00 81.88 327 GLN A O 1
ATOM 2564 N N . ALA A 1 328 ? -25.596 19.717 50.227 1.00 82.12 328 ALA A N 1
ATOM 2565 C CA . ALA A 1 328 ? -26.165 18.440 50.646 1.00 82.12 328 ALA A CA 1
ATOM 2566 C C . ALA A 1 328 ? -25.627 17.278 49.797 1.00 82.12 328 ALA A C 1
ATOM 2568 O O . ALA A 1 328 ? -25.241 16.255 50.358 1.00 82.12 328 ALA A O 1
ATOM 2569 N N . ILE A 1 329 ? -25.529 17.452 48.474 1.00 80.69 329 ILE A N 1
ATOM 2570 C CA . ILE A 1 329 ? -24.926 16.466 47.560 1.00 80.69 329 ILE A CA 1
ATOM 2571 C C . ILE A 1 329 ? -23.439 16.274 47.875 1.00 80.69 329 ILE A C 1
ATOM 2573 O O . ILE A 1 329 ? -22.966 15.145 47.944 1.00 80.69 329 ILE A O 1
ATOM 2577 N N . GLU A 1 330 ? -22.699 17.350 48.144 1.00 77.31 330 GLU A N 1
ATOM 2578 C CA . GLU A 1 330 ? -21.296 17.243 48.562 1.00 77.31 330 GLU A CA 1
ATOM 2579 C C . GLU A 1 330 ? -21.123 16.467 49.868 1.00 77.31 330 GLU A C 1
ATOM 2581 O O . GLU A 1 330 ? -20.165 15.716 50.014 1.00 77.31 330 GLU A O 1
ATOM 2586 N N . THR A 1 331 ? -22.054 16.615 50.807 1.00 80.75 331 THR A N 1
ATOM 2587 C CA . THR A 1 331 ? -21.978 15.941 52.108 1.00 80.75 331 THR A CA 1
ATOM 2588 C C . THR A 1 331 ? -22.404 14.471 52.017 1.00 80.75 331 THR A C 1
ATOM 2590 O O . THR A 1 331 ? -21.786 13.612 52.642 1.00 80.75 331 THR A O 1
ATOM 2593 N N . LEU A 1 332 ? -23.455 14.170 51.246 1.00 77.50 332 LEU A N 1
ATOM 2594 C CA . LEU A 1 332 ? -24.038 12.827 51.123 1.00 77.50 332 LEU A CA 1
ATOM 2595 C C . LEU A 1 332 ? -23.283 11.938 50.133 1.00 77.50 332 LEU A C 1
ATOM 2597 O O . LEU A 1 332 ? -23.064 10.756 50.404 1.00 77.50 332 LEU A O 1
ATOM 2601 N N . ASP A 1 333 ? -22.896 12.498 48.991 1.00 76.19 333 ASP A N 1
ATOM 2602 C CA . ASP A 1 333 ? -22.276 11.759 47.893 1.00 76.19 333 ASP A CA 1
ATOM 2603 C C . ASP A 1 333 ? -20.773 12.028 47.772 1.00 76.19 333 ASP A C 1
ATOM 2605 O O . ASP A 1 333 ? -20.080 11.259 47.112 1.00 76.19 333 ASP A O 1
ATOM 2609 N N . GLY A 1 334 ? -20.234 13.034 48.471 1.00 72.12 334 GLY A N 1
ATOM 2610 C CA . GLY A 1 334 ? -18.794 13.323 48.537 1.00 72.12 334 GLY A CA 1
ATOM 2611 C C . GLY A 1 334 ? -17.911 12.109 48.831 1.00 72.12 334 GLY A C 1
ATOM 2612 O O . GLY A 1 334 ? -16.956 11.896 48.095 1.00 72.12 334 GLY A O 1
ATOM 2613 N N . PRO A 1 335 ? -18.232 11.246 49.816 1.00 79.62 335 PRO A N 1
ATOM 2614 C CA . PRO A 1 335 ? -17.427 10.056 50.103 1.00 79.62 335 PRO A CA 1
ATOM 2615 C C . PRO A 1 335 ? -17.404 9.001 48.984 1.00 79.62 335 PRO A C 1
ATOM 2617 O O . PRO A 1 335 ? -16.613 8.064 49.052 1.00 79.62 335 PRO A O 1
ATOM 2620 N N . LYS A 1 336 ? -18.289 9.097 47.981 1.00 74.25 336 LYS A N 1
ATOM 2621 C CA . LYS A 1 336 ? -18.381 8.134 46.872 1.00 74.25 336 LYS A CA 1
ATOM 2622 C C . LYS A 1 336 ? -17.511 8.520 45.672 1.00 74.25 336 LYS A C 1
ATOM 2624 O O . LYS A 1 336 ? -17.324 7.678 44.792 1.00 74.25 336 LYS A O 1
ATOM 2629 N N . PHE A 1 337 ? -17.005 9.747 45.605 1.00 77.00 337 PHE A N 1
ATOM 2630 C CA . PHE A 1 337 ? -16.278 10.276 44.450 1.00 77.00 337 PHE A CA 1
ATOM 2631 C C . PHE A 1 337 ? -14.995 10.967 44.907 1.00 77.00 337 PHE A C 1
ATOM 2633 O O . PHE A 1 337 ? -14.964 11.585 45.965 1.00 77.00 337 PHE A O 1
ATOM 2640 N N . ASP A 1 338 ? -13.946 10.910 44.093 1.00 75.44 338 ASP A N 1
ATOM 2641 C CA . ASP A 1 338 ? -12.677 11.578 44.397 1.00 75.44 338 ASP A CA 1
ATOM 2642 C C . ASP A 1 338 ? -12.803 13.103 44.254 1.00 75.44 338 ASP A C 1
ATOM 2644 O O . ASP A 1 338 ? -12.134 13.873 44.947 1.00 75.44 338 ASP A O 1
ATOM 2648 N N . ARG A 1 339 ? -13.702 13.565 43.370 1.00 80.06 339 ARG A N 1
ATOM 2649 C CA . ARG A 1 339 ? -14.014 14.986 43.182 1.00 80.06 339 ARG A CA 1
ATOM 2650 C C . ARG A 1 339 ? -15.481 15.206 42.819 1.00 80.06 339 ARG A C 1
ATOM 2652 O O . ARG A 1 339 ? -16.077 14.419 42.101 1.00 80.06 339 ARG A O 1
ATOM 2659 N N . ILE A 1 340 ? -16.055 16.337 43.237 1.00 82.56 340 ILE A N 1
ATOM 2660 C CA . ILE A 1 340 ? -17.357 16.815 42.740 1.00 82.56 340 ILE A CA 1
ATOM 2661 C C . ILE A 1 340 ? -17.150 18.114 41.957 1.00 82.56 340 ILE A C 1
ATOM 2663 O O . ILE A 1 340 ? -16.794 19.157 42.522 1.00 82.56 340 ILE A O 1
ATOM 2667 N N . ALA A 1 341 ? -17.387 18.054 40.646 1.00 80.69 341 ALA A N 1
ATOM 2668 C CA . ALA A 1 341 ? -17.308 19.192 39.739 1.00 80.69 341 ALA A CA 1
ATOM 2669 C C . ALA A 1 341 ? -18.687 19.851 39.561 1.00 80.69 341 ALA A C 1
ATOM 2671 O O . ALA A 1 341 ? -19.703 19.174 39.421 1.00 80.69 341 ALA A O 1
ATOM 2672 N N . LYS A 1 342 ? -18.719 21.189 39.557 1.00 86.88 342 LYS A N 1
ATOM 2673 C CA . LYS A 1 342 ? -19.937 21.993 39.372 1.00 86.88 342 LYS A CA 1
ATOM 2674 C C . LYS A 1 342 ? -19.754 22.857 38.138 1.00 86.88 342 LYS A C 1
ATOM 2676 O O . LYS A 1 342 ? -18.805 23.635 38.071 1.00 86.88 342 LYS A O 1
ATOM 2681 N N . THR A 1 343 ? -20.632 22.713 37.156 1.00 83.50 343 THR A N 1
ATOM 2682 C CA . THR A 1 343 ? -20.534 23.445 35.888 1.00 83.50 343 THR A CA 1
ATOM 2683 C C . THR A 1 343 ? -21.886 23.998 35.475 1.00 83.50 343 THR A C 1
ATOM 2685 O O . THR A 1 343 ? -22.919 23.400 35.753 1.00 83.50 343 THR A O 1
ATOM 2688 N N . VAL A 1 344 ? -21.885 25.151 34.807 1.00 81.50 344 VAL A N 1
ATOM 2689 C CA . VAL A 1 344 ? -23.089 25.715 34.192 1.00 81.50 344 VAL A CA 1
ATOM 2690 C C . VAL A 1 344 ? -22.954 25.575 32.681 1.00 81.50 344 VAL A C 1
ATOM 2692 O O . VAL A 1 344 ? -22.062 26.179 32.084 1.00 81.50 344 VAL A O 1
ATOM 2695 N N . ARG A 1 345 ? -23.812 24.758 32.066 1.00 76.50 345 ARG A N 1
ATOM 2696 C CA . ARG A 1 345 ? -23.892 24.555 30.609 1.00 76.50 345 ARG A CA 1
ATOM 2697 C C . ARG A 1 345 ? -25.353 24.478 30.183 1.00 76.50 345 ARG A C 1
ATOM 2699 O O . ARG A 1 345 ? -26.193 24.015 30.947 1.00 76.50 345 ARG A O 1
ATOM 2706 N N . ASP A 1 346 ? -25.650 24.988 28.990 1.00 74.06 346 ASP A N 1
ATOM 2707 C CA . ASP A 1 346 ? -26.993 24.980 28.387 1.00 74.06 346 ASP A CA 1
ATOM 2708 C C . ASP A 1 346 ? -28.095 25.567 29.289 1.00 74.06 346 ASP A C 1
ATOM 2710 O O . ASP A 1 346 ? -29.234 25.106 29.311 1.00 74.06 346 ASP A O 1
ATOM 2714 N N . GLY A 1 347 ? -27.749 26.590 30.078 1.00 79.19 347 GLY A N 1
ATOM 2715 C CA . GLY A 1 347 ? -28.682 27.239 31.001 1.00 79.19 347 GLY A CA 1
ATOM 2716 C C . GLY A 1 347 ? -29.048 26.403 32.233 1.00 79.19 347 GLY A C 1
ATOM 2717 O O . GLY A 1 347 ? -29.989 26.766 32.933 1.00 79.19 347 GLY A O 1
ATOM 2718 N N . ALA A 1 348 ? -28.328 25.318 32.533 1.00 83.31 348 ALA A N 1
ATOM 2719 C CA . ALA A 1 348 ? -28.524 24.493 33.724 1.00 83.31 348 ALA A CA 1
ATOM 2720 C C . ALA A 1 348 ? -27.245 24.377 34.566 1.00 83.31 348 ALA A C 1
ATOM 2722 O O . ALA A 1 348 ? -26.133 24.344 34.037 1.00 83.31 348 ALA A O 1
ATOM 2723 N N . LEU A 1 349 ? -27.414 24.303 35.889 1.00 84.06 349 LEU A N 1
ATOM 2724 C CA . LEU A 1 349 ? -26.372 23.889 36.821 1.00 84.06 349 LEU A CA 1
ATOM 2725 C C . LEU A 1 349 ? -26.297 22.362 36.804 1.00 84.06 349 LEU A C 1
ATOM 2727 O O . LEU A 1 349 ? -27.284 21.690 37.104 1.00 84.06 349 LEU A O 1
ATOM 2731 N N . ILE A 1 350 ? -25.123 21.839 36.467 1.00 83.44 350 ILE A N 1
ATOM 2732 C CA . ILE A 1 350 ? -24.819 20.414 36.418 1.00 83.44 350 ILE A CA 1
ATOM 2733 C C . ILE A 1 350 ? -23.757 20.118 37.481 1.00 83.44 350 ILE A C 1
ATOM 2735 O O . ILE A 1 350 ? -22.667 20.702 37.463 1.00 83.44 350 ILE A O 1
ATOM 2739 N N . VAL A 1 351 ? -24.076 19.215 38.406 1.00 83.12 351 VAL A N 1
ATOM 2740 C CA . VAL A 1 351 ? -23.153 18.688 39.417 1.00 83.12 351 VAL A CA 1
ATOM 2741 C C . VAL A 1 351 ? -22.789 17.265 39.024 1.00 83.12 351 VAL A C 1
ATOM 2743 O O . VAL A 1 351 ? -23.670 16.421 38.872 1.00 83.12 351 VAL A O 1
ATOM 2746 N N . THR A 1 352 ? -21.497 16.999 38.861 1.00 80.38 352 THR A N 1
ATOM 2747 C CA . THR A 1 352 ? -20.982 15.679 38.484 1.00 80.38 352 THR A CA 1
ATOM 2748 C C . THR A 1 352 ? -20.013 15.159 39.537 1.00 80.38 352 THR A C 1
ATOM 2750 O O . THR A 1 352 ? -19.041 15.847 39.861 1.00 80.38 352 THR A O 1
ATOM 2753 N N . GLY A 1 353 ? -20.252 13.948 40.035 1.00 79.12 353 GLY A N 1
ATOM 2754 C CA . GLY A 1 353 ? -19.280 13.172 40.799 1.00 79.12 353 GLY A CA 1
ATOM 2755 C C . GLY A 1 353 ? -18.253 12.556 39.854 1.00 79.12 353 GLY A C 1
ATOM 2756 O O . GLY A 1 353 ? -18.611 12.002 38.822 1.00 79.12 353 GLY A O 1
ATOM 2757 N N . GLU A 1 354 ? -16.975 12.697 40.170 1.00 77.88 354 GLU A N 1
ATOM 2758 C CA . GLU A 1 354 ? -15.837 12.212 39.400 1.00 77.88 354 GLU A CA 1
ATOM 2759 C C . GLU A 1 354 ? -15.066 11.190 40.247 1.00 77.88 354 GLU A C 1
ATOM 2761 O O . GLU A 1 354 ? -14.604 11.527 41.336 1.00 77.88 354 GLU A O 1
ATOM 2766 N N . ARG A 1 355 ? -14.944 9.947 39.771 1.00 74.81 355 ARG A N 1
ATOM 2767 C CA . ARG A 1 355 ? -14.157 8.883 40.412 1.00 74.81 355 ARG A CA 1
ATOM 2768 C C . ARG A 1 355 ? -13.080 8.383 39.462 1.00 74.81 355 ARG A C 1
ATOM 2770 O O . ARG A 1 355 ? -13.403 8.020 38.334 1.00 74.81 355 ARG A O 1
ATOM 2777 N N . ASP A 1 356 ? -11.840 8.304 39.915 1.00 64.62 356 ASP A N 1
ATOM 2778 C CA . ASP A 1 356 ? -10.760 7.694 39.153 1.00 64.62 356 ASP A CA 1
ATOM 2779 C C . ASP A 1 356 ? -10.848 6.167 39.265 1.00 64.62 356 ASP A C 1
ATOM 2781 O O . ASP A 1 356 ? -10.814 5.577 40.345 1.00 64.62 356 ASP A O 1
ATOM 2785 N N . VAL A 1 357 ? -11.026 5.517 38.119 1.00 66.88 357 VAL A N 1
ATOM 2786 C CA . VAL A 1 357 ? -11.172 4.067 38.006 1.00 66.88 357 VAL A CA 1
ATOM 2787 C C . VAL A 1 357 ? -9.932 3.513 37.318 1.00 66.88 357 VAL A C 1
ATOM 2789 O O . VAL A 1 357 ? -9.546 3.985 36.246 1.00 66.88 357 VAL A O 1
ATOM 2792 N N . ALA A 1 358 ? -9.320 2.512 37.952 1.00 63.94 358 ALA A N 1
ATOM 2793 C CA . ALA A 1 358 ? -8.269 1.689 37.373 1.00 63.94 358 ALA A CA 1
ATOM 2794 C C . ALA A 1 358 ? -8.876 0.331 37.001 1.00 63.94 358 ALA A C 1
ATOM 2796 O O . ALA A 1 358 ? -9.008 -0.559 37.841 1.00 63.94 358 ALA A O 1
ATOM 2797 N N . GLU A 1 359 ? -9.285 0.192 35.745 1.00 74.44 359 GLU A N 1
ATOM 2798 C CA . GLU A 1 359 ? -9.842 -1.045 35.191 1.00 74.44 359 GLU A CA 1
ATOM 2799 C C . GLU A 1 359 ? -8.979 -1.519 34.022 1.00 74.44 359 GLU A C 1
ATOM 2801 O O . GLU A 1 359 ? -8.304 -0.731 33.366 1.00 74.44 359 GLU A O 1
ATOM 2806 N N . THR A 1 360 ? -8.949 -2.825 33.761 1.00 77.38 360 THR A N 1
ATOM 2807 C CA . THR A 1 360 ? -8.251 -3.356 32.582 1.00 77.38 360 THR A CA 1
ATOM 2808 C C . THR A 1 360 ? -9.253 -3.512 31.452 1.00 77.38 360 THR A C 1
ATOM 2810 O O . THR A 1 360 ? -10.206 -4.281 31.573 1.00 77.38 360 THR A O 1
ATOM 2813 N N . THR A 1 361 ? -9.031 -2.804 30.347 1.00 82.00 361 THR A N 1
ATOM 2814 C CA . THR A 1 361 ? -9.823 -2.984 29.130 1.00 82.00 361 THR A CA 1
ATOM 2815 C C . THR A 1 361 ? -9.378 -4.281 28.453 1.00 82.00 361 THR A C 1
ATOM 2817 O O . THR A 1 361 ? -8.182 -4.423 28.178 1.00 82.00 361 THR A O 1
ATOM 2820 N N . PRO A 1 362 ? -10.290 -5.231 28.170 1.00 87.62 362 PRO A N 1
ATOM 2821 C CA . PRO A 1 362 ? -9.935 -6.447 27.453 1.00 87.62 362 PRO A CA 1
ATOM 2822 C C . PRO A 1 362 ? -9.508 -6.117 26.020 1.00 87.62 362 PRO A C 1
ATOM 2824 O O . PRO A 1 362 ? -10.035 -5.198 25.392 1.00 87.62 362 PRO A O 1
ATOM 2827 N N . GLY A 1 363 ? -8.552 -6.881 25.501 1.00 91.38 363 GLY A N 1
ATOM 2828 C CA . GLY A 1 363 ? -8.103 -6.746 24.122 1.00 91.38 363 GLY A CA 1
ATOM 2829 C C . GLY A 1 363 ? -9.167 -7.159 23.109 1.00 91.38 363 GLY A C 1
ATOM 2830 O O . GLY A 1 3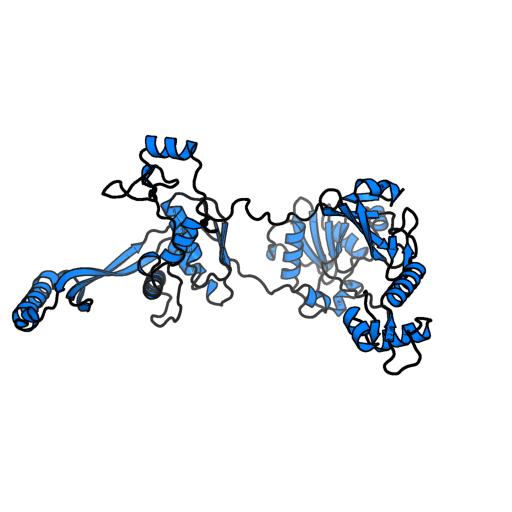63 ? -9.976 -8.052 23.363 1.00 91.38 363 GLY A O 1
ATOM 2831 N N . LEU A 1 364 ? -9.141 -6.530 21.935 1.00 92.38 364 LEU A N 1
ATOM 2832 C CA . LEU A 1 364 ? -10.029 -6.864 20.817 1.00 92.38 364 LEU A CA 1
ATOM 2833 C C . LEU A 1 364 ? -9.576 -8.121 20.052 1.00 92.38 364 LEU A C 1
ATOM 2835 O O . LEU A 1 364 ? -10.309 -8.613 19.195 1.00 92.38 364 LEU A O 1
ATOM 2839 N N . GLY A 1 365 ? -8.383 -8.644 20.356 1.00 90.62 365 GLY A N 1
ATOM 2840 C CA . GLY A 1 365 ? -7.768 -9.748 19.628 1.00 90.62 365 GLY A CA 1
ATOM 2841 C C . GLY A 1 365 ? -7.220 -9.329 18.260 1.00 90.62 365 GLY A C 1
ATOM 2842 O O . GLY A 1 365 ? -7.211 -8.154 17.901 1.00 90.62 365 GLY A O 1
ATOM 2843 N N . GLY A 1 366 ? -6.730 -10.308 17.498 1.00 92.25 366 GLY A N 1
ATOM 2844 C CA . GLY A 1 366 ? -6.043 -10.089 16.223 1.00 92.25 366 GLY A CA 1
ATOM 2845 C C . GLY A 1 366 ? -4.518 -10.068 16.354 1.00 92.25 366 GLY A C 1
ATOM 2846 O O . GLY A 1 366 ? -3.960 -10.319 17.417 1.00 92.25 366 GLY A O 1
ATOM 2847 N N . ALA A 1 367 ? -3.836 -9.815 15.241 1.00 94.25 367 ALA A N 1
ATOM 2848 C CA . ALA A 1 367 ? -2.384 -9.701 15.179 1.00 94.25 367 ALA A CA 1
ATOM 2849 C C . ALA A 1 367 ? -1.995 -8.778 14.023 1.00 94.25 367 ALA A C 1
ATOM 2851 O O . ALA A 1 367 ? -2.759 -8.602 13.072 1.00 94.25 367 ALA A O 1
ATOM 2852 N N . PHE A 1 368 ? -0.796 -8.213 14.094 1.00 95.69 368 PHE A N 1
ATOM 2853 C CA . PHE A 1 368 ? -0.207 -7.471 12.989 1.00 95.69 368 PHE A CA 1
ATOM 2854 C C . PHE A 1 368 ? 1.301 -7.695 12.950 1.00 95.69 368 PHE A C 1
ATOM 2856 O O . PHE A 1 368 ? 1.916 -8.065 13.952 1.00 95.69 368 PHE A O 1
ATOM 2863 N N . THR A 1 369 ? 1.883 -7.448 11.784 1.00 94.44 369 THR A N 1
ATOM 2864 C CA . THR A 1 369 ? 3.330 -7.423 11.590 1.00 94.44 369 THR A CA 1
ATOM 2865 C C . THR A 1 369 ? 3.751 -5.974 11.406 1.00 94.44 369 THR A C 1
ATOM 2867 O O . THR A 1 369 ? 3.169 -5.261 10.590 1.00 94.44 369 THR A O 1
ATOM 2870 N N . TYR A 1 370 ? 4.736 -5.539 12.185 1.00 92.81 370 TYR A N 1
ATOM 2871 C CA . TYR A 1 370 ? 5.389 -4.250 11.995 1.00 92.81 370 TYR A CA 1
ATOM 2872 C C . TYR A 1 370 ? 6.596 -4.446 11.079 1.00 92.81 370 TYR A C 1
ATOM 2874 O O . TYR A 1 370 ? 7.432 -5.308 11.349 1.00 92.81 370 TYR A O 1
ATOM 2882 N N . CYS A 1 371 ? 6.667 -3.662 10.007 1.00 89.69 371 CYS A N 1
ATOM 2883 C CA . CYS A 1 371 ? 7.779 -3.678 9.067 1.00 89.69 371 CYS A CA 1
ATOM 2884 C C . CYS A 1 371 ? 8.329 -2.260 8.937 1.00 89.69 371 CYS A C 1
ATOM 2886 O O . CYS A 1 371 ? 7.567 -1.334 8.662 1.00 89.69 371 CYS A O 1
ATOM 2888 N N . GLU A 1 372 ? 9.640 -2.109 9.080 1.00 86.25 372 GLU A N 1
ATOM 2889 C CA . GLU A 1 372 ? 10.346 -0.888 8.709 1.00 86.25 372 GLU A CA 1
ATOM 2890 C C . GLU A 1 372 ? 10.854 -1.044 7.274 1.00 86.25 372 GLU A C 1
ATOM 2892 O O . GLU A 1 372 ? 11.453 -2.064 6.922 1.00 86.25 372 GLU A O 1
ATOM 2897 N N . LEU A 1 373 ? 10.546 -0.072 6.416 1.00 83.06 373 LEU A N 1
ATOM 2898 C CA . LEU A 1 373 ? 11.020 -0.092 5.038 1.00 83.06 373 LEU A CA 1
ATOM 2899 C C . LEU A 1 373 ? 12.468 0.400 4.997 1.00 83.06 373 LEU A C 1
ATOM 2901 O O . LEU A 1 373 ? 12.797 1.423 5.591 1.00 83.06 373 LEU A O 1
ATOM 2905 N N . GLY A 1 374 ? 13.320 -0.327 4.273 1.00 75.19 374 GLY A N 1
ATOM 2906 C CA . GLY A 1 374 ? 14.692 0.096 4.010 1.00 75.19 374 GLY A CA 1
ATOM 2907 C C . GLY A 1 374 ? 14.766 1.330 3.105 1.00 75.19 374 GLY A C 1
ATOM 2908 O O . GLY A 1 374 ? 13.751 1.856 2.641 1.00 75.19 374 GLY A O 1
ATOM 2909 N N . ALA A 1 375 ? 15.992 1.775 2.824 1.00 74.06 375 ALA A N 1
ATOM 2910 C CA . ALA A 1 375 ? 16.237 2.896 1.923 1.00 74.06 375 ALA A CA 1
ATOM 2911 C C . ALA A 1 375 ? 15.534 2.697 0.567 1.00 74.06 375 ALA A C 1
ATOM 2913 O O . ALA A 1 375 ? 15.525 1.597 0.006 1.00 74.06 375 ALA A O 1
ATOM 2914 N N . ALA A 1 376 ? 14.949 3.776 0.040 1.00 74.38 376 ALA A N 1
ATOM 2915 C CA . ALA A 1 376 ? 14.250 3.739 -1.236 1.00 74.38 376 ALA A CA 1
ATOM 2916 C C . ALA A 1 376 ? 15.201 3.313 -2.364 1.00 74.38 376 ALA A C 1
ATOM 2918 O O . ALA A 1 376 ? 16.272 3.891 -2.553 1.00 74.38 376 ALA A O 1
ATOM 2919 N N . ILE A 1 377 ? 14.785 2.303 -3.129 1.00 73.75 377 ILE A N 1
ATOM 2920 C CA . ILE A 1 377 ? 15.494 1.861 -4.328 1.00 73.75 377 ILE A CA 1
ATOM 2921 C C . ILE A 1 377 ? 14.917 2.625 -5.520 1.00 73.75 377 ILE A C 1
ATOM 2923 O O . ILE A 1 377 ? 13.961 2.191 -6.163 1.00 73.75 377 ILE A O 1
ATOM 2927 N N . GLU A 1 378 ? 15.502 3.785 -5.802 1.00 72.56 378 GLU A N 1
ATOM 2928 C CA . GLU A 1 378 ? 15.117 4.615 -6.941 1.00 72.56 378 GLU A CA 1
ATOM 2929 C C . GLU A 1 378 ? 15.747 4.069 -8.225 1.00 72.56 378 GLU A C 1
ATOM 2931 O O . GLU A 1 378 ? 16.952 4.192 -8.459 1.00 72.56 378 GLU A O 1
ATOM 2936 N N . MET A 1 379 ? 14.926 3.461 -9.086 1.00 67.44 379 MET A N 1
ATOM 2937 C CA . MET A 1 379 ? 15.403 2.818 -10.317 1.00 67.44 379 MET A CA 1
ATOM 2938 C C . MET A 1 379 ? 16.153 3.799 -11.233 1.00 67.44 379 MET A C 1
ATOM 2940 O O . MET A 1 379 ? 17.157 3.434 -11.841 1.00 67.44 379 MET A O 1
ATOM 2944 N N . ASP A 1 380 ? 15.708 5.057 -11.289 1.00 65.56 380 ASP A N 1
ATOM 2945 C CA . ASP A 1 380 ? 16.349 6.110 -12.084 1.00 65.56 380 ASP A CA 1
ATOM 2946 C C . ASP A 1 380 ? 17.718 6.524 -11.517 1.00 65.56 380 ASP A C 1
ATOM 2948 O O . ASP A 1 380 ? 18.646 6.802 -12.281 1.00 65.56 380 ASP A O 1
ATOM 2952 N N . ALA A 1 381 ? 17.868 6.508 -10.190 1.00 66.38 381 ALA A N 1
ATOM 2953 C CA . ALA A 1 381 ? 19.116 6.835 -9.503 1.00 66.38 381 ALA A CA 1
ATOM 2954 C C . ALA A 1 381 ? 20.162 5.720 -9.704 1.00 66.38 381 ALA A C 1
ATOM 2956 O O . ALA A 1 381 ? 21.328 5.971 -10.022 1.00 66.38 381 ALA A O 1
ATOM 2957 N N . ILE A 1 382 ? 19.716 4.460 -9.694 1.00 65.94 382 ILE A N 1
ATOM 2958 C CA . ILE A 1 382 ? 20.568 3.323 -10.056 1.00 65.94 382 ILE A CA 1
ATOM 2959 C C . ILE A 1 382 ? 21.106 3.459 -11.494 1.00 65.94 382 ILE A C 1
ATOM 2961 O O . ILE A 1 382 ? 22.266 3.135 -11.757 1.00 65.94 382 ILE A O 1
ATOM 2965 N N . LEU A 1 383 ? 20.296 3.971 -12.430 1.00 62.25 383 LEU A N 1
ATOM 2966 C CA . LEU A 1 383 ? 20.711 4.188 -13.822 1.00 62.25 383 LEU A CA 1
ATOM 2967 C C . LEU A 1 383 ? 21.725 5.336 -13.983 1.00 62.25 383 LEU A C 1
ATOM 2969 O O . LEU A 1 383 ? 22.561 5.276 -14.888 1.00 62.25 383 LEU A O 1
ATOM 2973 N N . SER A 1 384 ? 21.678 6.373 -13.138 1.00 62.44 384 SER A N 1
ATOM 2974 C CA . SER A 1 384 ? 22.690 7.446 -13.111 1.00 62.44 384 SER A CA 1
ATOM 2975 C C . SER A 1 384 ? 23.948 7.063 -12.315 1.00 62.44 384 SER A C 1
ATOM 2977 O O . SER A 1 384 ? 25.009 7.669 -12.498 1.00 62.44 384 SER A O 1
ATOM 2979 N N . GLY A 1 385 ? 23.860 6.017 -11.487 1.00 62.03 385 GLY A N 1
ATOM 2980 C CA . GLY A 1 385 ? 24.904 5.601 -10.552 1.00 62.03 385 GLY A CA 1
ATOM 2981 C C . GLY A 1 385 ? 24.964 6.466 -9.290 1.00 62.03 385 GLY A C 1
ATOM 2982 O O . GLY A 1 385 ? 25.935 6.364 -8.543 1.00 62.03 385 GLY A O 1
ATOM 2983 N N . GLU A 1 386 ? 23.961 7.315 -9.061 1.00 64.31 386 GLU A N 1
ATOM 2984 C CA . GLU A 1 386 ? 23.778 8.066 -7.819 1.00 64.31 386 GLU A CA 1
ATOM 2985 C C . GLU A 1 386 ? 22.871 7.235 -6.896 1.00 64.31 386 GLU A C 1
ATOM 2987 O O . GLU A 1 386 ? 21.778 6.857 -7.289 1.00 64.31 386 GLU A O 1
ATOM 2992 N N . GLY A 1 387 ? 23.313 6.895 -5.681 1.00 71.94 387 GLY A N 1
ATOM 2993 C CA . GLY A 1 387 ? 22.480 6.118 -4.745 1.00 71.94 387 GLY A CA 1
ATOM 2994 C C . GLY A 1 387 ? 22.337 4.628 -5.088 1.00 71.94 387 GLY A C 1
ATOM 2995 O O . GLY A 1 387 ? 21.237 4.082 -5.036 1.00 71.94 387 GLY A O 1
ATOM 2996 N N . LEU A 1 388 ? 23.444 3.957 -5.432 1.00 79.25 388 LEU A N 1
ATOM 2997 C CA . LEU A 1 388 ? 23.471 2.497 -5.572 1.00 79.25 388 LEU A CA 1
ATOM 2998 C C . LEU A 1 388 ? 23.049 1.828 -4.246 1.00 79.25 388 LEU A C 1
ATOM 3000 O O . LEU A 1 388 ? 23.641 2.154 -3.213 1.00 79.25 388 LEU A O 1
ATOM 3004 N N . PRO A 1 389 ? 22.078 0.890 -4.252 1.00 84.94 389 PRO A N 1
ATOM 3005 C CA . PRO A 1 389 ? 21.679 0.205 -3.033 1.00 84.94 389 PRO A CA 1
ATOM 3006 C C . PRO A 1 389 ? 22.831 -0.632 -2.500 1.00 84.94 389 PRO A C 1
ATOM 3008 O O . PRO A 1 389 ? 23.684 -1.095 -3.265 1.00 84.94 389 PRO A O 1
ATOM 3011 N N . ASP A 1 390 ? 22.846 -0.850 -1.192 1.00 86.69 390 ASP A N 1
ATOM 3012 C CA . ASP A 1 390 ? 23.773 -1.799 -0.598 1.00 86.69 390 ASP A CA 1
ATOM 3013 C C . ASP A 1 390 ? 23.501 -3.238 -1.085 1.00 86.69 390 ASP A C 1
ATOM 3015 O O . ASP A 1 390 ? 22.536 -3.538 -1.801 1.00 86.69 390 ASP A O 1
ATOM 3019 N N . VAL A 1 391 ? 24.415 -4.143 -0.738 1.00 87.12 391 VAL A N 1
ATOM 3020 C CA . VAL A 1 391 ? 24.354 -5.536 -1.194 1.00 87.12 391 VAL A CA 1
ATOM 3021 C C . VAL A 1 391 ? 23.111 -6.246 -0.650 1.00 87.12 391 VAL A C 1
ATOM 3023 O O . VAL A 1 391 ? 22.497 -7.008 -1.393 1.00 87.12 391 VAL A O 1
ATOM 3026 N N . ALA A 1 392 ? 22.705 -5.970 0.593 1.00 86.19 392 ALA A N 1
ATOM 3027 C CA . ALA A 1 392 ? 21.573 -6.623 1.249 1.00 86.19 392 ALA A CA 1
ATOM 3028 C C . ALA A 1 392 ? 20.228 -6.182 0.650 1.00 86.19 392 ALA A C 1
ATOM 3030 O O . ALA A 1 392 ? 19.378 -7.018 0.345 1.00 86.19 392 ALA A O 1
ATOM 3031 N N . ALA A 1 393 ? 20.055 -4.886 0.389 1.00 85.19 393 ALA A N 1
ATOM 3032 C CA . ALA A 1 393 ? 18.888 -4.317 -0.272 1.00 85.19 393 ALA A CA 1
ATOM 3033 C C . ALA A 1 393 ? 18.751 -4.839 -1.710 1.00 85.19 393 ALA A C 1
ATOM 3035 O O . ALA A 1 393 ? 17.660 -5.237 -2.132 1.00 85.19 393 ALA A O 1
ATOM 3036 N N . MET A 1 394 ? 19.864 -4.907 -2.452 1.00 86.62 394 MET A N 1
ATOM 3037 C CA . MET A 1 394 ? 19.884 -5.490 -3.796 1.00 86.62 394 MET A CA 1
ATOM 3038 C C . MET A 1 394 ? 19.542 -6.984 -3.766 1.00 86.62 394 MET A C 1
ATOM 3040 O O . MET A 1 394 ? 18.707 -7.448 -4.545 1.00 86.62 394 MET A O 1
ATOM 3044 N N . ALA A 1 395 ? 20.159 -7.734 -2.854 1.00 89.12 395 ALA A N 1
ATOM 3045 C CA . ALA A 1 395 ? 19.892 -9.150 -2.654 1.00 89.12 395 ALA A CA 1
ATOM 3046 C C . ALA A 1 395 ? 18.421 -9.405 -2.310 1.00 89.12 395 ALA A C 1
ATOM 3048 O O . ALA A 1 395 ? 17.798 -10.266 -2.926 1.00 89.12 395 ALA A O 1
ATOM 3049 N N . GLY A 1 396 ? 17.843 -8.608 -1.409 1.00 88.62 396 GLY A N 1
ATOM 3050 C CA . GLY A 1 396 ? 16.444 -8.715 -1.012 1.00 88.62 396 GLY A CA 1
ATOM 3051 C C . GLY A 1 396 ? 15.474 -8.492 -2.166 1.00 88.62 396 GLY A C 1
ATOM 3052 O O . GLY A 1 396 ? 14.552 -9.288 -2.364 1.00 88.62 396 GLY A O 1
ATOM 3053 N N . LEU A 1 397 ? 15.719 -7.467 -2.986 1.00 86.75 397 LEU A N 1
ATOM 3054 C CA . LEU A 1 397 ? 14.926 -7.201 -4.185 1.00 86.75 397 LEU A CA 1
ATOM 3055 C C . LEU A 1 397 ? 15.005 -8.363 -5.188 1.00 86.75 397 LEU A C 1
ATOM 3057 O O . LEU A 1 397 ? 13.981 -8.829 -5.694 1.00 86.75 397 LEU A O 1
ATOM 3061 N N . LEU A 1 398 ? 16.213 -8.845 -5.483 1.00 89.50 398 LEU A N 1
ATOM 3062 C CA . LEU A 1 398 ? 16.438 -9.922 -6.452 1.00 89.50 398 LEU A CA 1
ATOM 3063 C C . LEU A 1 398 ? 15.881 -11.262 -5.966 1.00 89.50 398 LEU A C 1
ATOM 3065 O O . LEU A 1 398 ? 15.245 -11.987 -6.729 1.00 89.50 398 LEU A O 1
ATOM 3069 N N . TRP A 1 399 ? 16.052 -11.568 -4.682 1.00 90.19 399 TRP A N 1
ATOM 3070 C CA . TRP A 1 399 ? 15.482 -12.753 -4.057 1.00 90.19 399 TRP A CA 1
ATOM 3071 C C . TRP A 1 399 ? 13.958 -12.732 -4.126 1.00 90.19 399 TRP A C 1
ATOM 3073 O O . TRP A 1 399 ? 13.352 -13.687 -4.612 1.00 90.19 399 TRP A O 1
ATOM 3083 N N . HIS A 1 400 ? 13.327 -11.631 -3.713 1.00 88.25 400 HIS A N 1
ATOM 3084 C CA . HIS A 1 400 ? 11.873 -11.515 -3.738 1.00 88.25 400 HIS A CA 1
ATOM 3085 C C . HIS A 1 400 ? 11.320 -11.553 -5.169 1.00 88.25 400 HIS A C 1
ATOM 3087 O O . HIS A 1 400 ? 10.334 -12.236 -5.431 1.00 88.25 400 HIS A O 1
ATOM 3093 N N . THR A 1 401 ? 11.964 -10.881 -6.128 1.00 87.06 401 THR A N 1
ATOM 3094 C CA . THR A 1 401 ? 11.535 -10.934 -7.540 1.00 87.06 401 THR A CA 1
ATOM 3095 C C . THR A 1 401 ? 11.670 -12.328 -8.150 1.00 87.06 401 THR A C 1
ATOM 3097 O O . THR A 1 401 ? 10.877 -12.687 -9.019 1.00 87.06 401 THR A O 1
ATOM 3100 N N . ALA A 1 402 ? 12.627 -13.132 -7.684 1.00 87.31 402 ALA A N 1
ATOM 3101 C CA . ALA A 1 402 ? 12.853 -14.477 -8.197 1.00 87.31 402 ALA A CA 1
ATOM 3102 C C . ALA A 1 402 ? 12.054 -15.576 -7.480 1.00 87.31 402 ALA A C 1
ATOM 3104 O O . ALA A 1 402 ? 11.779 -16.610 -8.088 1.00 87.31 402 ALA A O 1
ATOM 3105 N N . THR A 1 403 ? 11.704 -15.379 -6.206 1.00 88.56 403 THR A N 1
ATOM 3106 C CA . THR A 1 403 ? 11.099 -16.419 -5.351 1.00 88.56 403 THR A CA 1
ATOM 3107 C C . THR A 1 403 ? 9.714 -16.059 -4.814 1.00 88.56 403 THR A C 1
ATOM 3109 O O . THR A 1 403 ? 8.994 -16.951 -4.377 1.00 88.56 403 THR A O 1
ATOM 3112 N N . ALA A 1 404 ? 9.328 -14.778 -4.837 1.00 86.50 404 ALA A N 1
ATOM 3113 C CA . ALA A 1 404 ? 8.161 -14.233 -4.136 1.00 86.50 404 ALA A CA 1
ATOM 3114 C C . ALA A 1 404 ? 8.151 -14.530 -2.620 1.00 86.50 404 ALA A C 1
ATOM 3116 O O . ALA A 1 404 ? 7.089 -14.620 -2.003 1.00 86.50 404 ALA A O 1
ATOM 3117 N N . THR A 1 405 ? 9.334 -14.688 -2.016 1.00 86.50 405 THR A N 1
ATOM 3118 C CA . THR A 1 405 ? 9.510 -14.923 -0.574 1.00 86.50 405 THR A CA 1
ATOM 3119 C C . THR A 1 405 ? 10.360 -13.823 0.069 1.00 86.50 405 THR A C 1
ATOM 3121 O O . THR A 1 405 ? 11.122 -13.156 -0.640 1.00 86.50 405 THR A O 1
ATOM 3124 N N . PRO A 1 406 ? 10.224 -13.580 1.388 1.00 83.81 406 PRO A N 1
ATOM 3125 C CA . PRO A 1 406 ? 11.088 -12.638 2.090 1.00 83.81 406 PRO A CA 1
ATOM 3126 C C . PRO A 1 406 ? 12.537 -13.131 2.082 1.00 83.81 406 PRO A C 1
ATOM 3128 O O . PRO A 1 406 ? 12.801 -14.323 2.231 1.00 83.81 406 PRO A O 1
ATOM 3131 N N . PHE A 1 407 ? 13.465 -12.197 1.906 1.00 85.81 407 PHE A N 1
ATOM 3132 C CA . PHE A 1 407 ? 14.896 -12.456 1.987 1.00 85.81 407 PHE A CA 1
ATOM 3133 C C . PHE A 1 407 ? 15.372 -12.339 3.432 1.00 85.81 407 PHE A C 1
ATOM 3135 O O . PHE A 1 407 ? 14.981 -11.409 4.139 1.00 85.81 407 PHE A O 1
ATOM 3142 N N . VAL A 1 408 ? 16.230 -13.263 3.853 1.00 84.81 408 VAL A N 1
ATOM 3143 C CA . VAL A 1 408 ? 16.872 -13.239 5.165 1.00 84.81 408 VAL A CA 1
ATOM 3144 C C . VAL A 1 408 ? 18.353 -12.976 4.941 1.00 84.81 408 VAL A C 1
ATOM 3146 O O . VAL A 1 408 ? 19.056 -13.804 4.374 1.00 84.81 408 VAL A O 1
ATOM 3149 N N . GLU A 1 409 ? 18.843 -11.823 5.394 1.00 83.25 409 GLU A N 1
ATOM 3150 C CA . GLU A 1 409 ? 20.239 -11.420 5.172 1.00 83.25 409 GLU A CA 1
ATOM 3151 C C . GLU A 1 409 ? 21.248 -12.423 5.760 1.00 83.25 409 GLU A C 1
ATOM 3153 O O . GLU A 1 409 ? 22.320 -12.617 5.198 1.00 83.25 409 GLU A O 1
ATOM 3158 N N . ALA A 1 410 ? 20.882 -13.132 6.834 1.00 82.44 410 ALA A N 1
ATOM 3159 C CA . ALA A 1 410 ? 21.713 -14.174 7.440 1.00 82.44 410 ALA A CA 1
ATOM 3160 C C . ALA A 1 410 ? 21.959 -15.396 6.531 1.00 82.44 410 ALA A C 1
ATOM 3162 O O . ALA A 1 410 ? 22.940 -16.109 6.739 1.00 82.44 410 ALA A O 1
ATOM 3163 N N . ASP A 1 411 ? 21.108 -15.629 5.525 1.00 82.88 411 ASP A N 1
ATOM 3164 C CA . ASP A 1 411 ? 21.296 -16.704 4.541 1.00 82.88 411 ASP A CA 1
ATOM 3165 C C . ASP A 1 411 ? 22.311 -16.312 3.453 1.00 82.88 411 ASP A C 1
ATOM 3167 O O . ASP A 1 411 ? 22.767 -17.159 2.677 1.00 82.88 411 ASP A O 1
ATOM 3171 N N . MET A 1 412 ? 22.688 -15.029 3.394 1.00 86.12 412 MET A N 1
ATOM 3172 C CA . MET A 1 412 ? 23.666 -14.528 2.445 1.00 86.12 412 MET A CA 1
ATOM 3173 C C . MET A 1 412 ? 25.082 -14.881 2.890 1.00 86.12 412 MET A C 1
ATOM 3175 O O . MET A 1 412 ? 25.566 -14.402 3.915 1.00 86.12 412 MET A O 1
ATOM 3179 N N . VAL A 1 413 ? 25.794 -15.659 2.075 1.00 84.50 413 VAL A N 1
ATOM 3180 C CA . VAL A 1 413 ? 27.194 -16.011 2.346 1.00 84.50 413 VAL A CA 1
ATOM 3181 C C . VAL A 1 413 ? 28.093 -15.372 1.284 1.00 84.50 413 VAL A C 1
ATOM 3183 O O . VAL A 1 413 ? 28.022 -15.750 0.108 1.00 84.50 413 VAL A O 1
ATOM 3186 N N . PRO A 1 414 ? 28.951 -14.403 1.657 1.00 81.12 414 PRO A N 1
ATOM 3187 C CA . PRO A 1 414 ? 29.983 -13.886 0.768 1.00 81.12 414 PRO A CA 1
ATOM 3188 C C . PRO A 1 414 ? 30.961 -15.004 0.393 1.00 81.12 414 PRO A C 1
ATOM 3190 O O . PRO A 1 414 ? 31.411 -15.751 1.259 1.00 81.12 414 PRO A O 1
ATOM 3193 N N . SER A 1 415 ? 31.330 -15.107 -0.883 1.00 73.94 415 SER A N 1
ATOM 3194 C CA . SER A 1 415 ? 32.305 -16.092 -1.359 1.00 73.94 415 SER A CA 1
ATOM 3195 C C . SER A 1 415 ? 33.535 -15.396 -1.956 1.00 73.94 415 SER A C 1
ATOM 3197 O O . SER A 1 415 ? 33.734 -15.411 -3.172 1.00 73.94 415 SER A O 1
ATOM 3199 N N . PRO A 1 416 ? 34.397 -14.783 -1.119 1.00 59.94 416 PRO A N 1
ATOM 3200 C CA . PRO A 1 416 ? 35.601 -14.103 -1.600 1.00 59.94 416 PRO A CA 1
ATOM 3201 C C . PRO A 1 416 ? 36.581 -15.055 -2.307 1.00 59.94 416 PRO A C 1
ATOM 3203 O O . PRO A 1 416 ? 37.346 -14.617 -3.160 1.00 59.94 416 PRO A O 1
ATOM 3206 N N . GLU A 1 417 ? 36.526 -16.360 -2.014 1.00 56.00 417 GLU A N 1
ATOM 3207 C CA . GLU A 1 417 ? 37.362 -17.388 -2.653 1.00 56.00 417 GLU A CA 1
ATOM 3208 C C . GLU A 1 417 ? 37.020 -17.626 -4.135 1.00 56.00 417 GLU A C 1
ATOM 3210 O O . GLU A 1 417 ? 37.870 -18.078 -4.901 1.00 56.00 417 GLU A O 1
ATOM 3215 N N . THR A 1 418 ? 35.792 -17.309 -4.562 1.00 57.22 418 THR A N 1
ATOM 3216 C CA . THR A 1 418 ? 35.318 -17.525 -5.942 1.00 57.22 418 THR A CA 1
ATOM 3217 C C . THR A 1 418 ? 35.287 -16.241 -6.787 1.00 57.22 418 THR A C 1
ATOM 3219 O O . THR A 1 418 ? 35.159 -16.308 -8.015 1.00 57.22 418 THR A O 1
ATOM 3222 N N . GLY A 1 419 ? 35.482 -15.076 -6.158 1.00 60.31 419 GLY A N 1
ATOM 3223 C CA . GLY A 1 419 ? 35.696 -13.779 -6.805 1.00 60.31 419 GLY A CA 1
ATOM 3224 C C . GLY A 1 419 ? 35.195 -12.601 -5.964 1.00 60.31 419 GLY A C 1
ATOM 3225 O O . GLY A 1 419 ? 34.241 -12.731 -5.200 1.00 60.31 419 GLY A O 1
ATOM 3226 N N . GLU A 1 420 ? 35.807 -11.424 -6.125 1.00 69.69 420 GLU A N 1
ATOM 3227 C CA . GLU A 1 420 ? 35.333 -10.206 -5.455 1.00 69.69 420 GLU A CA 1
ATOM 3228 C C . GLU A 1 420 ? 33.872 -9.889 -5.825 1.00 69.69 420 GLU A C 1
ATOM 3230 O O . GLU A 1 420 ? 33.460 -10.036 -6.979 1.00 69.69 420 GLU A O 1
ATOM 3235 N N . GLY A 1 421 ? 33.077 -9.467 -4.834 1.00 76.19 421 GLY A N 1
ATOM 3236 C CA . GLY A 1 421 ? 31.674 -9.075 -5.019 1.00 76.19 421 GLY A CA 1
ATOM 3237 C C . GLY A 1 421 ? 30.693 -10.222 -5.298 1.00 76.19 421 GLY A C 1
ATOM 3238 O O . GLY A 1 421 ? 29.555 -9.941 -5.661 1.00 76.19 421 GLY A O 1
ATOM 3239 N N . LEU A 1 422 ? 31.106 -11.489 -5.161 1.00 84.25 422 LEU A N 1
ATOM 3240 C CA . LEU A 1 422 ? 30.241 -12.664 -5.321 1.00 84.25 422 LEU A CA 1
ATOM 3241 C C . LEU A 1 422 ? 29.689 -13.137 -3.965 1.00 84.25 422 LEU A C 1
ATOM 3243 O O . LEU A 1 422 ? 30.446 -13.424 -3.037 1.00 84.25 422 LEU A O 1
ATOM 3247 N N . ALA A 1 423 ? 28.366 -13.259 -3.865 1.00 87.88 423 ALA A N 1
ATOM 3248 C CA . ALA A 1 423 ? 27.666 -13.812 -2.707 1.00 87.88 423 ALA A CA 1
ATOM 3249 C C . ALA A 1 423 ? 26.595 -14.824 -3.144 1.00 87.88 423 ALA A C 1
ATOM 3251 O O . ALA A 1 423 ? 25.965 -14.654 -4.191 1.00 87.88 423 ALA A O 1
ATOM 3252 N N . THR A 1 424 ? 26.371 -15.869 -2.345 1.00 89.88 424 THR A N 1
ATOM 3253 C CA . THR A 1 424 ? 25.165 -16.706 -2.472 1.00 89.88 424 THR A CA 1
ATOM 3254 C C . THR A 1 424 ? 24.035 -16.063 -1.682 1.00 89.88 424 THR A C 1
ATOM 3256 O O . THR A 1 424 ? 24.258 -15.598 -0.569 1.00 89.88 424 THR A O 1
ATOM 3259 N N . LEU A 1 425 ? 22.840 -16.011 -2.267 1.00 89.00 425 LEU A N 1
ATOM 3260 C CA . LEU A 1 425 ? 21.626 -15.492 -1.631 1.00 89.00 425 LEU A CA 1
ATOM 3261 C C . LEU A 1 425 ? 20.844 -16.588 -0.893 1.00 89.00 425 LEU A C 1
ATOM 3263 O O . LEU A 1 425 ? 19.856 -16.289 -0.234 1.00 89.00 425 LEU A O 1
ATOM 3267 N N . GLY A 1 426 ? 21.248 -17.850 -1.057 1.00 88.25 426 GLY A N 1
ATOM 3268 C CA . GLY A 1 426 ? 20.540 -19.017 -0.544 1.00 88.25 426 GLY A CA 1
ATOM 3269 C C . GLY A 1 4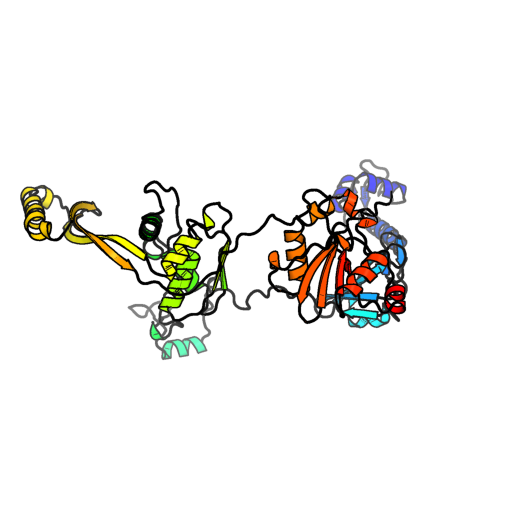26 ? 19.993 -19.917 -1.652 1.00 88.25 426 GLY A C 1
ATOM 3270 O O . GLY A 1 426 ? 20.283 -19.753 -2.843 1.00 88.25 426 GLY A O 1
ATOM 3271 N N . SER A 1 427 ? 19.206 -20.916 -1.252 1.00 88.56 427 SER A N 1
ATOM 3272 C CA . SER A 1 427 ? 18.585 -21.876 -2.170 1.00 88.56 427 SER A CA 1
ATOM 3273 C C . SER A 1 427 ? 17.076 -21.940 -1.968 1.00 88.56 427 SER A C 1
ATOM 3275 O O . SER A 1 427 ? 16.599 -22.022 -0.841 1.00 88.56 427 SER A O 1
ATOM 3277 N N . PHE A 1 428 ? 16.324 -21.949 -3.066 1.00 88.44 428 PHE A N 1
ATOM 3278 C CA . PHE A 1 428 ? 14.866 -22.055 -3.063 1.00 88.44 428 PHE A CA 1
ATOM 3279 C C . PHE A 1 428 ? 14.407 -23.003 -4.175 1.00 88.44 428 PHE A C 1
ATOM 3281 O O . PHE A 1 428 ? 14.922 -22.957 -5.290 1.00 88.44 428 PHE A O 1
ATOM 3288 N N . ALA A 1 429 ? 13.458 -23.893 -3.867 1.00 86.31 429 ALA A N 1
ATOM 3289 C CA . ALA A 1 429 ? 12.899 -24.875 -4.808 1.00 86.31 429 ALA A CA 1
ATOM 3290 C C . ALA A 1 429 ? 13.951 -25.711 -5.584 1.00 86.31 429 ALA A C 1
ATOM 3292 O O . ALA A 1 429 ? 13.760 -26.032 -6.755 1.00 86.31 429 ALA A O 1
ATOM 3293 N N . GLY A 1 430 ? 15.070 -26.064 -4.938 1.00 84.81 430 GLY A N 1
ATOM 3294 C CA . GLY A 1 430 ? 16.156 -26.842 -5.557 1.00 84.81 430 GLY A CA 1
ATOM 3295 C C . GLY A 1 430 ? 17.080 -26.036 -6.479 1.00 84.81 430 GLY A C 1
ATOM 3296 O O . GLY A 1 430 ? 17.896 -26.627 -7.182 1.00 84.81 430 GLY A O 1
ATOM 3297 N N . ARG A 1 431 ? 16.961 -24.702 -6.474 1.00 89.75 431 ARG A N 1
ATOM 3298 C CA . ARG A 1 431 ? 17.807 -23.772 -7.223 1.00 89.75 431 ARG A CA 1
ATOM 3299 C C . ARG A 1 431 ? 18.614 -22.892 -6.274 1.00 89.75 431 ARG A C 1
ATOM 3301 O O . ARG A 1 431 ? 18.053 -22.364 -5.316 1.00 89.75 431 ARG A O 1
ATOM 3308 N N . THR A 1 432 ? 19.900 -22.693 -6.550 1.00 90.94 432 THR A N 1
ATOM 3309 C CA . THR A 1 432 ? 20.761 -21.786 -5.768 1.00 90.94 432 THR A CA 1
ATOM 3310 C C . THR A 1 432 ? 20.900 -20.444 -6.474 1.00 90.94 432 THR A C 1
ATOM 3312 O O . THR A 1 432 ? 21.144 -20.394 -7.681 1.00 90.94 432 THR A O 1
ATOM 3315 N N . TYR A 1 433 ? 20.763 -19.358 -5.722 1.00 91.94 433 TYR A N 1
ATOM 3316 C CA . TYR A 1 433 ? 20.775 -17.996 -6.241 1.00 91.94 433 TYR A CA 1
ATOM 3317 C C . TYR A 1 433 ? 22.074 -17.295 -5.859 1.00 91.94 433 TYR A C 1
ATOM 3319 O O . TYR A 1 433 ? 22.507 -17.354 -4.713 1.00 91.94 433 TYR A O 1
ATOM 3327 N N . TRP A 1 434 ? 22.680 -16.607 -6.818 1.00 92.19 434 TRP A N 1
ATOM 3328 C CA . TRP A 1 434 ? 23.960 -15.925 -6.660 1.00 92.19 434 TRP A CA 1
ATOM 3329 C C . TRP A 1 434 ? 23.851 -14.475 -7.101 1.00 92.19 434 TRP A C 1
ATOM 3331 O O . TRP A 1 434 ? 23.135 -14.164 -8.052 1.00 92.19 434 TRP A O 1
ATOM 3341 N N . LEU A 1 435 ? 24.615 -13.604 -6.456 1.00 92.50 435 LEU A N 1
ATOM 3342 C CA . LEU A 1 435 ? 24.709 -12.188 -6.773 1.00 92.50 435 LEU A CA 1
ATOM 3343 C C . LEU A 1 435 ? 26.173 -11.798 -6.977 1.00 92.50 435 LEU A C 1
ATOM 3345 O O . LEU A 1 435 ? 27.002 -12.028 -6.102 1.00 92.50 435 LEU A O 1
ATOM 3349 N N . ILE A 1 436 ? 26.475 -11.189 -8.124 1.00 91.12 436 ILE A N 1
ATOM 3350 C CA . ILE A 1 436 ? 27.739 -10.495 -8.385 1.00 91.12 436 ILE A CA 1
ATOM 3351 C C . ILE A 1 436 ? 27.447 -8.996 -8.351 1.00 91.12 436 ILE A C 1
ATOM 3353 O O . ILE A 1 436 ? 26.937 -8.439 -9.325 1.00 91.12 436 ILE A O 1
ATOM 3357 N N . TYR A 1 437 ? 27.727 -8.348 -7.221 1.00 89.75 437 TYR A N 1
ATOM 3358 C CA . TYR A 1 437 ? 27.406 -6.939 -7.022 1.00 89.75 437 TYR A CA 1
ATOM 3359 C C . TYR A 1 437 ? 28.288 -6.274 -5.961 1.00 89.75 437 TYR A C 1
ATOM 3361 O O . TYR A 1 437 ? 28.541 -6.818 -4.890 1.00 89.75 437 TYR A O 1
ATOM 3369 N N . LYS A 1 438 ? 28.694 -5.040 -6.259 1.00 88.75 438 LYS A N 1
ATOM 3370 C CA . LYS A 1 438 ? 29.321 -4.098 -5.333 1.00 88.75 438 LYS A CA 1
ATOM 3371 C C . LYS A 1 438 ? 28.712 -2.725 -5.620 1.00 88.75 438 LYS A C 1
ATOM 3373 O O . LYS A 1 438 ? 28.573 -2.400 -6.802 1.00 88.75 438 LYS A O 1
ATOM 3378 N N . PRO A 1 439 ? 28.369 -1.912 -4.606 1.00 86.81 439 PRO A N 1
ATOM 3379 C CA . PRO A 1 439 ? 27.832 -0.563 -4.801 1.00 86.81 439 PRO A CA 1
ATOM 3380 C C . PRO A 1 439 ? 28.934 0.424 -5.238 1.00 86.81 439 PRO A C 1
ATOM 3382 O O . PRO A 1 439 ? 29.193 1.433 -4.592 1.00 86.81 439 PRO A O 1
ATOM 3385 N N . ASP A 1 440 ? 29.625 0.107 -6.332 1.00 84.56 440 ASP A N 1
ATOM 3386 C CA . ASP A 1 440 ? 30.727 0.867 -6.914 1.00 84.56 440 ASP A CA 1
ATOM 3387 C C . ASP A 1 440 ? 30.549 0.889 -8.435 1.00 84.56 440 ASP A C 1
ATOM 3389 O O . ASP A 1 440 ? 30.612 -0.140 -9.110 1.00 84.56 440 ASP A O 1
ATOM 3393 N N . ARG A 1 441 ? 30.304 2.079 -8.984 1.00 79.75 441 ARG A N 1
ATOM 3394 C CA . ARG A 1 441 ? 29.986 2.262 -10.402 1.00 79.75 441 ARG A CA 1
ATOM 3395 C C . ARG A 1 441 ? 31.132 1.852 -11.327 1.00 79.75 441 ARG A C 1
ATOM 3397 O O . ARG A 1 441 ? 30.868 1.337 -12.414 1.00 79.75 441 ARG A O 1
ATOM 3404 N N . ASP A 1 442 ? 32.374 2.114 -10.937 1.00 79.94 442 ASP A N 1
ATOM 3405 C CA . ASP A 1 442 ? 33.532 1.839 -11.786 1.00 79.94 442 ASP A CA 1
ATOM 3406 C C . ASP A 1 442 ? 33.837 0.338 -11.767 1.00 79.94 442 ASP A C 1
ATOM 3408 O O . ASP A 1 442 ? 34.076 -0.261 -12.819 1.00 79.94 442 ASP A O 1
ATOM 3412 N N . TRP A 1 443 ? 33.672 -0.300 -10.604 1.00 84.12 443 TRP A N 1
ATOM 3413 C CA . TRP A 1 443 ? 33.728 -1.755 -10.489 1.00 84.12 443 TRP A CA 1
ATOM 3414 C C . TRP A 1 443 ? 32.618 -2.442 -11.293 1.00 84.12 443 TRP A C 1
ATOM 3416 O O . TRP A 1 443 ? 32.902 -3.364 -12.055 1.00 84.12 443 TRP A O 1
ATOM 3426 N N . LEU A 1 444 ? 31.372 -1.965 -11.211 1.00 81.12 444 LEU A N 1
ATOM 3427 C CA . LEU A 1 444 ? 30.222 -2.539 -11.925 1.00 81.12 444 LEU A CA 1
ATOM 3428 C C . LEU A 1 444 ? 30.357 -2.495 -13.458 1.00 81.12 444 LEU A C 1
ATOM 3430 O O . LEU A 1 444 ? 29.741 -3.304 -14.153 1.00 81.12 444 LEU A O 1
ATOM 3434 N N . LYS A 1 445 ? 31.157 -1.565 -13.992 1.00 76.12 445 LYS A N 1
ATOM 3435 C CA . LYS A 1 445 ? 31.482 -1.471 -15.427 1.00 76.12 445 LYS A CA 1
ATOM 3436 C C . LYS A 1 445 ? 32.676 -2.333 -15.833 1.00 76.12 445 LYS A C 1
ATOM 3438 O O . LYS A 1 445 ? 32.870 -2.567 -17.028 1.00 76.12 445 LYS A O 1
ATOM 3443 N N . SER A 1 446 ? 33.478 -2.769 -14.866 1.00 74.88 446 SER A N 1
ATOM 3444 C CA . SER A 1 446 ? 34.678 -3.561 -15.103 1.00 74.88 446 SER A CA 1
ATOM 3445 C C . SER A 1 446 ? 34.342 -4.976 -15.578 1.00 74.88 446 SER A C 1
ATOM 3447 O O . SER A 1 446 ? 33.235 -5.490 -15.393 1.00 74.88 446 SER A O 1
ATOM 3449 N N . ALA A 1 447 ? 35.337 -5.652 -16.154 1.00 71.69 447 ALA A N 1
ATOM 3450 C CA . ALA A 1 447 ? 35.186 -7.054 -16.516 1.00 71.69 447 ALA A CA 1
ATOM 3451 C C . ALA A 1 447 ? 35.047 -7.979 -15.295 1.00 71.69 447 ALA A C 1
ATOM 3453 O O . ALA A 1 447 ? 34.519 -9.087 -15.412 1.00 71.69 447 ALA A O 1
ATOM 3454 N N . GLU A 1 448 ? 35.477 -7.509 -14.125 1.00 76.94 448 GLU A N 1
ATOM 3455 C CA . GLU A 1 448 ? 35.380 -8.230 -12.863 1.00 76.94 448 GLU A CA 1
ATOM 3456 C C . GLU A 1 448 ? 33.952 -8.288 -12.336 1.00 76.94 448 GLU A C 1
ATOM 3458 O O . GLU A 1 448 ? 33.653 -9.195 -11.577 1.00 76.94 448 GLU A O 1
ATOM 3463 N N . ALA A 1 449 ? 33.037 -7.416 -12.758 1.00 81.69 449 ALA A N 1
ATOM 3464 C CA . ALA A 1 449 ? 31.630 -7.511 -12.365 1.00 81.69 449 ALA A CA 1
ATOM 3465 C C . ALA A 1 449 ? 30.820 -8.485 -13.243 1.00 81.69 449 ALA A C 1
ATOM 3467 O O . ALA A 1 449 ? 29.689 -8.838 -12.916 1.00 81.69 449 ALA A O 1
ATOM 3468 N N . ALA A 1 450 ? 31.382 -8.961 -14.358 1.00 82.94 450 ALA A N 1
ATOM 3469 C CA . ALA A 1 450 ? 30.689 -9.871 -15.262 1.00 82.94 450 ALA A CA 1
ATOM 3470 C C . ALA A 1 450 ? 30.741 -11.336 -14.788 1.00 82.94 450 ALA A C 1
ATOM 3472 O O . ALA A 1 450 ? 31.684 -11.778 -14.116 1.00 82.94 450 ALA A O 1
ATOM 3473 N N . LEU A 1 451 ? 29.746 -12.123 -15.212 1.00 84.62 451 LEU A N 1
ATOM 3474 C CA . LEU A 1 451 ? 29.798 -13.582 -15.148 1.00 84.62 451 LEU A CA 1
ATOM 3475 C C . LEU A 1 451 ? 30.781 -14.103 -16.207 1.00 84.62 451 LEU A C 1
ATOM 3477 O O . LEU A 1 451 ? 30.484 -14.107 -17.407 1.00 84.62 451 LEU A O 1
ATOM 3481 N N . SER A 1 452 ? 31.958 -14.533 -15.754 1.00 84.25 452 SER A N 1
ATOM 3482 C CA . SER A 1 452 ? 32.988 -15.176 -16.573 1.00 84.25 452 SER A CA 1
ATOM 3483 C C . SER A 1 452 ? 32.908 -16.702 -16.470 1.00 84.25 452 SER A C 1
ATOM 3485 O O . SER A 1 452 ? 32.305 -17.248 -15.546 1.00 84.25 452 SER A O 1
ATOM 3487 N N . LEU A 1 453 ? 33.564 -17.407 -17.395 1.00 80.94 453 LEU A N 1
ATOM 3488 C CA . LEU A 1 453 ? 33.656 -18.869 -17.349 1.00 80.94 453 LEU A CA 1
ATOM 3489 C C . LEU A 1 453 ? 34.333 -19.376 -16.065 1.00 80.94 453 LEU A C 1
ATOM 3491 O O . LEU A 1 453 ? 33.890 -20.364 -15.490 1.00 80.94 453 LEU A O 1
ATOM 3495 N N . ALA A 1 454 ? 35.378 -18.687 -15.594 1.00 81.75 454 ALA A N 1
ATOM 3496 C CA . ALA A 1 454 ? 36.073 -19.046 -14.358 1.00 81.75 454 ALA A CA 1
ATOM 3497 C C . ALA A 1 454 ? 35.128 -19.000 -13.148 1.00 81.75 454 ALA A C 1
ATOM 3499 O O . ALA A 1 454 ? 35.083 -19.949 -12.369 1.00 81.75 454 ALA A O 1
ATOM 3500 N N . LYS A 1 455 ? 34.304 -17.950 -13.050 1.00 85.06 455 LYS A N 1
ATOM 3501 C CA . LYS A 1 455 ? 33.283 -17.831 -12.001 1.00 85.06 455 LYS A CA 1
ATOM 3502 C C . LYS A 1 455 ? 32.173 -18.862 -12.151 1.00 85.06 455 LYS A C 1
ATOM 3504 O O . LYS A 1 455 ? 31.749 -19.431 -11.158 1.00 85.06 455 LYS A O 1
ATOM 3509 N N . ALA A 1 456 ? 31.726 -19.144 -13.377 1.00 86.06 456 ALA A N 1
ATOM 3510 C CA . ALA A 1 456 ? 30.720 -20.177 -13.620 1.00 86.06 456 ALA A CA 1
ATOM 3511 C C . ALA A 1 456 ? 31.205 -21.569 -13.172 1.00 86.06 456 ALA A C 1
ATOM 3513 O O . ALA A 1 456 ? 30.445 -22.304 -12.549 1.00 86.06 456 ALA A O 1
ATOM 3514 N N . ARG A 1 457 ? 32.480 -21.909 -13.421 1.00 84.81 457 ARG A N 1
ATOM 3515 C CA . ARG A 1 457 ? 33.105 -23.142 -12.909 1.00 84.81 457 ARG A CA 1
ATOM 3516 C C . ARG A 1 457 ? 33.188 -23.153 -11.387 1.00 84.81 457 ARG A C 1
ATOM 3518 O O . ARG A 1 457 ? 32.877 -24.169 -10.780 1.00 84.81 457 ARG A O 1
ATOM 3525 N N . ALA A 1 458 ? 33.595 -22.034 -10.790 1.00 85.00 458 ALA A N 1
ATOM 3526 C CA . ALA A 1 458 ? 33.682 -21.901 -9.342 1.00 85.00 458 ALA A CA 1
ATOM 3527 C C . ALA A 1 458 ? 32.306 -22.090 -8.682 1.00 85.00 458 ALA A C 1
ATOM 3529 O O . ALA A 1 458 ? 32.182 -22.883 -7.760 1.00 85.00 458 ALA A O 1
ATOM 3530 N N . ILE A 1 459 ? 31.262 -21.454 -9.223 1.00 87.69 459 ILE A N 1
ATOM 3531 C CA . ILE A 1 459 ? 29.873 -21.602 -8.768 1.00 87.69 459 ILE A CA 1
ATOM 3532 C C . ILE A 1 459 ? 29.410 -23.056 -8.897 1.00 87.69 459 ILE A C 1
ATOM 3534 O O . ILE A 1 459 ? 28.968 -23.636 -7.910 1.00 87.69 459 ILE A O 1
ATOM 3538 N N . ALA A 1 460 ? 29.583 -23.679 -10.064 1.00 86.38 460 ALA A N 1
ATOM 3539 C CA . ALA A 1 460 ? 29.180 -25.070 -10.285 1.00 86.38 460 ALA A CA 1
ATOM 3540 C C . ALA A 1 460 ? 29.940 -26.083 -9.404 1.00 86.38 460 ALA A C 1
ATOM 3542 O O . ALA A 1 460 ? 29.459 -27.191 -9.180 1.00 86.38 460 ALA A O 1
ATOM 3543 N N . ALA A 1 461 ? 31.129 -25.728 -8.904 1.00 84.44 461 ALA A N 1
ATOM 3544 C CA . ALA A 1 461 ? 31.894 -26.568 -7.986 1.00 84.44 461 ALA A CA 1
ATOM 3545 C C . ALA A 1 461 ? 31.375 -26.513 -6.537 1.00 84.44 461 ALA A C 1
ATOM 3547 O O . ALA A 1 461 ? 31.671 -27.420 -5.762 1.00 84.44 461 ALA A O 1
ATOM 3548 N N . THR A 1 462 ? 30.618 -25.476 -6.160 1.00 82.12 462 THR A N 1
ATOM 3549 C CA . THR A 1 462 ? 30.148 -25.299 -4.771 1.00 82.12 462 THR A CA 1
ATOM 3550 C C . THR A 1 462 ? 29.018 -26.248 -4.394 1.00 82.12 462 THR A C 1
ATOM 3552 O O . THR A 1 462 ? 28.987 -26.749 -3.272 1.00 82.12 462 THR A O 1
ATOM 3555 N N . ALA A 1 463 ? 28.096 -26.521 -5.316 1.00 72.25 463 ALA A N 1
ATOM 3556 C CA . ALA A 1 463 ? 27.010 -27.463 -5.105 1.00 72.25 463 ALA A CA 1
ATOM 3557 C C . ALA A 1 463 ? 26.551 -28.048 -6.447 1.00 72.25 463 ALA A C 1
ATOM 3559 O O . ALA A 1 463 ? 26.533 -27.336 -7.445 1.00 72.25 463 ALA A O 1
ATOM 3560 N N . PRO A 1 464 ? 26.150 -29.327 -6.495 1.00 71.00 464 PRO A N 1
ATOM 3561 C CA . PRO A 1 464 ? 25.537 -29.894 -7.685 1.00 71.00 464 PRO A CA 1
ATOM 3562 C C . PRO A 1 464 ? 24.108 -29.360 -7.843 1.00 71.00 464 PRO A C 1
ATOM 3564 O O . PRO A 1 464 ? 23.294 -29.503 -6.931 1.00 71.00 464 PRO A O 1
ATOM 3567 N N . GLY A 1 465 ? 23.770 -28.797 -9.004 1.00 74.00 465 GLY A N 1
ATOM 3568 C CA . GLY A 1 465 ? 22.391 -28.426 -9.320 1.00 74.00 465 GLY A CA 1
ATOM 3569 C C . GLY A 1 465 ? 22.260 -27.178 -10.182 1.00 74.00 465 GLY A C 1
ATOM 3570 O O . GLY A 1 465 ? 23.220 -26.717 -10.787 1.00 74.00 465 GLY A O 1
ATOM 3571 N N . ASN A 1 466 ? 21.039 -26.645 -10.212 1.00 88.00 466 ASN A N 1
ATOM 3572 C CA . ASN A 1 466 ? 20.658 -25.498 -11.024 1.00 88.00 466 ASN A CA 1
ATOM 3573 C C . ASN A 1 466 ? 21.011 -24.195 -10.299 1.00 88.00 466 ASN A C 1
ATOM 3575 O O . ASN A 1 466 ? 20.475 -23.903 -9.224 1.00 88.00 466 ASN A O 1
ATOM 3579 N N . HIS A 1 467 ? 21.885 -23.390 -10.896 1.00 90.81 467 HIS A N 1
ATOM 3580 C CA . HIS A 1 467 ? 22.290 -22.097 -10.351 1.00 90.81 467 HIS A CA 1
ATOM 3581 C C . HIS A 1 467 ? 21.705 -20.944 -11.169 1.00 90.81 467 HIS A C 1
ATOM 3583 O O . HIS A 1 467 ? 21.742 -20.969 -12.397 1.00 90.81 467 HIS A O 1
ATOM 3589 N N . LEU A 1 468 ? 21.210 -19.897 -10.505 1.00 91.94 468 LEU A N 1
ATOM 3590 C CA . LEU A 1 468 ? 20.876 -18.619 -11.138 1.00 91.94 468 LEU A CA 1
ATOM 3591 C C . LEU A 1 468 ? 21.819 -17.534 -10.636 1.00 91.94 468 LEU A C 1
ATOM 3593 O O . LEU A 1 468 ? 21.888 -17.292 -9.435 1.00 91.94 468 LEU A O 1
ATOM 3597 N N . VAL A 1 469 ? 22.503 -16.856 -11.552 1.00 91.69 469 VAL A N 1
ATOM 3598 C CA . VAL A 1 469 ? 23.442 -15.784 -11.218 1.00 91.69 469 VAL A CA 1
ATOM 3599 C C . VAL A 1 469 ? 22.907 -14.446 -11.702 1.00 91.69 469 VAL A C 1
ATOM 3601 O O . VAL A 1 469 ? 22.727 -14.237 -12.905 1.00 91.69 469 VAL A O 1
ATOM 3604 N N . PHE A 1 470 ? 22.708 -13.531 -10.760 1.00 92.44 470 PHE A N 1
ATOM 3605 C CA . PHE A 1 470 ? 22.438 -12.124 -11.012 1.00 92.44 470 PHE A CA 1
ATOM 3606 C C . PHE A 1 470 ? 23.754 -11.369 -11.190 1.00 92.44 470 PHE A C 1
ATOM 3608 O O . PHE A 1 470 ? 24.570 -11.320 -10.269 1.00 92.44 470 PHE A O 1
ATOM 3615 N N . ALA A 1 471 ? 23.979 -10.788 -12.369 1.00 88.88 471 ALA A N 1
ATOM 3616 C CA . ALA A 1 471 ? 25.190 -10.009 -12.636 1.00 88.88 471 ALA A CA 1
ATOM 3617 C C . ALA A 1 471 ? 24.964 -8.890 -13.676 1.00 88.88 471 ALA A C 1
ATOM 3619 O O . ALA A 1 471 ? 24.140 -9.050 -14.583 1.00 88.88 471 ALA A O 1
ATOM 3620 N N . PRO A 1 472 ? 25.723 -7.776 -13.607 1.00 83.00 472 PRO A N 1
ATOM 3621 C CA . PRO A 1 472 ? 25.677 -6.673 -14.575 1.00 83.00 472 PRO A CA 1
ATOM 3622 C C . PRO A 1 472 ? 25.793 -7.092 -16.040 1.00 83.00 472 PRO A C 1
ATOM 3624 O O . PRO A 1 472 ? 25.095 -6.573 -16.906 1.00 83.00 472 PRO A O 1
ATOM 3627 N N . ALA A 1 473 ? 26.682 -8.044 -16.316 1.00 82.06 473 ALA A N 1
ATOM 3628 C CA . ALA A 1 473 ? 26.987 -8.527 -17.653 1.00 82.06 473 ALA A CA 1
ATOM 3629 C C . ALA A 1 473 ? 27.394 -10.002 -17.611 1.00 82.06 473 ALA A C 1
ATOM 3631 O O . ALA A 1 473 ? 27.705 -10.559 -16.555 1.00 82.06 473 ALA A O 1
ATOM 3632 N N . LYS A 1 474 ? 27.447 -10.632 -18.785 1.00 83.88 474 LYS A N 1
ATOM 3633 C CA . LYS A 1 474 ? 28.032 -11.963 -18.975 1.00 83.88 474 LYS A CA 1
ATOM 3634 C C . LYS A 1 474 ? 29.066 -11.931 -20.095 1.00 83.88 474 LYS A C 1
ATOM 3636 O O . LYS A 1 474 ? 28.817 -11.351 -21.149 1.00 83.88 474 LYS A O 1
ATOM 3641 N N . PHE A 1 475 ? 30.180 -12.626 -19.891 1.00 79.19 475 PHE A N 1
ATOM 3642 C CA . PHE A 1 475 ? 31.188 -12.904 -20.923 1.00 79.19 475 PHE A CA 1
ATOM 3643 C C . PHE A 1 475 ? 31.280 -14.394 -21.254 1.00 79.19 475 PHE A C 1
ATOM 3645 O O . PHE A 1 475 ? 32.291 -14.878 -21.755 1.00 79.19 475 PHE A O 1
ATOM 3652 N N . VAL A 1 476 ? 30.210 -15.136 -20.975 1.00 75.50 476 VAL A N 1
ATOM 3653 C CA . VAL A 1 476 ? 30.099 -16.562 -21.271 1.00 75.50 476 VAL A CA 1
ATOM 3654 C C . VAL A 1 476 ? 28.834 -16.828 -22.092 1.00 75.50 476 VAL A C 1
ATOM 3656 O O . VAL A 1 476 ? 27.764 -16.275 -21.817 1.00 75.50 476 VAL A O 1
ATOM 3659 N N . SER A 1 477 ? 28.960 -17.638 -23.147 1.00 77.44 477 SER A N 1
ATOM 3660 C CA . SER A 1 477 ? 27.833 -18.036 -23.996 1.00 77.44 477 SER A CA 1
ATOM 3661 C C . SER A 1 477 ? 27.143 -19.285 -23.441 1.00 77.44 477 SER A C 1
ATOM 3663 O O . SER A 1 477 ? 27.771 -20.121 -22.792 1.00 77.44 477 SER A O 1
ATOM 3665 N N . ARG A 1 478 ? 25.845 -19.444 -23.735 1.00 79.25 478 ARG A N 1
ATOM 3666 C CA . ARG A 1 478 ? 25.089 -20.652 -23.353 1.00 79.25 478 ARG A CA 1
ATOM 3667 C C . ARG A 1 478 ? 25.684 -21.928 -23.954 1.00 79.25 478 ARG A C 1
ATOM 3669 O O . ARG A 1 478 ? 25.693 -22.961 -23.299 1.00 79.25 478 ARG A O 1
ATOM 3676 N N . GLU A 1 479 ? 26.208 -21.846 -25.175 1.00 77.38 479 GLU A N 1
ATOM 3677 C CA . GLU A 1 479 ? 26.865 -22.976 -25.838 1.00 77.38 479 GLU A CA 1
ATOM 3678 C C . GLU A 1 479 ? 28.109 -23.437 -25.070 1.00 77.38 479 GLU A C 1
ATOM 3680 O O . GLU A 1 479 ? 28.318 -24.633 -24.885 1.00 77.38 479 GLU A O 1
ATOM 3685 N N . LEU A 1 480 ? 28.911 -22.492 -24.571 1.00 76.06 480 LEU A N 1
ATOM 3686 C CA . LEU A 1 480 ? 30.138 -22.803 -23.849 1.00 76.06 480 LEU A CA 1
ATOM 3687 C C . LEU A 1 480 ? 29.848 -23.421 -22.470 1.00 76.06 480 LEU A C 1
ATOM 3689 O O . LEU A 1 480 ? 30.490 -24.402 -22.102 1.00 76.06 480 LEU A O 1
ATOM 3693 N N . LEU A 1 481 ? 28.826 -22.925 -21.762 1.00 83.00 481 LEU A N 1
ATOM 3694 C CA . LEU A 1 481 ? 28.336 -23.538 -20.518 1.00 83.00 481 LEU A CA 1
ATOM 3695 C C . LEU A 1 481 ? 27.816 -24.965 -20.752 1.00 83.00 481 LEU A C 1
ATOM 3697 O O . LEU A 1 481 ? 28.155 -25.878 -20.001 1.00 83.00 481 LEU A O 1
ATOM 3701 N N . GLY A 1 482 ? 27.064 -25.178 -21.838 1.00 81.00 482 GLY A N 1
ATOM 3702 C CA . GLY A 1 482 ? 26.554 -26.497 -22.216 1.00 81.00 482 GLY A CA 1
ATOM 3703 C C . GLY A 1 482 ? 27.660 -27.500 -22.561 1.00 81.00 482 GLY A C 1
ATOM 3704 O O . GLY A 1 482 ? 27.585 -28.660 -22.156 1.00 81.00 482 GLY A O 1
ATOM 3705 N N . ARG A 1 483 ? 28.724 -27.060 -23.250 1.00 80.81 483 ARG A N 1
ATOM 3706 C CA . ARG A 1 483 ? 29.891 -27.908 -23.562 1.00 80.81 483 ARG A CA 1
ATOM 3707 C C . ARG A 1 483 ? 30.622 -28.390 -22.310 1.00 80.81 483 ARG A C 1
ATOM 3709 O O . ARG A 1 483 ? 31.081 -29.529 -22.292 1.00 80.81 483 ARG A O 1
ATOM 3716 N N . GLU A 1 484 ? 30.715 -27.551 -21.282 1.00 80.38 484 GLU A N 1
ATOM 3717 C CA . GLU A 1 484 ? 31.361 -27.889 -20.006 1.00 80.38 484 GLU A CA 1
ATOM 3718 C C . GLU A 1 484 ? 30.407 -28.512 -18.978 1.00 80.38 484 GLU A C 1
ATOM 3720 O O . GLU A 1 484 ? 30.838 -28.848 -17.878 1.00 80.38 484 GLU A O 1
ATOM 3725 N N . ARG A 1 485 ? 29.132 -28.721 -19.345 1.00 82.00 485 ARG A N 1
ATOM 3726 C CA . ARG A 1 485 ? 28.076 -29.261 -18.470 1.00 82.00 485 ARG A CA 1
ATOM 3727 C C . ARG A 1 485 ? 27.906 -28.454 -17.174 1.00 82.00 485 ARG A C 1
ATOM 3729 O O . ARG A 1 485 ? 27.665 -29.025 -16.115 1.00 82.00 485 ARG A O 1
ATOM 3736 N N . LEU A 1 486 ? 28.033 -27.131 -17.271 1.00 84.25 486 LEU A N 1
ATOM 3737 C CA . LEU A 1 486 ? 27.828 -26.205 -16.157 1.00 84.25 486 LEU A CA 1
ATOM 3738 C C . LEU A 1 486 ? 26.356 -25.769 -16.131 1.00 84.25 486 LEU A C 1
ATOM 3740 O O . LEU A 1 486 ? 25.913 -25.063 -17.038 1.00 84.25 486 LEU A O 1
ATOM 3744 N N . ASP A 1 487 ? 25.607 -26.172 -15.103 1.00 86.94 487 ASP A N 1
ATOM 3745 C CA . ASP A 1 487 ? 24.179 -25.847 -14.934 1.00 86.94 487 ASP A CA 1
ATOM 3746 C C . ASP A 1 487 ? 23.992 -24.459 -14.289 1.00 86.94 487 ASP A C 1
ATOM 3748 O O . ASP A 1 487 ? 23.522 -24.298 -13.162 1.00 86.94 487 ASP A O 1
ATOM 3752 N N . VAL A 1 488 ? 24.469 -23.434 -15.003 1.00 89.31 488 VAL A N 1
ATOM 3753 C CA . VAL A 1 488 ? 24.490 -22.038 -14.553 1.00 89.31 488 VAL A CA 1
ATOM 3754 C C . VAL A 1 488 ? 23.696 -21.167 -15.520 1.00 89.31 488 VAL A C 1
ATOM 3756 O O . VAL A 1 488 ? 24.072 -20.983 -16.677 1.00 89.31 488 VAL A O 1
ATOM 3759 N N . ASP A 1 489 ? 22.626 -20.562 -15.022 1.00 89.88 489 ASP A N 1
ATOM 3760 C CA . ASP A 1 489 ? 21.836 -19.565 -15.731 1.00 89.88 489 ASP A CA 1
ATOM 3761 C C . ASP A 1 489 ? 22.228 -18.143 -15.331 1.00 89.88 489 ASP A C 1
ATOM 3763 O O . ASP A 1 489 ? 22.658 -17.861 -14.214 1.00 89.88 489 ASP A O 1
ATOM 3767 N N . TYR A 1 490 ? 22.021 -17.219 -16.266 1.00 89.31 490 TYR A N 1
ATOM 3768 C CA . TYR A 1 490 ? 22.298 -15.798 -16.090 1.00 89.31 490 TYR A CA 1
ATOM 3769 C C . TYR A 1 490 ? 21.009 -14.982 -16.113 1.00 89.31 490 TYR A C 1
ATOM 3771 O O . TYR A 1 490 ? 20.233 -15.081 -17.070 1.00 89.31 490 TYR A O 1
ATOM 3779 N N . ALA A 1 491 ? 20.856 -14.108 -15.121 1.00 89.25 491 ALA A N 1
ATOM 3780 C CA . ALA A 1 491 ? 19.883 -13.027 -15.110 1.00 89.25 491 ALA A CA 1
ATOM 3781 C C . ALA A 1 491 ? 20.612 -11.671 -15.006 1.00 89.25 491 ALA A C 1
ATOM 3783 O O . ALA A 1 491 ? 21.476 -11.504 -14.142 1.00 89.25 491 ALA A O 1
ATOM 3784 N N . PRO A 1 492 ? 20.301 -10.692 -15.874 1.00 86.44 492 PRO A N 1
ATOM 3785 C CA . PRO A 1 492 ? 20.844 -9.348 -15.727 1.00 86.44 492 PRO A CA 1
ATOM 3786 C C . PRO A 1 492 ? 20.273 -8.666 -14.480 1.00 86.44 492 PRO A C 1
ATOM 3788 O O . PRO A 1 492 ? 19.141 -8.941 -14.076 1.00 86.44 492 PRO A O 1
ATOM 3791 N N . LEU A 1 493 ? 21.039 -7.742 -13.897 1.00 83.75 493 LEU A N 1
ATOM 3792 C CA . LEU A 1 493 ? 20.505 -6.827 -12.886 1.00 83.75 493 LEU A CA 1
ATOM 3793 C C . LEU A 1 493 ? 19.400 -5.937 -13.497 1.00 83.75 493 LEU A C 1
ATOM 3795 O O . LEU A 1 493 ? 19.437 -5.669 -14.700 1.00 83.75 493 LEU A O 1
ATOM 3799 N N . PRO A 1 494 ? 18.421 -5.459 -12.703 1.00 71.44 494 PRO A N 1
ATOM 3800 C CA . PRO A 1 494 ? 17.230 -4.754 -13.201 1.00 71.44 494 PRO A CA 1
ATOM 3801 C C . PRO A 1 494 ? 17.500 -3.363 -13.807 1.00 71.44 494 PRO A C 1
ATOM 3803 O O . PRO A 1 494 ? 16.564 -2.653 -14.165 1.00 71.44 494 PRO A O 1
ATOM 3806 N N . PHE A 1 495 ? 18.765 -2.975 -13.960 1.00 68.62 495 PHE A N 1
ATOM 3807 C CA . PHE A 1 495 ? 19.208 -1.679 -14.456 1.00 68.62 495 PHE A CA 1
ATOM 3808 C C . PHE A 1 495 ? 20.316 -1.844 -15.500 1.00 68.62 495 PHE A C 1
ATOM 3810 O O . PHE A 1 495 ? 21.177 -2.720 -15.413 1.00 68.62 495 PHE A O 1
ATOM 3817 N N . ALA A 1 496 ? 20.310 -0.966 -16.501 1.00 57.06 496 ALA A N 1
ATOM 3818 C CA . ALA A 1 496 ? 21.322 -0.945 -17.545 1.00 57.06 496 ALA A CA 1
ATOM 3819 C C . ALA A 1 496 ? 22.495 -0.047 -17.121 1.00 57.06 496 ALA A C 1
ATOM 3821 O O . ALA A 1 496 ? 22.466 1.161 -17.334 1.00 57.06 496 ALA A O 1
ATOM 3822 N N . LEU A 1 497 ? 23.555 -0.638 -16.557 1.00 52.41 497 LEU A N 1
ATOM 3823 C CA . LEU A 1 497 ? 24.824 0.065 -16.273 1.00 52.41 497 LEU A CA 1
ATOM 3824 C C . LEU A 1 497 ? 25.517 0.590 -17.539 1.00 52.41 497 LEU A C 1
ATOM 3826 O O . LEU A 1 497 ? 26.325 1.521 -17.491 1.00 52.41 497 LEU A O 1
ATOM 3830 N N . TYR A 1 498 ? 25.199 -0.021 -18.678 1.00 48.06 498 TYR A N 1
ATOM 3831 C CA . TYR A 1 498 ? 25.702 0.353 -19.987 1.00 48.06 498 TYR A CA 1
ATOM 3832 C C . TYR A 1 498 ? 24.665 1.224 -20.690 1.00 48.06 498 TYR A C 1
ATOM 3834 O O . TYR A 1 498 ? 23.712 0.731 -21.295 1.00 48.06 498 TYR A O 1
ATOM 3842 N N . ARG A 1 499 ? 24.869 2.541 -20.641 1.00 36.94 499 ARG A N 1
ATOM 3843 C CA . ARG A 1 499 ? 24.217 3.458 -21.573 1.00 36.94 499 ARG A CA 1
ATOM 3844 C C . ARG A 1 499 ? 24.969 3.350 -22.902 1.00 36.94 499 ARG A C 1
ATOM 3846 O O . ARG A 1 499 ? 26.110 3.794 -23.002 1.00 36.94 499 ARG A O 1
ATOM 3853 N N . LEU A 1 500 ? 24.367 2.732 -23.918 1.00 31.52 500 LEU A N 1
ATOM 3854 C CA . LEU A 1 500 ? 24.846 2.872 -25.295 1.00 31.52 500 LEU A CA 1
ATOM 3855 C C . LEU A 1 500 ? 24.496 4.287 -25.769 1.00 31.52 500 LEU A C 1
ATOM 3857 O O . LEU A 1 500 ? 23.476 4.504 -26.419 1.00 31.52 500 LEU A O 1
ATOM 3861 N N . GLU A 1 501 ? 25.323 5.264 -25.410 1.00 26.05 501 GLU A N 1
ATOM 3862 C CA . GLU A 1 501 ? 25.316 6.559 -26.081 1.00 26.05 501 GLU A CA 1
ATOM 3863 C C . GLU A 1 501 ? 26.111 6.410 -27.381 1.00 26.05 501 GLU A C 1
ATOM 3865 O O . GLU A 1 501 ? 27.308 6.133 -27.382 1.00 26.05 501 GLU A O 1
ATOM 3870 N N . THR A 1 502 ? 25.418 6.540 -28.510 1.00 26.27 502 THR A N 1
ATOM 3871 C CA . THR A 1 502 ? 26.062 6.797 -29.801 1.00 26.27 502 THR A CA 1
ATOM 3872 C C . THR A 1 502 ? 25.859 8.271 -30.116 1.00 26.27 502 THR A C 1
ATOM 3874 O O . THR A 1 502 ? 24.734 8.762 -30.013 1.00 26.27 502 THR A O 1
ATOM 3877 N N . ALA A 1 503 ? 26.970 8.945 -30.421 1.00 30.14 503 ALA A N 1
ATOM 3878 C CA . ALA A 1 503 ? 27.053 10.354 -30.798 1.00 30.14 503 ALA A CA 1
ATOM 3879 C C . ALA A 1 503 ? 26.141 10.734 -31.974 1.00 30.14 503 ALA A C 1
ATOM 3881 O O . ALA A 1 503 ? 25.891 9.863 -32.845 1.00 30.14 503 ALA A O 1
#

Secondary structure (DSSP, 8-state):
--SEEEHHHHHHHTT--HHHHHHHHHTT---S-S-SS-EEEHHHHHHHHHHHHHHT--PPPTT-EEETTTTEEEPBGGGEEEEEEEETTEEEEEEEBTTT-PEEEEEEEGGGHHHHSTT-EEEEPPPP------SS--TTS-----PPPHHHHHHHHHTT-EE--SSS--SSPEEP--GGGSTTTTPPPPPS---HHHH--HHHHHHHHHHHSTTTS-TT----PPPHHHHHHHHHHH--TTPEEEETT-TTTHHHHHHHHHHHHH----EEEE---STTIIIIIIHHHHHHHHEEEEEEEEEEEEEEEE--HHHHHTHHHHHHHHHHHHHHHGGG-SEEEEEEETTEEEEEEEEEEEEEEEP-----------S---HHHHHHTSSPPPHHHHHHHHHHHHHSS---GGG-EE-TTT-TTEEEEEEETTEEEEEE--S-HHHHHSGGGSB-HHHHHHHHHHSSSEEEEEES-B---HHHHHHTT--EEEEE-SS-S------

Radius of gyration: 38.19 Å; chains: 1; bounding box: 94×73×108 Å

Sequence (503 aa):
MHRSYSVEELARCLDVHKNTVRHWQAKGLEPIDRGRPVLFQGASVRSFLAARNSSRKQPCTPGTLYCFRCCSPRAPALGMVDFVPMRPGSGNLRALCERCETIMHRRVREADIAAIMPGCTVQFAQGQPRLSGQTAPSLNCDFKRQGYGPEQHAKNEEENLVWWGKDGLATTPNFKRYRHKLKGGGGVVPGTWWDWEFASHTDAAKKELRSILSDILPQDATITPKPLTLIERVIQVATDQDALVLDSFAGSGTTAHAVLAANARDGGNRRFILVEGEDYADRLTAERVRRVINGYAFTGTSREELLREPITFSKLRNANTLLEKVQAIETLDGPKFDRIAKTVRDGALIVTGERDVAETTPGLGGAFTYCELGAAIEMDAILSGEGLPDVAAMAGLLWHTATATPFVEADMVPSPETGEGLATLGSFAGRTYWLIYKPDRDWLKSAEAALSLAKARAIAATAPGNHLVFAPAKFVSRELLGRERLDVDYAPLPFALYRLETA

pLDDT: mean 80.52, std 13.06, range [26.05, 98.06]

Foldseek 3Di:
DAAKDFLVRVCVVVVHDSVVSVVLVVVDQDFPDPDPPTIHGPVSVVVSVVVVVVVLDDDADAQWFQDPVVSHTAHFAVLEWEWEDDDVQWTKIWGAGNPPRDITIDIDGPVCNCVRRPPGDYHYDDHDPDPPDDPDDQPPPDPPVPDDDPVVVVVCVVVVQWACPPVNPRPDTDGHDDQVPDPPRNDDDDDPDDDCVQQNDQVVQVVVLCQLQVPLDDPPDPARDRGLSNLLVVCVRPHDLAAEAEDQDCRQVSNLLSNLVVCLVPVGNYHYDYHHDDPCCVVGNVSSNVCQAAWDWGWAKDKDWPDKAAADPVCVVVVVVVVVVVVVCCVPCVVVAPDWDWDQDPRIIIIIGIHTDTDIGGHSHDDDDDDDDDDDDDQVCVQVLHCQDAPQVLLQVVCCVVAVDGFDVVQWADDVVLAPQKIWSHDDPQETEIERDDSDLVCLPDPRQEAEPSSLVVVCVVDPGAYEYETQYYPDDPVRCVVVVRNYHYDYRPYNSDDPDDD